Protein AF-0000000080766965 (afdb_homodimer)

Organism: Ralstonia nicotianae (strain ATCC BAA-1114 / GMI1000) (NCBI:txid267608)

Secondary structure (DSSP, 8-state):
-----SEEEEEE--BHHHHSTT-SSGGG-S-HHHHHHHHHHHHHHHHHHHHTT-EEEEE---B-TT-GGGTT--SHHHHHHHHTT-SBGGGGSBPTT-PPPTT-EEE---SS-S-SSTTSSHHHHHHHTT--EEEEEEB-IIIIIHHHHHHHHHHT-EEEEEGGGSB-SSHHHHHHIIIIIGGGT-EEE-HHHHH-/-----SEEEEEE--BHHHHSTT-SSGGG-S-HHHHHHHHHHHHHHHHHHHHHT-EEEEE---B-TT-GGGTT--SHHHHHHHHHT-SBGGGGSBPTT-PPPTT-EEE---SS-S-SSTTSSHHHHHHHTT--EEEEEEB-IIIIIHHHHHHHHHHT-EEEEEGGGSB-SSHHHHHHIIIIIGGGT-EEE-HHHHH-

Structure (mmCIF, N/CA/C/O backbone):
data_AF-0000000080766965-model_v1
#
loop_
_entity.id
_entity.type
_entity.pdbx_description
1 polymer 'Amidase related to nicotinamidase protein'
#
loop_
_atom_site.group_PDB
_atom_site.id
_atom_site.type_symbol
_atom_site.label_atom_id
_atom_site.label_alt_id
_atom_site.label_comp_id
_atom_site.label_asym_id
_atom_site.label_entity_id
_atom_site.label_seq_id
_atom_site.pdbx_PDB_ins_code
_atom_site.Cartn_x
_atom_site.Cartn_y
_atom_site.Cartn_z
_atom_site.occupancy
_atom_site.B_iso_or_equiv
_atom_site.auth_seq_id
_atom_site.auth_comp_id
_atom_site.auth_asym_id
_atom_site.auth_atom_id
_atom_site.pdbx_PDB_model_num
ATOM 1 N N . MET A 1 1 ? 21.469 -32.312 -1.878 1 33.5 1 MET A N 1
ATOM 2 C CA . MET A 1 1 ? 20.188 -31.656 -1.667 1 33.5 1 MET A CA 1
ATOM 3 C C . MET A 1 1 ? 20.266 -30.188 -2.037 1 33.5 1 MET A C 1
ATOM 5 O O . MET A 1 1 ? 21.062 -29.438 -1.468 1 33.5 1 MET A O 1
ATOM 9 N N . THR A 1 2 ? 20.016 -29.781 -3.254 1 41.31 2 THR A N 1
ATOM 10 C CA . THR A 1 2 ? 20.234 -28.438 -3.773 1 41.31 2 THR A CA 1
ATOM 11 C C . THR A 1 2 ? 19.609 -27.391 -2.848 1 41.31 2 THR A C 1
ATOM 13 O O . THR A 1 2 ? 18.531 -27.609 -2.299 1 41.31 2 THR A O 1
ATOM 16 N N . ASP A 1 3 ? 20.375 -26.672 -2.088 1 52.53 3 ASP A N 1
ATOM 17 C CA . ASP A 1 3 ? 19.938 -25.672 -1.119 1 52.53 3 ASP A CA 1
ATOM 18 C C . ASP A 1 3 ? 18.688 -24.938 -1.614 1 52.53 3 ASP A C 1
ATOM 20 O O . ASP A 1 3 ? 18.656 -24.453 -2.746 1 52.53 3 ASP A O 1
ATOM 24 N N . PRO A 1 4 ? 17.578 -25.297 -0.985 1 56.47 4 PRO A N 1
ATOM 25 C CA . PRO A 1 4 ? 16.359 -24.625 -1.445 1 56.47 4 PRO A CA 1
ATOM 26 C C . PRO A 1 4 ? 16.578 -23.141 -1.736 1 56.47 4 PRO A C 1
ATOM 28 O O . PRO A 1 4 ? 17.422 -22.516 -1.116 1 56.47 4 PRO A O 1
ATOM 31 N N . SER A 1 5 ? 16.125 -22.812 -2.932 1 73.81 5 SER A N 1
ATOM 32 C CA . SER A 1 5 ? 16.203 -21.406 -3.311 1 73.81 5 SER A CA 1
ATOM 33 C C . SER A 1 5 ? 15.773 -20.5 -2.162 1 73.81 5 SER A C 1
ATOM 35 O O . SER A 1 5 ? 14.898 -20.859 -1.368 1 73.81 5 SER A O 1
ATOM 37 N N . LYS A 1 6 ? 16.484 -19.625 -1.823 1 88.19 6 LYS A N 1
ATOM 38 C CA . LYS A 1 6 ? 16.156 -18.625 -0.814 1 88.19 6 LYS A CA 1
ATOM 39 C C . LYS A 1 6 ? 15.273 -17.516 -1.395 1 88.19 6 LYS A C 1
ATOM 41 O O . LYS A 1 6 ? 15.484 -16.328 -1.118 1 88.19 6 LYS A O 1
ATOM 46 N N . SER A 1 7 ? 14.383 -17.984 -2.355 1 95.88 7 SER A N 1
ATOM 47 C CA . SER A 1 7 ? 13.406 -17.078 -2.943 1 95.88 7 SER A CA 1
ATOM 48 C C . SER A 1 7 ? 12.008 -17.688 -2.934 1 95.88 7 SER A C 1
ATOM 50 O O . SER A 1 7 ? 11.852 -18.891 -2.719 1 95.88 7 SER A O 1
ATOM 52 N N . ALA A 1 8 ? 11.039 -16.859 -3.094 1 98.44 8 ALA A N 1
ATOM 53 C CA . ALA A 1 8 ? 9.656 -17.312 -3.059 1 98.44 8 ALA A CA 1
ATOM 54 C C . ALA A 1 8 ? 8.836 -16.672 -4.176 1 98.44 8 ALA A C 1
ATOM 56 O O . ALA A 1 8 ? 9.008 -15.492 -4.477 1 98.44 8 ALA A O 1
ATOM 57 N N . LEU A 1 9 ? 8.023 -17.484 -4.812 1 98.81 9 LEU A N 1
ATOM 58 C CA . LEU A 1 9 ? 6.938 -16.969 -5.641 1 98.81 9 LEU A CA 1
ATOM 59 C C . LEU A 1 9 ? 5.637 -16.891 -4.848 1 98.81 9 LEU A C 1
ATOM 61 O O . LEU A 1 9 ? 5.191 -17.891 -4.281 1 98.81 9 LEU A O 1
ATOM 65 N N . ILE A 1 10 ? 5.07 -15.75 -4.766 1 98.88 10 ILE A N 1
ATOM 66 C CA . ILE A 1 10 ? 3.805 -15.531 -4.078 1 98.88 10 ILE A CA 1
ATOM 67 C C . ILE A 1 10 ? 2.701 -15.266 -5.102 1 98.88 10 ILE A C 1
ATOM 69 O O . ILE A 1 10 ? 2.732 -14.258 -5.809 1 98.88 10 ILE A O 1
ATOM 73 N N . LEU A 1 11 ? 1.796 -16.188 -5.203 1 98.94 11 LEU A N 1
ATOM 74 C CA . LEU A 1 11 ? 0.619 -16.078 -6.059 1 98.94 11 LEU A CA 1
ATOM 75 C C . LEU A 1 11 ? -0.544 -15.438 -5.301 1 98.94 11 LEU A C 1
ATOM 77 O O . LEU A 1 11 ? -1.016 -16 -4.305 1 98.94 11 LEU A O 1
ATOM 81 N N . ILE A 1 12 ? -1.044 -14.352 -5.848 1 98.75 12 ILE A N 1
ATOM 82 C CA . ILE A 1 12 ? -2.02 -13.539 -5.129 1 98.75 12 ILE A CA 1
ATOM 83 C C . ILE A 1 12 ? -3.379 -13.625 -5.816 1 98.75 12 ILE A C 1
ATOM 85 O O . ILE A 1 12 ? -3.535 -13.18 -6.957 1 98.75 12 ILE A O 1
ATOM 89 N N . GLU A 1 13 ? -4.371 -14.242 -5.172 1 98.19 13 GLU A N 1
ATOM 90 C CA . GLU A 1 13 ? -5.785 -14.188 -5.52 1 98.19 13 GLU A CA 1
ATOM 91 C C . GLU A 1 13 ? -6.078 -15 -6.773 1 98.19 13 GLU A C 1
ATOM 93 O O . GLU A 1 13 ? -6.852 -14.578 -7.633 1 98.19 13 GLU A O 1
ATOM 98 N N . TYR A 1 14 ? -5.453 -16.125 -6.898 1 98.62 14 TYR A N 1
ATOM 99 C CA . TYR A 1 14 ? -5.812 -17.047 -7.969 1 98.62 14 TYR A CA 1
ATOM 100 C C . TYR A 1 14 ? -6.996 -17.922 -7.559 1 98.62 14 TYR A C 1
ATOM 102 O O . TYR A 1 14 ? -6.863 -19.141 -7.434 1 98.62 14 TYR A O 1
ATOM 110 N N . VAL A 1 15 ? -8.156 -17.266 -7.453 1 98.38 15 VAL A N 1
ATOM 111 C CA . VAL A 1 15 ? -9.383 -17.922 -7 1 98.38 15 VAL A CA 1
ATOM 112 C C . VAL A 1 15 ? -10.523 -17.609 -7.965 1 98.38 15 VAL A C 1
ATOM 114 O O . VAL A 1 15 ? -10.406 -16.719 -8.812 1 98.38 15 VAL A O 1
ATOM 117 N N . ASN A 1 16 ? -11.617 -18.25 -7.777 1 98.56 16 ASN A N 1
ATOM 118 C CA . ASN A 1 16 ? -12.742 -18.188 -8.703 1 98.56 16 ASN A CA 1
ATOM 119 C C . ASN A 1 16 ? -13.383 -16.812 -8.719 1 98.56 16 ASN A C 1
ATOM 121 O O . ASN A 1 16 ? -13.852 -16.344 -9.758 1 98.56 16 ASN A O 1
ATOM 125 N N . ASP A 1 17 ? -13.422 -16.109 -7.668 1 98 17 ASP A N 1
ATOM 126 C CA . ASP A 1 17 ? -14.07 -14.812 -7.602 1 98 17 ASP A CA 1
ATOM 127 C C . ASP A 1 17 ? -13.461 -13.844 -8.609 1 98 17 ASP A C 1
ATOM 129 O O . ASP A 1 17 ? -14.156 -12.992 -9.164 1 98 17 ASP A O 1
ATOM 133 N N . TRP A 1 18 ? -12.172 -14.078 -8.805 1 97.94 18 TRP A N 1
ATOM 134 C CA . TRP A 1 18 ? -11.438 -13.219 -9.727 1 97.94 18 TRP A CA 1
ATOM 135 C C . TRP A 1 18 ? -11.438 -13.797 -11.133 1 97.94 18 TRP A C 1
ATOM 137 O O . TRP A 1 18 ? -11.617 -13.062 -12.117 1 97.94 18 TRP A O 1
ATOM 147 N N . LEU A 1 19 ? -11.32 -15.141 -11.25 1 98.31 19 LEU A N 1
ATOM 148 C CA . LEU A 1 19 ? -10.797 -15.672 -12.508 1 98.31 19 LEU A CA 1
ATOM 149 C C . LEU A 1 19 ? -11.844 -16.531 -13.211 1 98.31 19 LEU A C 1
ATOM 151 O O . LEU A 1 19 ? -11.695 -16.844 -14.398 1 98.31 19 LEU A O 1
ATOM 155 N N . SER A 1 20 ? -12.867 -16.875 -12.5 1 97.69 20 SER A N 1
ATOM 156 C CA . SER A 1 20 ? -13.93 -17.656 -13.125 1 97.69 20 SER A CA 1
ATOM 157 C C . SER A 1 20 ? -15.008 -16.75 -13.703 1 97.69 20 SER A C 1
ATOM 159 O O . SER A 1 20 ? -15.359 -15.734 -13.109 1 97.69 20 SER A O 1
ATOM 161 N N . PRO A 1 21 ? -15.617 -17.141 -14.789 1 95.62 21 PRO A N 1
ATOM 162 C CA . PRO A 1 21 ? -16.719 -16.375 -15.344 1 95.62 21 PRO A CA 1
ATOM 163 C C . PRO A 1 21 ? -17.891 -16.234 -14.367 1 95.62 21 PRO A C 1
ATOM 165 O O . PRO A 1 21 ? -18.688 -15.289 -14.484 1 95.62 21 PRO A O 1
ATOM 168 N N . SER A 1 22 ? -18.031 -17.078 -13.484 1 94.69 22 SER A N 1
ATOM 169 C CA . SER A 1 22 ? -19.094 -17.016 -12.492 1 94.69 22 SER A CA 1
ATOM 170 C C . SER A 1 22 ? -18.688 -16.156 -11.297 1 94.69 22 SER A C 1
ATOM 172 O O . SER A 1 22 ? -19.5 -15.922 -10.398 1 94.69 22 SER A O 1
ATOM 174 N N . GLY A 1 23 ? -17.469 -15.719 -11.273 1 96.38 23 GLY A N 1
ATOM 175 C CA . GLY A 1 23 ? -16.969 -14.93 -10.156 1 96.38 23 GLY A CA 1
ATOM 176 C C . GLY A 1 23 ? -17.562 -13.531 -10.094 1 96.38 23 GLY A C 1
ATOM 177 O O . GLY A 1 23 ? -17.859 -12.938 -11.125 1 96.38 23 GLY A O 1
ATOM 178 N N . GLY A 1 24 ? -17.688 -13.008 -8.922 1 95.75 24 GLY A N 1
ATOM 179 C CA . GLY A 1 24 ? -18.281 -11.695 -8.727 1 95.75 24 GLY A CA 1
ATOM 180 C C . GLY A 1 24 ? -17.391 -10.555 -9.188 1 95.75 24 GLY A C 1
ATOM 181 O O . GLY A 1 24 ? -17.891 -9.484 -9.555 1 95.75 24 GLY A O 1
ATOM 182 N N . ILE A 1 25 ? -16.094 -10.766 -9.18 1 96.62 25 ILE A N 1
ATOM 183 C CA . ILE A 1 25 ? -15.156 -9.695 -9.508 1 96.62 25 ILE A CA 1
ATOM 184 C C . ILE A 1 25 ? -14.766 -9.781 -10.984 1 96.62 25 ILE A C 1
ATOM 186 O O . ILE A 1 25 ? -14.422 -8.773 -11.602 1 96.62 25 ILE A O 1
ATOM 190 N N . TYR A 1 26 ? -14.953 -10.945 -11.555 1 95.19 26 TYR A N 1
ATOM 191 C CA . TYR A 1 26 ? -14.531 -11.297 -12.906 1 95.19 26 TYR A CA 1
ATOM 192 C C . TYR A 1 26 ? -15.055 -10.289 -13.922 1 95.19 26 TYR A C 1
ATOM 194 O O . TYR A 1 26 ? -14.305 -9.82 -14.781 1 95.19 26 TYR A O 1
ATOM 202 N N . PRO A 1 27 ? -16.266 -9.766 -13.805 1 95.12 27 PRO A N 1
ATOM 203 C CA . PRO A 1 27 ? -16.797 -8.844 -14.812 1 95.12 27 PRO A CA 1
ATOM 204 C C . PRO A 1 27 ? -16.141 -7.465 -14.758 1 95.12 27 PRO A C 1
ATOM 206 O O . PRO A 1 27 ? -16.312 -6.656 -15.672 1 95.12 27 PRO A O 1
ATOM 209 N N . SER A 1 28 ? -15.414 -7.207 -13.719 1 94.69 28 SER A N 1
ATOM 210 C CA . SER A 1 28 ? -14.812 -5.887 -13.562 1 94.69 28 SER A CA 1
ATOM 211 C C . SER A 1 28 ? -13.625 -5.703 -14.5 1 94.69 28 SER A C 1
ATOM 213 O O . SER A 1 28 ? -13.18 -4.578 -14.727 1 94.69 28 SER A O 1
ATOM 215 N N . PHE A 1 29 ? -13.078 -6.82 -14.977 1 96.62 29 PHE A N 1
ATOM 216 C CA . PHE A 1 29 ? -11.953 -6.723 -15.898 1 96.62 29 PHE A CA 1
ATOM 217 C C . PHE A 1 29 ? -12.406 -6.215 -17.25 1 96.62 29 PHE A C 1
ATOM 219 O O . PHE A 1 29 ? -13.195 -6.875 -17.938 1 96.62 29 PHE A O 1
ATOM 226 N N . GLN A 1 30 ? -11.914 -5.113 -17.609 1 97 30 GLN A N 1
ATOM 227 C CA . GLN A 1 30 ? -12.273 -4.516 -18.891 1 97 30 GLN A CA 1
ATOM 228 C C . GLN A 1 30 ? -11.359 -5.012 -20 1 97 30 GLN A C 1
ATOM 230 O O . GLN A 1 30 ? -11.758 -5.074 -21.172 1 97 30 GLN A O 1
ATOM 235 N N . ASP A 1 31 ? -10.148 -5.375 -19.672 1 97.19 31 ASP A N 1
ATOM 236 C CA . ASP A 1 31 ? -9.18 -5.934 -20.609 1 97.19 31 ASP A CA 1
ATOM 237 C C . ASP A 1 31 ? -9.039 -7.441 -20.422 1 97.19 31 ASP A C 1
ATOM 239 O O . ASP A 1 31 ? -8.094 -7.914 -19.781 1 97.19 31 ASP A O 1
ATOM 243 N N . ARG A 1 32 ? -9.844 -8.211 -21.062 1 96.12 32 ARG A N 1
ATOM 244 C CA . ARG A 1 32 ? -9.906 -9.656 -20.891 1 96.12 32 ARG A CA 1
ATOM 245 C C . ARG A 1 32 ? -8.648 -10.32 -21.438 1 96.12 32 ARG A C 1
ATOM 247 O O . ARG A 1 32 ? -8.18 -11.328 -20.891 1 96.12 32 ARG A O 1
ATOM 254 N N . GLU A 1 33 ? -8.172 -9.797 -22.469 1 97.56 33 GLU A N 1
ATOM 255 C CA . GLU A 1 33 ? -6.938 -10.336 -23.031 1 97.56 33 GLU A CA 1
ATOM 256 C C . GLU A 1 33 ? -5.789 -10.25 -22.031 1 97.56 33 GLU A C 1
ATOM 258 O O . GLU A 1 33 ? -4.98 -11.172 -21.922 1 97.56 33 GLU A O 1
ATOM 263 N N . GLN A 1 34 ? -5.734 -9.117 -21.297 1 98.19 34 GLN A N 1
ATOM 264 C CA . GLN A 1 34 ? -4.711 -8.969 -20.281 1 98.19 34 GLN A CA 1
ATOM 265 C C . GLN A 1 34 ? -4.828 -10.07 -19.219 1 98.19 34 GLN A C 1
ATOM 267 O O . GLN A 1 34 ? -3.818 -10.633 -18.797 1 98.19 34 GLN A O 1
ATOM 272 N N . VAL A 1 35 ? -6.031 -10.383 -18.875 1 97.94 35 VAL A N 1
ATOM 273 C CA . VAL A 1 35 ? -6.281 -11.383 -17.844 1 97.94 35 VAL A CA 1
ATOM 274 C C . VAL A 1 35 ? -5.898 -12.766 -18.359 1 97.94 35 VAL A C 1
ATOM 276 O O . VAL A 1 35 ? -5.207 -13.523 -17.672 1 97.94 35 VAL A O 1
ATOM 279 N N . ASP A 1 36 ? -6.324 -13.078 -19.531 1 98.19 36 ASP A N 1
ATOM 280 C CA . ASP A 1 36 ? -6.008 -14.375 -20.125 1 98.19 36 ASP A CA 1
ATOM 281 C C . ASP A 1 36 ? -4.496 -14.562 -20.25 1 98.19 36 ASP A C 1
ATOM 283 O O . ASP A 1 36 ? -3.971 -15.633 -19.938 1 98.19 36 ASP A O 1
ATOM 287 N N . THR A 1 37 ? -3.842 -13.531 -20.688 1 98.62 37 THR A N 1
ATOM 288 C CA . THR A 1 37 ? -2.387 -13.562 -20.781 1 98.62 37 THR A CA 1
ATOM 289 C C . THR A 1 37 ? -1.751 -13.758 -19.422 1 98.62 37 THR A C 1
ATOM 291 O O . THR A 1 37 ? -0.827 -14.562 -19.266 1 98.62 37 THR A O 1
ATOM 294 N N . ALA A 1 38 ? -2.234 -13.031 -18.438 1 98.81 38 ALA A N 1
ATOM 295 C CA . ALA A 1 38 ? -1.712 -13.133 -17.078 1 98.81 38 ALA A CA 1
ATOM 296 C C . ALA A 1 38 ? -1.866 -14.555 -16.531 1 98.81 38 ALA A C 1
ATOM 298 O O . ALA A 1 38 ? -0.948 -15.086 -15.898 1 98.81 38 ALA A O 1
ATOM 299 N N . ILE A 1 39 ? -3.02 -15.164 -16.766 1 98.75 39 ILE A N 1
ATOM 300 C CA . ILE A 1 39 ? -3.279 -16.516 -16.297 1 98.75 39 ILE A CA 1
ATOM 301 C C . ILE A 1 39 ? -2.305 -17.484 -16.953 1 98.75 39 ILE A C 1
ATOM 303 O O . ILE A 1 39 ? -1.679 -18.312 -16.281 1 98.75 39 ILE A O 1
ATOM 307 N N . ALA A 1 40 ? -2.166 -17.359 -18.25 1 98.81 40 ALA A N 1
ATOM 308 C CA . ALA A 1 40 ? -1.255 -18.234 -18.984 1 98.81 40 ALA A CA 1
ATOM 309 C C . ALA A 1 40 ? 0.182 -18.062 -18.5 1 98.81 40 ALA A C 1
ATOM 311 O O . ALA A 1 40 ? 0.884 -19.047 -18.25 1 98.81 40 ALA A O 1
ATOM 312 N N . ASN A 1 41 ? 0.595 -16.859 -18.391 1 98.94 41 ASN A N 1
ATOM 313 C CA . ASN A 1 41 ? 1.944 -16.547 -17.922 1 98.94 41 ASN A CA 1
ATOM 314 C C . ASN A 1 41 ? 2.164 -17.031 -16.484 1 98.94 41 ASN A C 1
ATOM 316 O O . ASN A 1 41 ? 3.26 -17.469 -16.141 1 98.94 41 ASN A O 1
ATOM 320 N N . SER A 1 42 ? 1.144 -16.922 -15.68 1 98.94 42 SER A N 1
ATOM 321 C CA . SER A 1 42 ? 1.255 -17.391 -14.297 1 98.94 42 SER A CA 1
ATOM 322 C C . SER A 1 42 ? 1.472 -18.891 -14.227 1 98.94 42 SER A C 1
ATOM 324 O O . SER A 1 42 ? 2.182 -19.391 -13.352 1 98.94 42 SER A O 1
ATOM 326 N N . LYS A 1 43 ? 0.834 -19.609 -15.125 1 98.81 43 LYS A N 1
ATOM 327 C CA . LYS A 1 43 ? 1.066 -21.047 -15.18 1 98.81 43 LYS A CA 1
ATOM 328 C C . LYS A 1 43 ? 2.525 -21.359 -15.508 1 98.81 43 LYS A C 1
ATOM 330 O O . LYS A 1 43 ? 3.121 -22.266 -14.914 1 98.81 43 LYS A O 1
ATOM 335 N N . ILE A 1 44 ? 3.061 -20.594 -16.406 1 98.88 44 ILE A N 1
ATOM 336 C CA . ILE A 1 44 ? 4.461 -20.75 -16.781 1 98.88 44 ILE A CA 1
ATOM 337 C C . ILE A 1 44 ? 5.359 -20.438 -15.594 1 98.88 44 ILE A C 1
ATOM 339 O O . ILE A 1 44 ? 6.273 -21.188 -15.273 1 98.88 44 ILE A O 1
ATOM 343 N N . ALA A 1 45 ? 5.129 -19.344 -14.906 1 98.81 45 ALA A N 1
ATOM 344 C CA . ALA A 1 45 ? 5.926 -18.922 -13.758 1 98.81 45 ALA A CA 1
ATOM 345 C C . ALA A 1 45 ? 5.84 -19.953 -12.625 1 98.81 45 ALA A C 1
ATOM 347 O O . ALA A 1 45 ? 6.848 -20.25 -11.984 1 98.81 45 ALA A O 1
ATOM 348 N N . LEU A 1 46 ? 4.613 -20.406 -12.398 1 98.81 46 LEU A N 1
ATOM 349 C CA . LEU A 1 46 ? 4.398 -21.406 -11.344 1 98.81 46 LEU A CA 1
ATOM 350 C C . LEU A 1 46 ? 5.176 -22.672 -11.633 1 98.81 46 LEU A C 1
ATOM 352 O O . LEU A 1 46 ? 5.863 -23.203 -10.75 1 98.81 46 LEU A O 1
ATOM 356 N N . ALA A 1 47 ? 5.066 -23.141 -12.844 1 98.5 47 ALA A N 1
ATOM 357 C CA . ALA A 1 47 ? 5.805 -24.344 -13.234 1 98.5 47 ALA A CA 1
ATOM 358 C C . ALA A 1 47 ? 7.309 -24.141 -13.062 1 98.5 47 ALA A C 1
ATOM 360 O O . ALA A 1 47 ? 8.008 -25.031 -12.562 1 98.5 47 ALA A O 1
ATOM 361 N N . GLU A 1 48 ? 7.797 -23.016 -13.406 1 98 48 GLU A N 1
ATOM 362 C CA . GLU A 1 48 ? 9.219 -22.703 -13.289 1 98 48 GLU A CA 1
ATOM 363 C C . GLU A 1 48 ? 9.648 -22.641 -11.828 1 98 48 GLU A C 1
ATOM 365 O O . GLU A 1 48 ? 10.719 -23.141 -11.469 1 98 48 GLU A O 1
ATOM 370 N N . ALA A 1 49 ? 8.883 -21.984 -11 1 98 49 ALA A N 1
ATOM 371 C CA . ALA A 1 49 ? 9.195 -21.891 -9.57 1 98 49 ALA A CA 1
ATOM 372 C C . ALA A 1 49 ? 9.305 -23.281 -8.945 1 98 49 ALA A C 1
ATOM 374 O O . ALA A 1 49 ? 10.234 -23.547 -8.188 1 98 49 ALA A O 1
ATOM 375 N N . ARG A 1 50 ? 8.375 -24.125 -9.273 1 96.94 50 ARG A N 1
ATOM 376 C CA . ARG A 1 50 ? 8.398 -25.484 -8.766 1 96.94 50 ARG A CA 1
ATOM 377 C C . ARG A 1 50 ? 9.625 -26.234 -9.273 1 96.94 50 ARG A C 1
ATOM 379 O O . ARG A 1 50 ? 10.273 -26.953 -8.516 1 96.94 50 ARG A O 1
ATOM 386 N N . ARG A 1 51 ? 9.906 -26.031 -10.555 1 95.75 51 ARG A N 1
ATOM 387 C CA . ARG A 1 51 ? 11.078 -26.656 -11.148 1 95.75 51 ARG A CA 1
ATOM 388 C C . ARG A 1 51 ? 12.352 -26.25 -10.422 1 95.75 51 ARG A C 1
ATOM 390 O O . ARG A 1 51 ? 13.242 -27.078 -10.211 1 95.75 51 ARG A O 1
ATOM 397 N N . ARG A 1 52 ? 12.406 -25 -9.969 1 95.06 52 ARG A N 1
ATOM 398 C CA . ARG A 1 52 ? 13.594 -24.453 -9.328 1 95.06 52 ARG A CA 1
ATOM 399 C C . ARG A 1 52 ? 13.594 -24.75 -7.828 1 95.06 52 ARG A C 1
ATOM 401 O O . ARG A 1 52 ? 14.547 -24.406 -7.125 1 95.06 52 ARG A O 1
ATOM 408 N N . GLY A 1 53 ? 12.578 -25.297 -7.34 1 94.38 53 GLY A N 1
ATOM 409 C CA . GLY A 1 53 ? 12.477 -25.562 -5.914 1 94.38 53 GLY A CA 1
ATOM 410 C C . GLY A 1 53 ? 12.258 -24.328 -5.074 1 94.38 53 GLY A C 1
ATOM 411 O O . GLY A 1 53 ? 12.672 -24.266 -3.918 1 94.38 53 GLY A O 1
ATOM 412 N N . MET A 1 54 ? 11.734 -23.297 -5.684 1 96.88 54 MET A N 1
ATOM 413 C CA . MET A 1 54 ? 11.375 -22.094 -4.941 1 96.88 54 MET A CA 1
ATOM 414 C C . MET A 1 54 ? 10.258 -22.375 -3.947 1 96.88 54 MET A C 1
ATOM 416 O O . MET A 1 54 ? 9.484 -23.312 -4.129 1 96.88 54 MET A O 1
ATOM 420 N N . HIS A 1 55 ? 10.25 -21.609 -2.896 1 97.75 55 HIS A N 1
ATOM 421 C CA . HIS A 1 55 ? 9.023 -21.594 -2.107 1 97.75 55 HIS A CA 1
ATOM 422 C C . HIS A 1 55 ? 7.852 -21.031 -2.91 1 97.75 55 HIS A C 1
ATOM 424 O O . HIS A 1 55 ? 7.969 -19.969 -3.514 1 97.75 55 HIS A O 1
ATOM 430 N N . VAL A 1 56 ? 6.816 -21.812 -2.996 1 98.5 56 VAL A N 1
ATOM 431 C CA . VAL A 1 56 ? 5.586 -21.344 -3.629 1 98.5 56 VAL A CA 1
ATOM 432 C C . VAL A 1 56 ? 4.527 -21.078 -2.562 1 98.5 56 VAL A C 1
ATOM 434 O O . VAL A 1 56 ? 4.215 -21.938 -1.747 1 98.5 56 VAL A O 1
ATOM 437 N N . ILE A 1 57 ? 3.984 -19.906 -2.584 1 98.75 57 ILE A N 1
ATOM 438 C CA . ILE A 1 57 ? 3.008 -19.469 -1.595 1 98.75 57 ILE A CA 1
ATOM 439 C C . ILE A 1 57 ? 1.725 -19.031 -2.297 1 98.75 57 ILE A C 1
ATOM 441 O O . ILE A 1 57 ? 1.767 -18.234 -3.242 1 98.75 57 ILE A O 1
ATOM 445 N N . HIS A 1 58 ? 0.667 -19.578 -1.904 1 98.75 58 HIS A N 1
ATOM 446 C CA . HIS A 1 58 ? -0.651 -19.188 -2.385 1 98.75 58 HIS A CA 1
ATOM 447 C C . HIS A 1 58 ? -1.356 -18.281 -1.375 1 98.75 58 HIS A C 1
ATOM 449 O O . HIS A 1 58 ? -1.669 -18.719 -0.264 1 98.75 58 HIS A O 1
ATOM 455 N N . ALA A 1 59 ? -1.58 -17.031 -1.806 1 97.94 59 ALA A N 1
ATOM 456 C CA . ALA A 1 59 ? -2.213 -16.078 -0.907 1 97.94 59 ALA A CA 1
ATOM 457 C C . ALA A 1 59 ? -3.564 -15.625 -1.452 1 97.94 59 ALA A C 1
ATOM 459 O O . ALA A 1 59 ? -3.652 -15.125 -2.576 1 97.94 59 ALA A O 1
ATOM 460 N N . SER A 1 60 ? -4.594 -15.82 -0.711 1 95.88 60 SER A N 1
ATOM 461 C CA . SER A 1 60 ? -5.938 -15.422 -1.12 1 95.88 60 SER A CA 1
ATOM 462 C C . SER A 1 60 ? -6.832 -15.172 0.089 1 95.88 60 SER A C 1
ATOM 464 O O . SER A 1 60 ? -6.348 -15.078 1.218 1 95.88 60 SER A O 1
ATOM 466 N N . LEU A 1 61 ? -8.156 -14.883 -0.193 1 95.88 61 LEU A N 1
ATOM 467 C CA . LEU A 1 61 ? -9.148 -14.664 0.848 1 95.88 61 LEU A CA 1
ATOM 468 C C . LEU A 1 61 ? -10.211 -15.766 0.825 1 95.88 61 LEU A C 1
ATOM 470 O O . LEU A 1 61 ? -10.602 -16.234 -0.247 1 95.88 61 LEU A O 1
ATOM 474 N N . LYS A 1 62 ? -10.555 -16.141 1.994 1 95.25 62 LYS A N 1
ATOM 475 C CA . LYS A 1 62 ? -11.758 -16.953 2.176 1 95.25 62 LYS A CA 1
ATOM 476 C C . LYS A 1 62 ? -12.492 -16.562 3.461 1 95.25 62 LYS A C 1
ATOM 478 O O . LYS A 1 62 ? -11.961 -16.75 4.559 1 95.25 62 LYS A O 1
ATOM 483 N N . PHE A 1 63 ? -13.711 -16.094 3.248 1 95.5 63 PHE A N 1
ATOM 484 C CA . PHE A 1 63 ? -14.461 -15.594 4.398 1 95.5 63 PHE A CA 1
A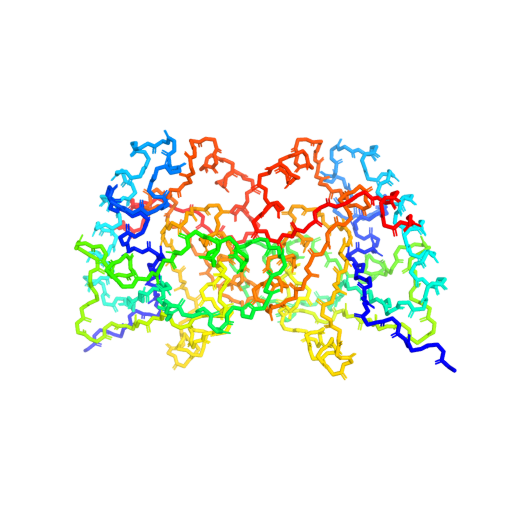TOM 485 C C . PHE A 1 63 ? -15.547 -16.578 4.801 1 95.5 63 PHE A C 1
ATOM 487 O O . PHE A 1 63 ? -15.93 -17.453 4.012 1 95.5 63 PHE A O 1
ATOM 494 N N . GLU A 1 64 ? -15.93 -16.469 6.066 1 94.12 64 GLU A N 1
ATOM 495 C CA . GLU A 1 64 ? -17.203 -17.031 6.496 1 94.12 64 GLU A CA 1
ATOM 496 C C . GLU A 1 64 ? -18.359 -16.094 6.145 1 94.12 64 GLU A C 1
ATOM 498 O O . GLU A 1 64 ? -18.172 -14.891 6.023 1 94.12 64 GLU A O 1
ATOM 503 N N . PRO A 1 65 ? -19.516 -16.656 5.926 1 94.19 65 PRO A N 1
ATOM 504 C CA . PRO A 1 65 ? -20.656 -15.891 5.395 1 94.19 65 PRO A CA 1
ATOM 505 C C . PRO A 1 65 ? -21 -14.672 6.246 1 94.19 65 PRO A C 1
ATOM 507 O O . PRO A 1 65 ? -21.5 -13.672 5.727 1 94.19 65 PRO A O 1
ATOM 510 N N . GLN A 1 66 ? -20.703 -14.664 7.48 1 94.19 66 GLN A N 1
ATOM 511 C CA . GLN A 1 66 ? -21.047 -13.555 8.352 1 94.19 66 GLN A CA 1
ATOM 512 C C . GLN A 1 66 ? -20.016 -12.445 8.289 1 94.19 66 GLN A C 1
ATOM 514 O O . GLN A 1 66 ? -20.219 -11.352 8.82 1 94.19 66 GLN A O 1
ATOM 519 N N . PHE A 1 67 ? -18.922 -12.594 7.672 1 94.56 67 PHE A N 1
ATOM 520 C CA . PHE A 1 67 ? -17.859 -11.617 7.477 1 94.56 67 PHE A CA 1
ATOM 521 C C . PHE A 1 67 ? -17.438 -11 8.805 1 94.56 67 PHE A C 1
ATOM 523 O O . PHE A 1 67 ? -17.156 -9.797 8.875 1 94.56 67 PHE A O 1
ATOM 530 N N . LYS A 1 68 ? -17.359 -11.773 9.891 1 93.31 68 LYS A N 1
ATOM 531 C CA . LYS A 1 68 ? -17.078 -11.25 11.227 1 93.31 68 LYS A CA 1
ATOM 532 C C . LYS A 1 68 ? -15.695 -10.625 11.297 1 93.31 68 LYS A C 1
ATOM 534 O O . LYS A 1 68 ? -15.484 -9.633 12 1 93.31 68 LYS A O 1
ATOM 539 N N . VAL A 1 69 ? -14.742 -11.125 10.516 1 93 69 VAL A N 1
ATOM 540 C CA . VAL A 1 69 ? -13.352 -10.68 10.586 1 93 69 VAL A CA 1
ATOM 541 C C . VAL A 1 69 ? -13.234 -9.266 10.023 1 93 69 VAL A C 1
ATOM 543 O O . VAL A 1 69 ? -12.305 -8.531 10.359 1 93 69 VAL A O 1
ATOM 546 N N . LEU A 1 70 ? -14.258 -8.844 9.188 1 92.94 70 LEU A N 1
ATOM 547 C CA . LEU A 1 70 ? -14.188 -7.527 8.562 1 92.94 70 LEU A CA 1
ATOM 548 C C . LEU A 1 70 ? -14.781 -6.453 9.469 1 92.94 70 LEU A C 1
ATOM 550 O O . LEU A 1 70 ? -14.664 -5.262 9.18 1 92.94 70 LEU A O 1
ATOM 554 N N . GLY A 1 71 ? -15.461 -6.84 10.547 1 91.12 71 GLY A N 1
ATOM 555 C CA . GLY A 1 71 ? -16.156 -5.887 11.391 1 91.12 71 GLY A CA 1
ATOM 556 C C . GLY A 1 71 ? -17.109 -4.992 10.617 1 91.12 71 GLY A C 1
ATOM 557 O O . GLY A 1 71 ? -17.75 -5.438 9.664 1 91.12 71 GLY A O 1
ATOM 558 N N . GLU A 1 72 ? -17.219 -3.705 11.133 1 91 72 GLU A N 1
ATOM 559 C CA . GLU A 1 72 ? -18.094 -2.729 10.492 1 91 72 GLU A CA 1
ATOM 560 C C . GLU A 1 72 ? -17.312 -1.746 9.641 1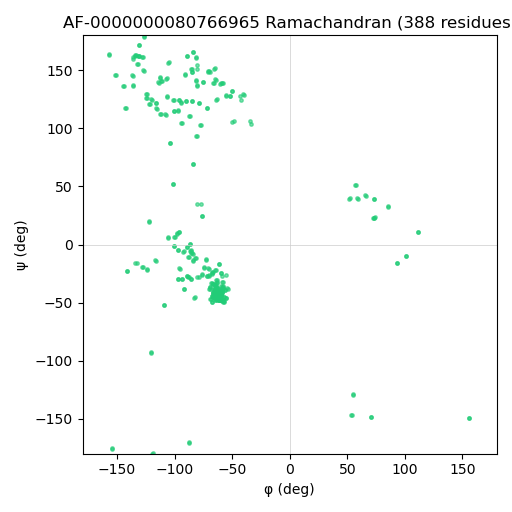 91 72 GLU A C 1
ATOM 562 O O . GLU A 1 72 ? -17.484 -0.532 9.758 1 91 72 GLU A O 1
ATOM 567 N N . GLY A 1 73 ? -16.531 -2.344 8.82 1 91.75 73 GLY A N 1
ATOM 568 C CA . GLY A 1 73 ? -15.766 -1.477 7.934 1 91.75 73 GLY A CA 1
ATOM 569 C C . GLY A 1 73 ? -16.625 -0.447 7.223 1 91.75 73 GLY A C 1
ATOM 570 O O . GLY A 1 73 ? -17.609 -0.797 6.562 1 91.75 73 GLY A O 1
ATOM 571 N N . LYS A 1 74 ? -16.188 0.788 7.234 1 94.62 74 LYS A N 1
ATOM 572 C CA . LYS A 1 74 ? -17.016 1.884 6.738 1 94.62 74 LYS A CA 1
ATOM 573 C C . LYS A 1 74 ? -16.719 2.176 5.27 1 94.62 74 LYS A C 1
ATOM 575 O O . LYS A 1 74 ? -17.609 2.615 4.527 1 94.62 74 LYS A O 1
ATOM 580 N N . TYR A 1 75 ? -15.484 1.907 4.895 1 96.19 75 TYR A N 1
ATOM 581 C CA . TYR A 1 75 ? -15.047 2.324 3.568 1 96.19 75 TYR A CA 1
ATOM 582 C C . TYR A 1 75 ? -14.258 1.215 2.881 1 96.19 75 TYR A C 1
ATOM 584 O O . TYR A 1 75 ? -13.82 0.26 3.529 1 96.19 75 TYR A O 1
ATOM 592 N N . GLY A 1 76 ? -14.164 1.337 1.591 1 96.69 76 GLY A N 1
ATOM 593 C CA . GLY A 1 76 ? -13.219 0.564 0.801 1 96.69 76 GLY A CA 1
ATOM 594 C C . GLY A 1 76 ? -13.578 -0.908 0.715 1 96.69 76 GLY A C 1
ATOM 595 O O . GLY A 1 76 ? -14.75 -1.272 0.783 1 96.69 76 GLY A O 1
ATOM 596 N N . LEU A 1 77 ? -12.57 -1.72 0.623 1 96.56 77 LEU A N 1
ATOM 597 C CA . LEU A 1 77 ? -12.711 -3.15 0.375 1 96.56 77 LEU A CA 1
ATOM 598 C C . LEU A 1 77 ? -13.383 -3.844 1.554 1 96.56 77 LEU A C 1
ATOM 600 O O . LEU A 1 77 ? -14.164 -4.781 1.367 1 96.56 77 LEU A O 1
ATOM 604 N N . ARG A 1 78 ? -13.133 -3.373 2.793 1 95.38 78 ARG A N 1
ATOM 605 C CA . ARG A 1 78 ? -13.727 -3.998 3.969 1 95.38 78 ARG A CA 1
ATOM 606 C C . ARG A 1 78 ? -15.25 -3.877 3.943 1 95.38 78 ARG A C 1
ATOM 608 O O . ARG A 1 78 ? -15.953 -4.758 4.445 1 95.38 78 ARG A O 1
ATOM 615 N N . LYS A 1 79 ? -15.727 -2.785 3.375 1 96.06 79 LYS A N 1
ATOM 616 C CA . LYS A 1 79 ? -17.156 -2.623 3.188 1 96.06 79 LYS A CA 1
ATOM 617 C C . LYS A 1 79 ? -17.641 -3.336 1.925 1 96.06 79 LYS A C 1
ATOM 619 O O . LYS A 1 79 ? -18.641 -4.059 1.951 1 96.06 79 LYS A O 1
ATOM 624 N N . MET A 1 80 ? -16.953 -3.184 0.839 1 95.81 80 MET A N 1
ATOM 625 C CA . MET A 1 80 ? -17.344 -3.674 -0.478 1 95.81 80 MET A CA 1
ATOM 626 C C . MET A 1 80 ? -17.469 -5.191 -0.479 1 95.81 80 MET A C 1
ATOM 628 O O . MET A 1 80 ? -18.422 -5.742 -1.054 1 95.81 80 MET A O 1
ATOM 632 N N . MET A 1 81 ? -16.531 -5.859 0.139 1 95.62 81 MET A N 1
ATOM 633 C CA . MET A 1 81 ? -16.531 -7.316 0.109 1 95.62 81 MET A CA 1
ATOM 634 C C . MET A 1 81 ? -17.75 -7.879 0.848 1 95.62 81 MET A C 1
ATOM 636 O O . MET A 1 81 ? -18.312 -8.891 0.438 1 95.62 81 MET A O 1
ATOM 640 N N . ARG A 1 82 ? -18.078 -7.203 1.953 1 94.5 82 ARG A N 1
ATOM 641 C CA . ARG A 1 82 ? -19.297 -7.586 2.648 1 94.5 82 ARG A CA 1
ATOM 642 C C . ARG A 1 82 ? -20.531 -7.312 1.787 1 94.5 82 ARG A C 1
ATOM 644 O O . ARG A 1 82 ? -21.391 -8.18 1.632 1 94.5 82 ARG A O 1
ATOM 651 N N . ASP A 1 83 ? -20.578 -6.164 1.188 1 95.62 83 ASP A N 1
ATOM 652 C CA . ASP A 1 83 ? -21.75 -5.738 0.406 1 95.62 83 ASP A CA 1
ATOM 653 C C . ASP A 1 83 ? -21.938 -6.641 -0.811 1 95.62 83 ASP A C 1
ATOM 655 O O . ASP A 1 83 ? -23.078 -6.965 -1.17 1 95.62 83 ASP A O 1
ATOM 659 N N . TYR A 1 84 ? -20.812 -7.121 -1.41 1 95.56 84 TYR A N 1
ATOM 660 C CA . TYR A 1 84 ? -20.906 -7.879 -2.652 1 95.56 84 TYR A CA 1
ATOM 661 C C . TYR A 1 84 ? -20.797 -9.375 -2.387 1 95.56 84 TYR A C 1
ATOM 663 O O . TYR A 1 84 ? -20.781 -10.18 -3.322 1 95.56 84 TYR A O 1
ATOM 671 N N . GLN A 1 85 ? -20.625 -9.742 -1.147 1 95.25 85 GLN A N 1
ATOM 672 C CA . GLN A 1 85 ? -20.547 -11.141 -0.738 1 95.25 85 GLN A CA 1
ATOM 673 C C . GLN A 1 85 ? -19.422 -11.859 -1.472 1 95.25 85 GLN A C 1
ATOM 675 O O . GLN A 1 85 ? -19.641 -12.914 -2.07 1 95.25 85 GLN A O 1
ATOM 680 N N . SER A 1 86 ? -18.297 -11.227 -1.39 1 95.69 86 SER A N 1
ATOM 681 C CA . SER A 1 86 ? -17.125 -11.742 -2.104 1 95.69 86 SER A CA 1
ATOM 682 C C . SER A 1 86 ? -16.391 -12.797 -1.278 1 95.69 86 SER A C 1
ATOM 684 O O . SER A 1 86 ? -16.438 -12.766 -0.047 1 95.69 86 SER A O 1
ATOM 686 N N . PHE A 1 87 ? -15.727 -13.742 -1.97 1 96.88 87 PHE A N 1
ATOM 687 C CA . PHE A 1 87 ? -14.781 -14.703 -1.417 1 96.88 87 PHE A CA 1
ATOM 688 C C . PHE A 1 87 ? -15.477 -15.656 -0.455 1 96.88 87 PHE A C 1
ATOM 690 O O . PHE A 1 87 ? -14.953 -15.953 0.622 1 96.88 87 PHE A O 1
ATOM 697 N N . LEU A 1 88 ? -16.656 -16.109 -0.846 1 96.56 88 LEU A N 1
ATOM 698 C CA . LEU A 1 88 ? -17.422 -17.094 -0.087 1 96.56 88 LEU A CA 1
ATOM 699 C C . LEU A 1 88 ? -17.484 -18.422 -0.834 1 96.56 88 LEU A C 1
ATOM 701 O O . LEU A 1 88 ? -17.609 -18.453 -2.061 1 96.56 88 LEU A O 1
ATOM 705 N N . GLY A 1 89 ? -17.375 -19.516 -0.1 1 95.94 89 GLY A N 1
ATOM 706 C CA . GLY A 1 89 ? -17.594 -20.828 -0.664 1 95.94 89 GLY A CA 1
ATOM 707 C C . GLY A 1 89 ? -16.734 -21.109 -1.882 1 95.94 89 GLY A C 1
ATOM 708 O O . GLY A 1 89 ? -15.523 -20.938 -1.846 1 95.94 89 GLY A O 1
ATOM 709 N N . GLU A 1 90 ? -17.359 -21.547 -2.908 1 97.12 90 GLU A N 1
ATOM 710 C CA . GLU A 1 90 ? -16.656 -21.969 -4.117 1 97.12 90 GLU A CA 1
ATOM 711 C C . GLU A 1 90 ? -15.984 -20.781 -4.801 1 97.12 90 GLU A C 1
ATOM 713 O O . GLU A 1 90 ? -15.008 -20.953 -5.531 1 97.12 90 GLU A O 1
ATOM 718 N N . GLN A 1 91 ? -16.484 -19.641 -4.555 1 97.19 91 GLN A N 1
ATOM 719 C CA . GLN A 1 91 ? -15.883 -18.453 -5.152 1 97.19 91 GLN A CA 1
ATOM 720 C C . GLN A 1 91 ? -14.492 -18.188 -4.582 1 97.19 91 GLN A C 1
ATOM 722 O O . GLN A 1 91 ? -13.648 -17.578 -5.242 1 97.19 91 GLN A O 1
ATOM 727 N N . ALA A 1 92 ? -14.32 -18.703 -3.379 1 97.06 92 ALA A N 1
ATOM 728 C CA . ALA A 1 92 ? -13.031 -18.516 -2.721 1 97.06 92 ALA A CA 1
ATOM 729 C C . ALA A 1 92 ? -12.094 -19.688 -3.014 1 97.06 92 ALA A C 1
ATOM 731 O O . ALA A 1 92 ? -10.922 -19.672 -2.631 1 97.06 92 ALA A O 1
ATOM 732 N N . ASP A 1 93 ? -12.547 -20.719 -3.666 1 98.06 93 ASP A N 1
ATOM 733 C CA . ASP A 1 93 ? -11.688 -21.844 -4.023 1 98.06 93 ASP A CA 1
ATOM 734 C C . ASP A 1 93 ? -10.672 -21.453 -5.09 1 98.06 93 ASP A C 1
ATOM 736 O O . ASP A 1 93 ? -10.93 -20.547 -5.891 1 98.06 93 ASP A O 1
ATOM 740 N N . PHE A 1 94 ? -9.516 -22.094 -5.02 1 98.56 94 PHE A N 1
ATOM 741 C CA . PHE A 1 94 ? -8.484 -21.812 -6.008 1 98.56 94 PHE A CA 1
ATOM 742 C C . PHE A 1 94 ? -8.992 -22.078 -7.418 1 98.56 94 PHE A C 1
ATOM 744 O O . PHE A 1 94 ? -9.711 -23.062 -7.648 1 98.56 94 PHE A O 1
ATOM 751 N N . PHE A 1 95 ? -8.648 -21.234 -8.297 1 98.69 95 PHE A N 1
ATOM 752 C CA . PHE A 1 95 ? -8.969 -21.391 -9.711 1 98.69 95 PHE A CA 1
ATOM 753 C C . PHE A 1 95 ? -8.266 -22.625 -10.289 1 98.69 95 PHE A C 1
ATOM 755 O O . PHE A 1 95 ? -7.109 -22.875 -9.969 1 98.69 95 PHE A O 1
ATOM 762 N N . PRO A 1 96 ? -8.938 -23.359 -11.172 1 98.19 96 PRO A N 1
ATOM 763 C CA . PRO A 1 96 ? -8.328 -24.562 -11.719 1 98.19 96 PRO A CA 1
ATOM 764 C C . PRO A 1 96 ? -6.934 -24.312 -12.289 1 98.19 96 PRO A C 1
ATOM 766 O O . PRO A 1 96 ? -6.742 -23.391 -13.086 1 98.19 96 PRO A O 1
ATOM 769 N N . GLY A 1 97 ? -5.969 -25.125 -11.844 1 98.06 97 GLY A N 1
ATOM 770 C CA . GLY A 1 97 ? -4.598 -25 -12.312 1 98.06 97 GLY A CA 1
ATOM 771 C C . GLY A 1 97 ? -3.691 -24.281 -11.336 1 98.06 97 GLY A C 1
ATOM 772 O O . GLY A 1 97 ? -2.469 -24.297 -11.477 1 98.06 97 GLY A O 1
ATOM 773 N N . PHE A 1 98 ? -4.328 -23.734 -10.352 1 98.75 98 PHE A N 1
ATOM 774 C CA . PHE A 1 98 ? -3.525 -22.969 -9.398 1 98.75 98 PHE A CA 1
ATOM 775 C C . PHE A 1 98 ? -3.688 -23.531 -7.992 1 98.75 98 PHE A C 1
ATOM 777 O O . PHE A 1 98 ? -3.4 -22.828 -7.008 1 98.75 98 PHE A O 1
ATOM 784 N N . GLU A 1 99 ? -4.129 -24.734 -7.879 1 98.5 99 GLU A N 1
ATOM 785 C CA . GLU A 1 99 ? -4.25 -25.391 -6.582 1 98.5 99 GLU A CA 1
ATOM 786 C C . GLU A 1 99 ? -2.883 -25.625 -5.949 1 98.5 99 GLU A C 1
ATOM 788 O O . GLU A 1 99 ? -1.927 -25.984 -6.641 1 98.5 99 GLU A O 1
ATOM 793 N N . PRO A 1 100 ? -2.859 -25.391 -4.684 1 98.56 100 PRO A N 1
ATOM 794 C CA . PRO A 1 100 ? -1.585 -25.672 -4.016 1 98.56 100 PRO A CA 1
ATOM 795 C C . PRO A 1 100 ? -1.168 -27.125 -4.133 1 98.56 100 PRO A C 1
ATOM 797 O O . PRO A 1 100 ? -2.006 -28.031 -4 1 98.56 100 PRO A O 1
ATOM 800 N N . ALA A 1 101 ? 0.132 -27.328 -4.379 1 98.25 101 ALA A N 1
ATOM 801 C CA . ALA A 1 101 ? 0.701 -28.672 -4.301 1 98.25 101 ALA A CA 1
ATOM 802 C C . ALA A 1 101 ? 1.069 -29.031 -2.861 1 98.25 101 ALA A C 1
ATOM 804 O O . ALA A 1 101 ? 1.11 -28.156 -1.99 1 98.25 101 ALA A O 1
ATOM 805 N N . ASP A 1 102 ? 1.31 -30.312 -2.602 1 96.75 102 ASP A N 1
ATOM 806 C CA . ASP A 1 102 ? 1.726 -30.766 -1.275 1 96.75 102 ASP A CA 1
ATOM 807 C C . ASP A 1 102 ? 2.969 -30.016 -0.807 1 96.75 102 ASP A C 1
ATOM 809 O O . ASP A 1 102 ? 3.939 -29.875 -1.556 1 96.75 102 ASP A O 1
ATOM 813 N N . GLY A 1 103 ? 2.838 -29.484 0.357 1 96.19 103 GLY A N 1
ATOM 814 C CA . GLY A 1 103 ? 3.992 -28.812 0.941 1 96.19 103 GLY A CA 1
ATOM 815 C C . GLY A 1 103 ? 4.031 -27.328 0.657 1 96.19 103 GLY A C 1
ATOM 816 O O . GLY A 1 103 ? 4.781 -26.594 1.298 1 96.19 103 GLY A O 1
ATOM 817 N N . GLU A 1 104 ? 3.283 -26.859 -0.29 1 97.94 104 GLU A N 1
ATOM 818 C CA . GLU A 1 104 ? 3.258 -25.422 -0.588 1 97.94 104 GLU A CA 1
ATOM 819 C C . GLU A 1 104 ? 2.453 -24.656 0.457 1 97.94 104 GLU A C 1
ATOM 821 O O . GLU A 1 104 ? 1.425 -25.141 0.933 1 97.94 104 GLU A O 1
ATOM 826 N N . PHE A 1 105 ? 2.934 -23.5 0.838 1 97.75 105 PHE A N 1
ATOM 827 C CA . PHE A 1 105 ? 2.355 -22.703 1.915 1 97.75 105 PHE A CA 1
ATOM 828 C C . PHE A 1 105 ? 1.138 -21.922 1.423 1 97.75 105 PHE A C 1
ATOM 830 O O . PHE A 1 105 ? 1.148 -21.375 0.319 1 97.75 105 PHE A O 1
ATOM 837 N N . VAL A 1 106 ? 0.075 -21.906 2.211 1 97.81 106 VAL A N 1
ATOM 838 C CA . VAL A 1 106 ? -1.176 -21.234 1.857 1 97.81 106 VAL A CA 1
ATOM 839 C C . VAL A 1 106 ? -1.544 -20.219 2.936 1 97.81 106 VAL A C 1
ATOM 841 O O . VAL A 1 106 ? -1.506 -20.531 4.129 1 97.81 106 VAL A O 1
ATOM 844 N N . VAL A 1 107 ? -1.835 -18.984 2.451 1 95.81 107 VAL A N 1
ATOM 845 C CA . VAL A 1 107 ? -2.336 -17.922 3.303 1 95.81 107 VAL A CA 1
ATOM 846 C C . VAL A 1 107 ? -3.75 -17.531 2.875 1 95.81 107 VAL A C 1
ATOM 848 O O . VAL A 1 107 ? -3.951 -17 1.781 1 95.81 107 VAL A O 1
ATOM 851 N N . ARG A 1 108 ? -4.766 -17.703 3.766 1 91.44 108 ARG A N 1
ATOM 852 C CA . ARG A 1 108 ? -6.133 -17.391 3.367 1 91.44 108 ARG A CA 1
ATOM 853 C C . ARG A 1 108 ? -6.84 -16.578 4.441 1 91.44 108 ARG A C 1
ATOM 855 O O . ARG A 1 108 ? -7.922 -16.031 4.203 1 91.44 108 ARG A O 1
ATOM 862 N N . GLU A 1 109 ? -6.227 -16.609 5.574 1 82.81 109 GLU A N 1
ATOM 863 C CA . GLU A 1 109 ? -6.828 -15.828 6.652 1 82.81 109 GLU A CA 1
ATOM 864 C C . GLU A 1 109 ? -6.219 -14.438 6.738 1 82.81 109 GLU A C 1
ATOM 866 O O . GLU A 1 109 ? -5.023 -14.289 7.012 1 82.81 109 GLU A O 1
ATOM 871 N N . ARG A 1 110 ? -7.035 -13.445 6.242 1 81.44 110 ARG A N 1
ATOM 872 C CA . ARG A 1 110 ? -6.594 -12.055 6.348 1 81.44 110 ARG A CA 1
ATOM 873 C C . ARG A 1 110 ? -7.707 -11.164 6.891 1 81.44 110 ARG A C 1
ATOM 875 O O . ARG A 1 110 ? -8.883 -11.516 6.805 1 81.44 110 ARG A O 1
ATOM 882 N N . GLY A 1 111 ? -7.383 -10.086 7.48 1 75.38 111 GLY A N 1
ATOM 883 C CA . GLY A 1 111 ? -8.305 -9.148 8.102 1 75.38 111 GLY A CA 1
ATOM 884 C C . GLY A 1 111 ? -9.047 -8.281 7.098 1 75.38 111 GLY A C 1
ATOM 885 O O . GLY A 1 111 ? -9.438 -7.16 7.41 1 75.38 111 GLY A O 1
ATOM 886 N N . GLY A 1 112 ? -9.18 -8.758 5.883 1 75.44 112 GLY A N 1
ATOM 887 C CA . GLY A 1 112 ? -10.023 -8.078 4.914 1 75.44 112 GLY A CA 1
ATOM 888 C C . GLY A 1 112 ? -9.305 -6.965 4.176 1 75.44 112 GLY A C 1
ATOM 889 O O . GLY A 1 112 ? -9.914 -5.953 3.82 1 75.44 112 GLY A O 1
ATOM 890 N N . GLY A 1 113 ? -8.117 -7.094 3.938 1 89.88 113 GLY A N 1
ATOM 891 C CA . GLY A 1 113 ? -7.395 -6.078 3.184 1 89.88 113 GLY A CA 1
ATOM 892 C C . GLY A 1 113 ? -6.781 -6.613 1.903 1 89.88 113 GLY A C 1
ATOM 893 O O . GLY A 1 113 ? -7.078 -7.734 1.484 1 89.88 113 GLY A O 1
ATOM 894 N N . SER A 1 114 ? -6.145 -5.746 1.228 1 96 114 SER A N 1
ATOM 895 C CA . SER A 1 114 ? -5.605 -6.051 -0.094 1 96 114 SER A CA 1
ATOM 896 C C . SER A 1 114 ? -4.191 -6.609 0.003 1 96 114 SER A C 1
ATOM 898 O O . SER A 1 114 ? -3.766 -7.391 -0.851 1 96 114 SER A O 1
ATOM 900 N N . SER A 1 115 ? -3.459 -6.254 1.048 1 97.75 115 SER A N 1
ATOM 901 C CA . SER A 1 115 ? -2.105 -6.781 1.191 1 97.75 115 SER A CA 1
ATOM 902 C C . SER A 1 115 ? -2.121 -8.188 1.789 1 97.75 115 SER A C 1
ATOM 904 O O . SER A 1 115 ? -2.82 -8.438 2.771 1 97.75 115 SER A O 1
ATOM 906 N N . VAL A 1 116 ? -1.261 -9.055 1.311 1 97.88 116 VAL A N 1
ATOM 907 C CA . VAL A 1 116 ? -1.214 -10.43 1.783 1 97.88 116 VAL A CA 1
ATOM 908 C C . VAL A 1 116 ? -0.31 -10.531 3.01 1 97.88 116 VAL A C 1
ATOM 910 O O . VAL A 1 116 ? -0.167 -11.602 3.602 1 97.88 116 VAL A O 1
ATOM 913 N N . PHE A 1 117 ? 0.248 -9.391 3.418 1 97 117 PHE A N 1
ATOM 914 C CA . PHE A 1 117 ? 1.16 -9.391 4.555 1 97 117 PHE A CA 1
ATOM 915 C C . PHE A 1 117 ? 0.433 -8.992 5.832 1 97 117 PHE A C 1
ATOM 917 O O . PHE A 1 117 ? 0.832 -9.391 6.93 1 97 117 PHE A O 1
ATOM 924 N N . VAL A 1 118 ? -0.634 -8.148 5.75 1 95.69 118 VAL A N 1
ATOM 925 C CA . VAL A 1 118 ? -1.239 -7.555 6.941 1 95.69 118 VAL A CA 1
ATOM 926 C C . VAL A 1 118 ? -2.152 -8.578 7.617 1 95.69 118 VAL A C 1
ATOM 928 O O . VAL A 1 118 ? -3.098 -9.078 7 1 95.69 118 VAL A O 1
ATOM 931 N N . GLY A 1 119 ? -1.856 -8.836 8.812 1 92.69 119 GLY A N 1
ATOM 932 C CA . GLY A 1 119 ? -2.697 -9.734 9.586 1 92.69 119 GLY A CA 1
ATOM 933 C C . GLY A 1 119 ? -2.551 -11.188 9.18 1 92.69 119 GLY A C 1
ATOM 934 O O . GLY A 1 119 ? -3.496 -11.969 9.305 1 92.69 119 GLY A O 1
ATOM 935 N N . THR A 1 120 ? -1.448 -11.562 8.578 1 95.62 120 THR A N 1
ATOM 936 C CA . THR A 1 120 ? -1.237 -12.938 8.133 1 95.62 120 THR A CA 1
ATOM 937 C C . THR A 1 120 ? 0.075 -13.484 8.688 1 95.62 120 THR A C 1
ATOM 939 O O . THR A 1 120 ? 0.807 -12.781 9.383 1 95.62 120 THR A O 1
ATOM 942 N N . THR A 1 121 ? 0.373 -14.703 8.375 1 95.69 121 THR A N 1
ATOM 943 C CA . THR A 1 121 ? 1.598 -15.352 8.828 1 95.69 121 THR A CA 1
ATOM 944 C C . THR A 1 121 ? 2.672 -15.297 7.746 1 95.69 121 THR A C 1
ATOM 946 O O . THR A 1 121 ? 3.732 -15.914 7.887 1 95.69 121 THR A O 1
ATOM 949 N N . LEU A 1 122 ? 2.42 -14.547 6.707 1 97.38 122 LEU A N 1
ATOM 950 C CA . LEU A 1 122 ? 3.326 -14.57 5.562 1 97.38 122 LEU A CA 1
ATOM 951 C C . LEU A 1 122 ? 4.695 -14.016 5.941 1 97.38 122 LEU A C 1
ATOM 953 O O . LEU A 1 122 ? 5.723 -14.617 5.621 1 97.38 122 LEU A O 1
ATOM 957 N N . ASP A 1 123 ? 4.727 -12.891 6.645 1 96.94 123 ASP A N 1
ATOM 958 C CA . ASP A 1 123 ? 6.004 -12.305 7.027 1 96.94 123 ASP A CA 1
ATOM 959 C C . ASP A 1 123 ? 6.812 -13.258 7.902 1 96.94 123 ASP A C 1
ATOM 961 O O . ASP A 1 123 ? 8.008 -13.445 7.68 1 96.94 123 ASP A O 1
ATOM 965 N N . SER A 1 124 ? 6.145 -13.844 8.867 1 97.06 124 SER A N 1
ATOM 966 C CA . SER A 1 124 ? 6.812 -14.797 9.75 1 97.06 124 SER A CA 1
ATOM 967 C C . SER A 1 124 ? 7.359 -15.984 8.961 1 97.06 124 SER A C 1
ATOM 969 O O . SER A 1 124 ? 8.477 -16.438 9.211 1 97.06 124 SER A O 1
ATOM 971 N N . TYR A 1 125 ? 6.551 -16.469 8.047 1 97.31 125 TYR A N 1
ATOM 972 C CA . TYR A 1 125 ? 6.988 -17.594 7.211 1 97.31 125 TYR A CA 1
ATOM 973 C C . TYR A 1 125 ? 8.266 -17.234 6.453 1 97.31 125 TYR A C 1
ATOM 975 O O . TYR A 1 125 ? 9.234 -18 6.469 1 97.31 125 TYR A O 1
ATOM 983 N N . LEU A 1 126 ? 8.297 -16.109 5.809 1 97.75 126 LEU A N 1
ATOM 984 C CA . LEU A 1 126 ? 9.43 -15.695 4.992 1 97.75 126 LEU A CA 1
ATOM 985 C C . LEU A 1 126 ? 10.672 -15.492 5.859 1 97.75 126 LEU A C 1
ATOM 987 O O . LEU A 1 126 ? 11.758 -15.969 5.52 1 97.75 126 LEU A O 1
ATOM 991 N N . ARG A 1 127 ? 10.516 -14.898 7.008 1 96.12 127 ARG A N 1
ATOM 992 C CA . ARG A 1 127 ? 11.633 -14.641 7.91 1 96.12 127 ARG A CA 1
ATOM 993 C C . ARG A 1 127 ? 12.188 -15.945 8.477 1 96.12 127 ARG A C 1
ATOM 995 O O . ARG A 1 127 ? 13.406 -16.141 8.523 1 96.12 127 ARG A O 1
ATOM 1002 N N . ASN A 1 128 ? 11.297 -16.766 8.859 1 96.31 128 ASN A N 1
ATOM 1003 C CA . ASN A 1 128 ? 11.719 -18.031 9.438 1 96.31 128 ASN A CA 1
ATOM 1004 C C . ASN A 1 128 ? 12.445 -18.906 8.422 1 96.31 128 ASN A C 1
ATOM 1006 O O . ASN A 1 128 ? 13.25 -19.766 8.797 1 96.31 128 ASN A O 1
ATOM 1010 N N . ASN A 1 129 ? 12.234 -18.688 7.188 1 95.88 129 ASN A N 1
ATOM 1011 C CA . ASN A 1 129 ? 12.875 -19.469 6.133 1 95.88 129 ASN A CA 1
ATOM 1012 C C . ASN A 1 129 ? 13.984 -18.672 5.449 1 95.88 129 ASN A C 1
ATOM 1014 O O . ASN A 1 129 ? 14.508 -19.078 4.414 1 95.88 129 ASN A O 1
ATOM 1018 N N . ARG A 1 130 ? 14.266 -17.484 5.992 1 95.5 130 ARG A N 1
ATOM 1019 C CA . ARG A 1 130 ? 15.367 -16.625 5.555 1 95.5 130 ARG A CA 1
ATOM 1020 C C . ARG A 1 130 ? 15.219 -16.266 4.082 1 95.5 130 ARG A C 1
ATOM 1022 O O . ARG A 1 130 ? 16.188 -16.297 3.328 1 95.5 130 ARG A O 1
ATOM 1029 N N . ILE A 1 131 ? 14.008 -16.016 3.727 1 96.62 131 ILE A N 1
ATOM 1030 C CA . ILE A 1 131 ? 13.695 -15.602 2.361 1 96.62 131 ILE A CA 1
ATOM 1031 C C . ILE A 1 131 ? 13.609 -14.086 2.293 1 96.62 131 ILE A C 1
ATOM 1033 O O . ILE A 1 131 ? 12.797 -13.469 2.994 1 96.62 131 ILE A O 1
ATOM 1037 N N . PHE A 1 132 ? 14.453 -13.5 1.334 1 94.94 132 PHE A N 1
ATOM 1038 C CA . PHE A 1 132 ? 14.461 -12.047 1.224 1 94.94 132 PHE A CA 1
ATOM 1039 C C . PHE A 1 132 ? 14.141 -11.609 -0.201 1 94.94 132 PHE A C 1
ATOM 1041 O O . PHE A 1 132 ? 13.797 -10.453 -0.438 1 94.94 132 PHE A O 1
ATOM 1048 N N . ASP A 1 133 ? 14.336 -12.484 -1.186 1 96.62 133 ASP A N 1
ATOM 1049 C CA . ASP A 1 133 ? 13.969 -12.25 -2.578 1 96.62 133 ASP A CA 1
ATOM 1050 C C . ASP A 1 133 ? 12.617 -12.875 -2.906 1 96.62 133 ASP A C 1
ATOM 1052 O O . ASP A 1 133 ? 12.477 -14.094 -2.898 1 96.62 133 ASP A O 1
ATOM 1056 N N . ILE A 1 134 ? 11.672 -11.984 -3.213 1 98.5 134 ILE A N 1
ATOM 1057 C CA . ILE A 1 134 ? 10.336 -12.516 -3.453 1 98.5 134 ILE A CA 1
ATOM 1058 C C . ILE A 1 134 ? 9.82 -12.023 -4.805 1 98.5 134 ILE A C 1
ATOM 1060 O O . ILE A 1 134 ? 10.219 -10.953 -5.273 1 98.5 134 ILE A O 1
ATOM 1064 N N . TYR A 1 135 ? 9.008 -12.828 -5.414 1 98.88 135 TYR A N 1
ATOM 1065 C CA . TYR A 1 135 ? 8.32 -12.555 -6.672 1 98.88 135 TYR A CA 1
ATOM 1066 C C . TYR A 1 135 ? 6.809 -12.602 -6.492 1 98.88 135 TYR A C 1
ATOM 1068 O O . TYR A 1 135 ? 6.266 -13.594 -6.012 1 98.88 135 TYR A O 1
ATOM 1076 N N . LEU A 1 136 ? 6.148 -11.539 -6.859 1 98.94 136 LEU A N 1
ATOM 1077 C CA . LEU A 1 136 ? 4.699 -11.438 -6.746 1 98.94 136 LEU A CA 1
ATOM 1078 C C . LEU A 1 136 ? 4.039 -11.531 -8.117 1 98.94 136 LEU A C 1
ATOM 1080 O O . LEU A 1 136 ? 4.539 -10.969 -9.094 1 98.94 136 LEU A O 1
ATOM 1084 N N . ALA A 1 137 ? 2.939 -12.148 -8.18 1 98.94 137 ALA A N 1
ATOM 1085 C CA . ALA A 1 137 ? 2.047 -12.156 -9.336 1 98.94 137 ALA A CA 1
ATOM 1086 C C . ALA A 1 137 ? 0.596 -12.352 -8.906 1 98.94 137 ALA A C 1
ATOM 1088 O O . ALA A 1 137 ? 0.316 -13.094 -7.961 1 98.94 137 ALA A O 1
ATOM 1089 N N . GLY A 1 138 ? -0.278 -11.711 -9.656 1 98.75 138 GLY A N 1
ATOM 1090 C CA . GLY A 1 138 ? -1.662 -12.023 -9.336 1 98.75 138 GLY A CA 1
ATOM 1091 C C . GLY A 1 138 ? -2.629 -10.922 -9.734 1 98.75 138 GLY A C 1
ATOM 1092 O O . GLY A 1 138 ? -2.439 -10.266 -10.758 1 98.75 138 GLY A O 1
ATOM 1093 N N . PHE A 1 139 ? -3.756 -10.844 -8.898 1 98.12 139 PHE A N 1
ATOM 1094 C CA . PHE A 1 139 ? -4.895 -10.008 -9.266 1 98.12 139 PHE A CA 1
ATOM 1095 C C . PHE A 1 139 ? -5.398 -9.227 -8.055 1 98.12 139 PHE A C 1
ATOM 1097 O O . PHE A 1 139 ? -5.457 -9.758 -6.945 1 98.12 139 PHE A O 1
ATOM 1104 N N . SER A 1 140 ? -5.867 -7.992 -8.344 1 96.69 140 SER A N 1
ATOM 1105 C CA . SER A 1 140 ? -5.477 -7.27 -9.547 1 96.69 140 SER A CA 1
ATOM 1106 C C . SER A 1 140 ? -4.125 -6.586 -9.375 1 96.69 140 SER A C 1
ATOM 1108 O O . SER A 1 140 ? -3.662 -6.395 -8.242 1 96.69 140 SER A O 1
ATOM 1110 N N . LEU A 1 141 ? -3.527 -6.262 -10.352 1 98.31 141 LEU A N 1
ATOM 1111 C CA . LEU A 1 141 ? -2.209 -5.641 -10.367 1 98.31 141 LEU A CA 1
ATOM 1112 C C . LEU A 1 141 ? -2.213 -4.344 -9.562 1 98.31 141 LEU A C 1
ATOM 1114 O O . LEU A 1 141 ? -1.296 -4.09 -8.781 1 98.31 141 LEU A O 1
ATOM 1118 N N . ARG A 1 142 ? -3.285 -3.553 -9.625 1 96.62 142 ARG A N 1
ATOM 1119 C CA . ARG A 1 142 ? -3.311 -2.227 -9.016 1 96.62 142 ARG A CA 1
ATOM 1120 C C . ARG A 1 142 ? -4.035 -2.254 -7.672 1 96.62 142 ARG A C 1
ATOM 1122 O O . ARG A 1 142 ? -4.305 -1.205 -7.082 1 96.62 142 ARG A O 1
ATOM 1129 N N . GLN A 1 143 ? -4.43 -3.457 -7.156 1 97.06 143 GLN A N 1
ATOM 1130 C CA . GLN A 1 143 ? -5.051 -3.605 -5.844 1 97.06 143 GLN A CA 1
ATOM 1131 C C . GLN A 1 143 ? -4.227 -4.527 -4.945 1 97.06 143 GLN A C 1
ATOM 1133 O O . GLN A 1 143 ? -3.271 -4.086 -4.305 1 97.06 143 GLN A O 1
ATOM 1138 N N . CYS A 1 144 ? -4.531 -5.777 -4.938 1 97.94 144 CYS A N 1
ATOM 1139 C CA . CYS A 1 144 ? -3.896 -6.707 -4.008 1 97.94 144 CYS A CA 1
ATOM 1140 C C . CYS A 1 144 ? -2.406 -6.84 -4.301 1 97.94 144 CYS A C 1
ATOM 1142 O O . CYS A 1 144 ? -1.593 -6.902 -3.377 1 97.94 144 CYS A O 1
ATOM 1144 N N . VAL A 1 145 ? -2.021 -6.867 -5.57 1 98.81 145 VAL A N 1
ATOM 1145 C CA . VAL A 1 145 ? -0.61 -7.004 -5.91 1 98.81 145 VAL A CA 1
ATOM 1146 C C . VAL A 1 145 ? 0.149 -5.75 -5.488 1 98.81 145 VAL A C 1
ATOM 1148 O O . VAL A 1 145 ? 1.186 -5.836 -4.824 1 98.81 145 VAL A O 1
ATOM 1151 N N . GLU A 1 146 ? -0.374 -4.605 -5.855 1 98.69 146 GLU A N 1
ATOM 1152 C CA . GLU A 1 146 ? 0.298 -3.357 -5.504 1 98.69 146 GLU A CA 1
ATOM 1153 C C . GLU A 1 146 ? 0.381 -3.184 -3.99 1 98.69 146 GLU A C 1
ATOM 1155 O O . GLU A 1 146 ? 1.424 -2.793 -3.463 1 98.69 146 GLU A O 1
ATOM 1160 N N . SER A 1 147 ? -0.724 -3.438 -3.273 1 98.44 147 SER A N 1
ATOM 1161 C CA . SER A 1 147 ? -0.702 -3.312 -1.82 1 98.44 147 SER A CA 1
ATOM 1162 C C . SER A 1 147 ? 0.337 -4.242 -1.202 1 98.44 147 SER A C 1
ATOM 1164 O O . SER A 1 147 ? 1.075 -3.844 -0.298 1 98.44 147 SER A O 1
ATOM 1166 N N . SER A 1 148 ? 0.396 -5.434 -1.686 1 98.62 148 SER A N 1
ATOM 1167 C CA . SER A 1 148 ? 1.358 -6.406 -1.179 1 98.62 148 SER A CA 1
ATOM 1168 C C . SER A 1 148 ? 2.789 -5.996 -1.512 1 98.62 148 SER A C 1
ATOM 1170 O O . SER A 1 148 ? 3.691 -6.148 -0.686 1 98.62 148 SER A O 1
ATOM 1172 N N . MET A 1 149 ? 2.957 -5.496 -2.727 1 98.69 149 MET A N 1
ATOM 1173 C CA . MET A 1 149 ? 4.262 -5.012 -3.168 1 98.69 149 MET A CA 1
ATOM 1174 C C . MET A 1 149 ? 4.766 -3.9 -2.254 1 98.69 149 MET A C 1
ATOM 1176 O O . MET A 1 149 ? 5.906 -3.945 -1.783 1 98.69 149 MET A O 1
ATOM 1180 N N . ARG A 1 150 ? 3.938 -2.98 -1.979 1 98.38 150 ARG A N 1
ATOM 1181 C CA . ARG A 1 150 ? 4.316 -1.856 -1.127 1 98.38 150 ARG A CA 1
ATOM 1182 C C . ARG A 1 150 ? 4.648 -2.326 0.285 1 98.38 150 ARG A C 1
ATOM 1184 O O . ARG A 1 150 ? 5.652 -1.906 0.864 1 98.38 150 ARG A O 1
ATOM 1191 N N . ASN A 1 151 ? 3.857 -3.18 0.824 1 97.75 151 ASN A N 1
ATOM 1192 C CA . ASN A 1 151 ? 4.113 -3.707 2.16 1 97.75 151 ASN A CA 1
ATOM 1193 C C . ASN A 1 151 ? 5.406 -4.516 2.205 1 97.75 151 ASN A C 1
ATOM 1195 O O . ASN A 1 151 ? 6.195 -4.383 3.141 1 97.75 151 ASN A O 1
ATOM 1199 N N . ALA A 1 152 ? 5.555 -5.332 1.208 1 98 152 ALA A N 1
ATOM 1200 C CA . ALA A 1 152 ? 6.766 -6.145 1.146 1 98 152 ALA A CA 1
ATOM 1201 C C . ALA A 1 152 ? 8.016 -5.266 1.122 1 98 152 ALA A C 1
ATOM 1203 O O . ALA A 1 152 ? 8.977 -5.52 1.851 1 98 152 ALA A O 1
ATOM 1204 N N . HIS A 1 153 ? 7.953 -4.266 0.273 1 97.62 153 HIS A N 1
ATOM 1205 C CA . HIS A 1 153 ? 9.062 -3.32 0.199 1 97.62 153 HIS A CA 1
ATOM 1206 C C . HIS A 1 153 ? 9.352 -2.707 1.563 1 97.62 153 HIS A C 1
ATOM 1208 O O . HIS A 1 153 ? 10.508 -2.674 2.002 1 97.62 153 HIS A O 1
ATOM 1214 N N . ASP A 1 154 ? 8.352 -2.293 2.242 1 96.62 154 ASP A N 1
ATOM 1215 C CA . ASP A 1 154 ? 8.492 -1.598 3.516 1 96.62 154 ASP A CA 1
ATOM 1216 C C . ASP A 1 154 ? 8.977 -2.549 4.609 1 96.62 154 ASP A C 1
ATOM 1218 O O . ASP A 1 154 ? 9.625 -2.123 5.566 1 96.62 154 ASP A O 1
ATOM 1222 N N . LEU A 1 155 ? 8.68 -3.805 4.434 1 96.56 155 LEU A N 1
ATOM 1223 C CA . LEU A 1 155 ? 9.094 -4.82 5.398 1 96.56 155 LEU A CA 1
ATOM 1224 C C . LEU A 1 155 ? 10.539 -5.242 5.152 1 96.56 155 LEU A C 1
ATOM 1226 O O . LEU A 1 155 ? 11.117 -5.992 5.945 1 96.56 155 LEU A O 1
ATOM 1230 N N . GLY A 1 156 ? 11.148 -4.855 4.012 1 95.81 156 GLY A N 1
ATOM 1231 C CA . GLY A 1 156 ? 12.578 -5.047 3.83 1 95.81 156 GLY A CA 1
ATOM 1232 C C . GLY A 1 156 ? 12.906 -6.094 2.783 1 95.81 156 GLY A C 1
ATOM 1233 O O . GLY A 1 156 ? 14.078 -6.457 2.609 1 95.81 156 GLY A O 1
ATOM 1234 N N . TYR A 1 157 ? 11.961 -6.551 2.018 1 96.81 157 TYR A N 1
ATOM 1235 C CA . TYR A 1 157 ? 12.203 -7.586 1.021 1 96.81 157 TYR A CA 1
ATOM 1236 C C . TYR A 1 157 ? 12.703 -6.977 -0.285 1 96.81 157 TYR A C 1
ATOM 1238 O O . TYR A 1 157 ? 12.438 -5.809 -0.576 1 96.81 157 TYR A O 1
ATOM 1246 N N . ASN A 1 158 ? 13.523 -7.762 -0.951 1 97 158 ASN A N 1
ATOM 1247 C CA . ASN A 1 158 ? 13.766 -7.484 -2.363 1 97 158 ASN A CA 1
ATOM 1248 C C . ASN A 1 158 ? 12.609 -7.957 -3.234 1 97 158 ASN A C 1
ATOM 1250 O O . ASN A 1 158 ? 12.516 -9.141 -3.561 1 97 158 ASN A O 1
ATOM 1254 N N . THR A 1 159 ? 11.789 -7.016 -3.664 1 98.25 159 THR A N 1
ATOM 1255 C CA . THR A 1 159 ? 10.492 -7.336 -4.238 1 98.25 159 THR A CA 1
ATOM 1256 C C . THR A 1 159 ? 10.539 -7.266 -5.762 1 98.25 159 THR A C 1
ATOM 1258 O O . THR A 1 159 ? 10.977 -6.266 -6.328 1 98.25 159 THR A O 1
ATOM 1261 N N . ASN A 1 160 ? 10.172 -8.328 -6.355 1 98.81 160 ASN A N 1
ATOM 1262 C CA . ASN A 1 160 ? 9.922 -8.375 -7.793 1 98.81 160 ASN A CA 1
ATOM 1263 C C . ASN A 1 160 ? 8.445 -8.602 -8.102 1 98.81 160 ASN A C 1
ATOM 1265 O O . ASN A 1 160 ? 7.758 -9.312 -7.363 1 98.81 160 ASN A O 1
ATOM 1269 N N . VAL A 1 161 ? 8.031 -7.957 -9.164 1 98.94 161 VAL A N 1
ATOM 1270 C CA . VAL A 1 161 ? 6.676 -8.203 -9.633 1 98.94 161 VAL A CA 1
ATOM 1271 C C . VAL A 1 161 ? 6.715 -8.703 -11.078 1 98.94 161 VAL A C 1
ATOM 1273 O O . VAL A 1 161 ? 7.285 -8.047 -11.953 1 98.94 161 VAL A O 1
ATOM 1276 N N . ILE A 1 162 ? 6.172 -9.891 -11.242 1 98.94 162 ILE A N 1
ATOM 1277 C CA . ILE A 1 162 ? 5.98 -10.359 -12.609 1 98.94 162 ILE A CA 1
ATOM 1278 C C . ILE A 1 162 ? 4.707 -9.742 -13.188 1 98.94 162 ILE A C 1
ATOM 1280 O O . ILE A 1 162 ? 3.625 -10.32 -13.086 1 98.94 162 ILE A O 1
ATOM 1284 N N . TYR A 1 163 ? 4.879 -8.617 -13.867 1 98.88 163 TYR A N 1
ATOM 1285 C CA . TYR A 1 163 ? 3.73 -7.762 -14.125 1 98.88 163 TYR A CA 1
ATOM 1286 C C . TYR A 1 163 ? 2.857 -8.328 -15.234 1 98.88 163 TYR A C 1
ATOM 1288 O O . TYR A 1 163 ? 1.655 -8.062 -15.289 1 98.88 163 TYR A O 1
ATOM 1296 N N . ASP A 1 164 ? 3.463 -9.172 -16.188 1 98.81 164 ASP A N 1
ATOM 1297 C CA . ASP A 1 164 ? 2.65 -9.727 -17.266 1 98.81 164 ASP A CA 1
ATOM 1298 C C . ASP A 1 164 ? 2.037 -11.062 -16.859 1 98.81 164 ASP A C 1
ATOM 1300 O O . ASP A 1 164 ? 1.337 -11.695 -17.656 1 98.81 164 ASP A O 1
ATOM 1304 N N . ALA A 1 165 ? 2.352 -11.539 -15.641 1 98.88 165 ALA A N 1
ATOM 1305 C CA . ALA A 1 165 ? 1.619 -12.617 -14.984 1 98.88 165 ALA A CA 1
ATOM 1306 C C . ALA A 1 165 ? 0.58 -12.07 -14.016 1 98.88 165 ALA A C 1
ATOM 1308 O O . ALA A 1 165 ? 0.047 -12.812 -13.18 1 98.88 165 ALA A O 1
ATOM 1309 N N . SER A 1 166 ? 0.335 -10.789 -14.062 1 98.81 166 SER A N 1
ATOM 1310 C CA . SER A 1 166 ? -0.654 -10.031 -13.305 1 98.81 166 SER A CA 1
ATOM 1311 C C . SER A 1 166 ? -1.535 -9.195 -14.227 1 98.81 166 SER A C 1
ATOM 1313 O O . SER A 1 166 ? -1.18 -8.953 -15.383 1 98.81 166 SER A O 1
ATOM 1315 N N . ALA A 1 167 ? -2.654 -8.781 -13.727 1 98.31 167 ALA A N 1
ATOM 1316 C CA . ALA A 1 167 ? -3.502 -7.938 -14.562 1 98.31 167 ALA A CA 1
ATOM 1317 C C . ALA A 1 167 ? -4.219 -6.883 -13.727 1 98.31 167 ALA A C 1
ATOM 1319 O O . ALA A 1 167 ? -4.648 -7.16 -12.602 1 98.31 167 ALA A O 1
ATOM 1320 N N . GLY A 1 168 ? -4.234 -5.641 -14.281 1 97.25 168 GLY A N 1
ATOM 1321 C CA . GLY A 1 168 ? -5.203 -4.652 -13.836 1 97.25 168 GLY A CA 1
ATOM 1322 C C . GLY A 1 168 ? -6.523 -4.73 -14.578 1 97.25 168 GLY A C 1
ATOM 1323 O O . GLY A 1 168 ? -6.758 -5.672 -15.344 1 97.25 168 GLY A O 1
ATOM 1324 N N . TYR A 1 169 ? -7.367 -3.752 -14.375 1 96.81 169 TYR A N 1
ATOM 1325 C CA . TYR A 1 169 ? -8.664 -3.752 -15.031 1 96.81 169 TYR A CA 1
ATOM 1326 C C . TYR A 1 169 ? -8.547 -3.264 -16.469 1 96.81 169 TYR A C 1
ATOM 1328 O O . TYR A 1 169 ? -9.344 -3.646 -17.328 1 96.81 169 TYR A O 1
ATOM 1336 N N . THR A 1 170 ? -7.574 -2.439 -16.688 1 96.94 170 THR A N 1
ATOM 1337 C CA . THR A 1 170 ? -7.367 -1.867 -18 1 96.94 170 THR A CA 1
ATOM 1338 C C . THR A 1 170 ? -5.898 -1.949 -18.406 1 96.94 170 THR A C 1
ATOM 1340 O O . THR A 1 170 ? -5.023 -2.121 -17.562 1 96.94 170 THR A O 1
ATOM 1343 N N . ARG A 1 171 ? -5.645 -1.782 -19.719 1 96.44 171 ARG A N 1
ATOM 1344 C CA . ARG A 1 171 ? -4.273 -1.718 -20.203 1 96.44 171 ARG A CA 1
ATOM 1345 C C . ARG A 1 171 ? -3.533 -0.528 -19.609 1 96.44 171 ARG A C 1
ATOM 1347 O O . ARG A 1 171 ? -2.361 -0.64 -19.234 1 96.44 171 ARG A O 1
ATOM 1354 N N . LYS A 1 172 ? -4.242 0.528 -19.484 1 94.75 172 LYS A N 1
ATOM 1355 C CA . LYS A 1 172 ? -3.666 1.737 -18.906 1 94.75 172 LYS A CA 1
ATOM 1356 C C . LYS A 1 172 ? -3.162 1.48 -17.484 1 94.75 172 LYS A C 1
ATOM 1358 O O . LYS A 1 172 ? -2.092 1.962 -17.109 1 94.75 172 LYS A O 1
ATOM 1363 N N . GLN A 1 173 ? -3.863 0.723 -16.734 1 95.19 173 GLN A N 1
ATOM 1364 C CA . GLN A 1 173 ? -3.479 0.431 -15.359 1 95.19 173 GLN A CA 1
ATOM 1365 C C . GLN A 1 173 ? -2.168 -0.347 -15.305 1 95.19 173 GLN A C 1
ATOM 1367 O O . GLN A 1 173 ? -1.316 -0.083 -14.453 1 95.19 173 GLN A O 1
ATOM 1372 N N . GLN A 1 174 ? -2.031 -1.299 -16.188 1 97.31 174 GLN A N 1
ATOM 1373 C CA . GLN A 1 174 ? -0.783 -2.053 -16.219 1 97.31 174 GLN A CA 1
ATOM 1374 C C . GLN A 1 174 ? 0.385 -1.164 -16.641 1 97.31 174 GLN A C 1
ATOM 1376 O O . GLN A 1 174 ? 1.451 -1.201 -16.016 1 97.31 174 GLN A O 1
ATOM 1381 N N . ASP A 1 175 ? 0.163 -0.333 -17.688 1 96.5 175 ASP A N 1
ATOM 1382 C CA . ASP A 1 175 ? 1.203 0.574 -18.156 1 96.5 175 ASP A CA 1
ATOM 1383 C C . ASP A 1 175 ? 1.627 1.548 -17.062 1 96.5 175 ASP A C 1
ATOM 1385 O O . ASP A 1 175 ? 2.82 1.758 -16.828 1 96.5 175 ASP A O 1
ATOM 1389 N N . ASP A 1 176 ? 0.685 2.119 -16.391 1 94.38 176 ASP A N 1
ATOM 1390 C CA . ASP A 1 176 ? 0.959 3.07 -15.32 1 94.38 176 ASP A CA 1
ATOM 1391 C C . ASP A 1 176 ? 1.698 2.398 -14.164 1 94.38 176 ASP A C 1
ATOM 1393 O O . ASP A 1 176 ? 2.602 2.99 -13.57 1 94.38 176 ASP A O 1
ATOM 1397 N N . PHE A 1 177 ? 1.291 1.172 -13.867 1 97.31 177 PHE A N 1
ATOM 1398 C CA . PHE A 1 177 ? 1.96 0.426 -12.812 1 97.31 177 PHE A CA 1
ATOM 1399 C C . PHE A 1 177 ? 3.451 0.296 -13.102 1 97.31 177 PHE A C 1
ATOM 1401 O O . PHE A 1 177 ? 4.281 0.625 -12.25 1 97.31 177 PHE A O 1
ATOM 1408 N N . VAL A 1 178 ? 3.758 -0.113 -14.281 1 98.25 178 VAL A N 1
ATOM 1409 C CA . VAL A 1 178 ? 5.145 -0.395 -14.641 1 98.25 178 VAL A CA 1
ATOM 1410 C C . VAL A 1 178 ? 5.938 0.908 -14.703 1 98.25 178 VAL A C 1
ATOM 1412 O O . VAL A 1 178 ? 7.066 0.978 -14.211 1 98.25 178 VAL A O 1
ATOM 1415 N N . ALA A 1 179 ? 5.34 1.929 -15.188 1 96.31 179 ALA A N 1
ATOM 1416 C CA . ALA A 1 179 ? 6.07 3.16 -15.477 1 96.31 179 ALA A CA 1
ATOM 1417 C C . ALA A 1 179 ? 6.164 4.043 -14.234 1 96.31 179 ALA A C 1
ATOM 1419 O O . ALA A 1 179 ? 7.152 4.758 -14.047 1 96.31 179 ALA A O 1
ATOM 1420 N N . GLU A 1 180 ? 5.141 3.953 -13.336 1 94.81 180 GLU A N 1
ATOM 1421 C CA . GLU A 1 180 ? 5.02 5.047 -12.375 1 94.81 180 GLU A CA 1
ATOM 1422 C C . GLU A 1 180 ? 4.957 4.523 -10.945 1 94.81 180 GLU A C 1
ATOM 1424 O O . GLU A 1 180 ? 5.168 5.277 -9.992 1 94.81 180 GLU A O 1
ATOM 1429 N N . ILE A 1 181 ? 4.637 3.273 -10.781 1 97.25 181 ILE A N 1
ATOM 1430 C CA . ILE A 1 181 ? 4.414 2.775 -9.43 1 97.25 181 ILE A CA 1
ATOM 1431 C C . ILE A 1 181 ? 5.551 1.838 -9.031 1 97.25 181 ILE A C 1
ATOM 1433 O O . ILE A 1 181 ? 6.27 2.098 -8.062 1 97.25 181 ILE A O 1
ATOM 1437 N N . ALA A 1 182 ? 5.82 0.866 -9.867 1 98.44 182 ALA A N 1
ATOM 1438 C CA . ALA A 1 182 ? 6.758 -0.206 -9.555 1 98.44 182 ALA A CA 1
ATOM 1439 C C . ALA A 1 182 ? 8.148 0.353 -9.242 1 98.44 182 ALA A C 1
ATOM 1441 O O . ALA A 1 182 ? 8.82 -0.119 -8.328 1 98.44 182 ALA A O 1
ATOM 1442 N N . PRO A 1 183 ? 8.633 1.425 -9.906 1 97.62 183 PRO A N 1
ATOM 1443 C CA . PRO A 1 183 ? 10 1.896 -9.695 1 97.62 183 PRO A CA 1
ATOM 1444 C C . PRO A 1 183 ? 10.258 2.326 -8.25 1 97.62 183 PRO A C 1
ATOM 1446 O O . PRO A 1 183 ? 11.406 2.33 -7.801 1 97.62 183 PRO A O 1
ATOM 1449 N N . PHE A 1 184 ? 9.258 2.553 -7.504 1 97.38 184 PHE A N 1
ATOM 1450 C CA . PHE A 1 184 ? 9.445 3.057 -6.152 1 97.38 184 PHE A CA 1
ATOM 1451 C C . PHE A 1 184 ? 9.406 1.919 -5.137 1 97.38 184 PHE A C 1
ATOM 1453 O O . PHE A 1 184 ? 9.695 2.121 -3.957 1 97.38 184 PHE A O 1
ATOM 1460 N N . TYR A 1 185 ? 9.102 0.693 -5.66 1 98.19 185 TYR A N 1
ATOM 1461 C CA . TYR A 1 185 ? 8.852 -0.322 -4.645 1 98.19 185 TYR A CA 1
ATOM 1462 C C . TYR A 1 185 ? 9.438 -1.667 -5.062 1 98.19 185 TYR A C 1
ATOM 1464 O O . TYR A 1 185 ? 9.648 -2.549 -4.227 1 98.19 185 TYR A O 1
ATOM 1472 N N . ALA A 1 186 ? 9.617 -1.827 -6.379 1 98.5 186 ALA A N 1
ATOM 1473 C CA . ALA A 1 186 ? 9.93 -3.18 -6.836 1 98.5 186 ALA A CA 1
ATOM 1474 C C . ALA A 1 186 ? 10.656 -3.154 -8.18 1 98.5 186 ALA A C 1
ATOM 1476 O O . ALA A 1 186 ? 10.734 -2.109 -8.828 1 98.5 186 ALA A O 1
ATOM 1477 N N . ASN A 1 187 ? 11.258 -4.277 -8.469 1 98.56 187 ASN A N 1
ATOM 1478 C CA . ASN A 1 187 ? 11.695 -4.602 -9.828 1 98.56 187 ASN A CA 1
ATOM 1479 C C . ASN A 1 187 ? 10.578 -5.266 -10.625 1 98.56 187 ASN A C 1
ATOM 1481 O O . ASN A 1 187 ? 10.172 -6.387 -10.32 1 98.56 187 ASN A O 1
ATOM 1485 N N . ALA A 1 188 ? 10.055 -4.555 -11.617 1 98.81 188 ALA A N 1
ATOM 1486 C CA . ALA A 1 188 ? 9.039 -5.129 -12.484 1 98.81 188 ALA A CA 1
ATOM 1487 C C . ALA A 1 188 ? 9.672 -5.926 -13.617 1 98.81 188 ALA A C 1
ATOM 1489 O O . ALA A 1 188 ? 10.469 -5.391 -14.391 1 98.81 188 ALA A O 1
ATOM 1490 N N . ILE A 1 189 ? 9.289 -7.207 -13.719 1 98.81 189 ILE A N 1
ATOM 1491 C CA . ILE A 1 189 ? 9.891 -8.07 -14.727 1 98.81 189 ILE A CA 1
ATOM 1492 C C . ILE A 1 189 ? 8.797 -8.805 -15.5 1 98.81 189 ILE A C 1
ATOM 1494 O O . ILE A 1 189 ? 7.652 -8.875 -15.047 1 98.81 189 ILE A O 1
ATOM 1498 N N . THR A 1 190 ? 9.172 -9.328 -16.672 1 98.88 190 THR A N 1
ATOM 1499 C CA . THR A 1 190 ? 8.281 -10.164 -17.453 1 98.88 190 THR A CA 1
ATOM 1500 C C . THR A 1 190 ? 8.43 -11.633 -17.062 1 98.88 190 THR A C 1
ATOM 1502 O O . THR A 1 190 ? 9.406 -12.008 -16.406 1 98.88 190 THR A O 1
ATOM 1505 N N . THR A 1 191 ? 7.402 -12.422 -17.453 1 98.88 191 THR A N 1
ATOM 1506 C CA . THR A 1 191 ? 7.484 -13.867 -17.266 1 98.88 191 THR A CA 1
ATOM 1507 C C . THR A 1 191 ? 8.727 -14.43 -17.938 1 98.88 191 THR A C 1
ATOM 1509 O O . THR A 1 191 ? 9.414 -15.289 -17.375 1 98.88 191 THR A O 1
ATOM 1512 N N . GLN A 1 192 ? 9.055 -13.922 -19.078 1 98.69 192 GLN A N 1
ATOM 1513 C CA . GLN A 1 192 ? 10.234 -14.375 -19.797 1 98.69 192 GLN A CA 1
ATOM 1514 C C . GLN A 1 192 ? 11.508 -14.094 -19.016 1 98.69 192 GLN A C 1
ATOM 1516 O O . GLN A 1 192 ? 12.398 -14.938 -18.938 1 98.69 192 GLN A O 1
ATOM 1521 N N . GLU A 1 193 ? 11.641 -12.914 -18.406 1 98.62 193 GLU A N 1
ATOM 1522 C CA . GLU A 1 193 ? 12.797 -12.578 -17.578 1 98.62 193 GLU A CA 1
ATOM 1523 C C . GLU A 1 193 ? 12.867 -13.469 -16.344 1 98.62 193 GLU A C 1
ATOM 1525 O O . GLU A 1 193 ? 13.961 -13.805 -15.883 1 98.62 193 GLU A O 1
ATOM 1530 N N . PHE A 1 194 ? 11.75 -13.805 -15.82 1 98.5 194 PHE A N 1
ATOM 1531 C CA . PHE A 1 194 ? 11.695 -14.664 -14.641 1 98.5 194 PHE A CA 1
ATOM 1532 C C . PHE A 1 194 ? 12.203 -16.062 -14.969 1 98.5 194 PHE A C 1
ATOM 1534 O O . PHE A 1 194 ? 12.914 -16.672 -14.164 1 98.5 194 PHE A O 1
ATOM 1541 N N . VAL A 1 195 ? 11.805 -16.609 -16.156 1 97.69 195 VAL A N 1
ATOM 1542 C CA . VAL A 1 195 ? 12.125 -18 -16.484 1 97.69 195 VAL A CA 1
ATOM 1543 C C . VAL A 1 195 ? 13.531 -18.078 -17.078 1 97.69 195 VAL A C 1
ATOM 1545 O O . VAL A 1 195 ? 14.094 -19.172 -17.219 1 97.69 195 VAL A O 1
ATOM 1548 N N . ALA A 1 196 ? 14.133 -16.969 -17.484 1 91.12 196 ALA A N 1
ATOM 1549 C CA . ALA A 1 196 ? 15.461 -16.969 -18.094 1 91.12 196 ALA A CA 1
ATOM 1550 C C . ALA A 1 196 ? 16.547 -17.266 -17.062 1 91.12 196 ALA A C 1
ATOM 1552 O O . ALA A 1 196 ? 16.375 -17 -15.875 1 91.12 196 ALA A O 1
ATOM 1553 N N . MET B 1 1 ? -14.344 17.438 31.016 1 32.28 1 MET B N 1
ATOM 1554 C CA . MET B 1 1 ? -13.219 17.141 30.141 1 32.28 1 MET B CA 1
ATOM 1555 C C . MET B 1 1 ? -13.703 16.547 28.828 1 32.28 1 MET B C 1
ATOM 1557 O O . MET B 1 1 ? -14.391 15.516 28.812 1 32.28 1 MET B O 1
ATOM 1561 N N . THR B 1 2 ? -13.984 17.328 27.828 1 39.81 2 THR B N 1
ATOM 1562 C CA . THR B 1 2 ? -14.617 16.891 26.578 1 39.81 2 THR B CA 1
ATOM 1563 C C . THR B 1 2 ? -13.922 15.656 26.016 1 39.81 2 THR B C 1
ATOM 1565 O O . THR B 1 2 ? -12.703 15.531 26.094 1 39.81 2 THR B O 1
ATOM 1568 N N . ASP B 1 3 ? -14.508 14.508 26.109 1 51.09 3 ASP B N 1
ATOM 1569 C CA . ASP B 1 3 ? -13.969 13.227 25.672 1 51.09 3 ASP B CA 1
ATOM 1570 C C . ASP B 1 3 ? -13.109 13.398 24.422 1 51.09 3 ASP B C 1
ATOM 1572 O O . ASP B 1 3 ? -13.555 14 23.438 1 51.09 3 ASP B O 1
ATOM 1576 N N . PRO B 1 4 ? -11.797 13.344 24.672 1 55.41 4 PRO B N 1
ATOM 1577 C CA . PRO B 1 4 ? -10.945 13.523 23.484 1 55.41 4 PRO B CA 1
ATOM 1578 C C . PRO B 1 4 ? -11.492 12.828 22.25 1 55.41 4 PRO B C 1
ATOM 1580 O O . PRO B 1 4 ? -12.188 11.812 22.359 1 55.41 4 PRO B O 1
ATOM 1583 N N . SER B 1 5 ? -11.555 13.641 21.219 1 72.75 5 SER B N 1
ATOM 1584 C CA . SER B 1 5 ? -12.008 13.078 19.953 1 72.75 5 SER B CA 1
ATOM 1585 C C . SER B 1 5 ? -11.375 11.711 19.703 1 72.75 5 SER B C 1
ATOM 1587 O O . SER B 1 5 ? -10.227 11.469 20.094 1 72.75 5 SER B O 1
ATOM 1589 N N . LYS B 1 6 ? -12.07 10.766 19.5 1 87.62 6 LYS B N 1
ATOM 1590 C CA . LYS B 1 6 ? -11.617 9.422 19.156 1 87.62 6 LYS B CA 1
ATOM 1591 C C . LYS B 1 6 ? -11.203 9.344 17.688 1 87.62 6 LYS B C 1
ATOM 1593 O O . LYS B 1 6 ? -11.539 8.375 17 1 87.62 6 LYS B O 1
ATOM 1598 N N . SER B 1 7 ? -10.602 10.531 17.234 1 95.81 7 SER B N 1
ATOM 1599 C CA . SER B 1 7 ? -10.07 10.578 15.875 1 95.81 7 SER B CA 1
ATOM 1600 C C . SER B 1 7 ? -8.68 11.203 15.844 1 95.81 7 SER B C 1
ATOM 1602 O O . SER B 1 7 ? -8.25 11.828 16.828 1 95.81 7 SER B O 1
ATOM 1604 N N . ALA B 1 8 ? -7.977 10.977 14.797 1 98.38 8 ALA B N 1
ATOM 1605 C CA . ALA B 1 8 ? -6.613 11.484 14.664 1 98.38 8 ALA B CA 1
ATOM 1606 C C . ALA B 1 8 ? -6.371 12.062 13.273 1 98.38 8 ALA B C 1
ATOM 1608 O O . ALA B 1 8 ? -6.848 11.516 12.273 1 98.38 8 ALA B O 1
ATOM 1609 N N . LEU B 1 9 ? -5.707 13.188 13.242 1 98.75 9 LEU B N 1
ATOM 1610 C CA . LEU B 1 9 ? -5.094 13.68 12.016 1 98.75 9 LEU B CA 1
ATOM 1611 C C . LEU B 1 9 ? -3.631 13.266 11.922 1 98.75 9 LEU B C 1
ATOM 1613 O O . LEU B 1 9 ? -2.844 13.547 12.836 1 98.75 9 LEU B O 1
ATOM 1617 N N . ILE B 1 10 ? -3.281 12.57 10.906 1 98.88 10 ILE B N 1
ATOM 1618 C CA . ILE B 1 10 ? -1.909 12.133 10.664 1 98.88 10 ILE B CA 1
ATOM 1619 C C . ILE B 1 10 ? -1.31 12.93 9.508 1 98.88 10 ILE B C 1
ATOM 1621 O O . ILE B 1 10 ? -1.767 12.82 8.367 1 98.88 10 ILE B O 1
ATOM 1625 N N . LEU B 1 11 ? -0.355 13.75 9.82 1 98.94 11 LEU B N 1
ATOM 1626 C CA . LEU B 1 11 ? 0.401 14.523 8.844 1 98.94 11 LEU B CA 1
ATOM 1627 C C . LEU B 1 11 ? 1.629 13.75 8.375 1 98.94 11 LEU B C 1
ATOM 1629 O O . LEU B 1 11 ? 2.512 13.438 9.172 1 98.94 11 LEU B O 1
ATOM 1633 N N . ILE B 1 12 ? 1.708 13.57 7.062 1 98.75 12 ILE B N 1
ATOM 1634 C CA . ILE B 1 12 ? 2.719 12.68 6.5 1 98.75 12 ILE B CA 1
ATOM 1635 C C . ILE B 1 12 ? 3.738 13.492 5.703 1 98.75 12 ILE B C 1
ATOM 1637 O O . ILE B 1 12 ? 3.4 14.094 4.684 1 98.75 12 ILE B O 1
ATOM 1641 N N . GLU B 1 13 ? 4.98 13.57 6.18 1 98.19 13 GLU B N 1
ATOM 1642 C CA . GLU B 1 13 ? 6.148 14.039 5.441 1 98.19 13 GLU B CA 1
ATOM 1643 C C . GLU B 1 13 ? 6.113 15.555 5.262 1 98.19 13 GLU B C 1
ATOM 1645 O O . GLU B 1 13 ? 6.445 16.062 4.188 1 98.19 13 GLU B O 1
ATOM 1650 N N . TYR B 1 14 ? 5.688 16.25 6.262 1 98.62 14 TYR B N 1
ATOM 1651 C CA . TYR B 1 14 ? 5.797 17.703 6.242 1 98.62 14 TYR B CA 1
ATOM 1652 C C . TYR B 1 14 ? 7.18 18.156 6.707 1 98.62 14 TYR B C 1
ATOM 1654 O O . TYR B 1 14 ? 7.312 18.812 7.742 1 98.62 14 TYR B O 1
ATOM 1662 N N . VAL B 1 15 ? 8.172 17.859 5.844 1 98.38 15 VAL B N 1
ATOM 1663 C CA . VAL B 1 15 ? 9.57 18.141 6.156 1 98.38 15 VAL B CA 1
ATOM 1664 C C . VAL B 1 15 ? 10.227 18.875 4.984 1 98.38 15 VAL B C 1
ATOM 1666 O O . VAL B 1 15 ? 9.656 18.922 3.889 1 98.38 15 VAL B O 1
ATOM 1669 N N . ASN B 1 16 ? 11.414 19.328 5.184 1 98.56 16 ASN B N 1
ATOM 1670 C CA . ASN B 1 16 ? 12.102 20.188 4.223 1 98.56 16 ASN B CA 1
ATOM 1671 C C . ASN B 1 16 ? 12.445 19.422 2.943 1 98.56 16 ASN B C 1
ATOM 1673 O O . ASN B 1 16 ? 12.422 20 1.853 1 98.56 16 ASN B O 1
ATOM 1677 N N . ASP B 1 17 ? 12.734 18.188 2.986 1 98 17 ASP B N 1
ATOM 1678 C CA . ASP B 1 17 ? 13.125 17.422 1.808 1 98 17 ASP B CA 1
ATOM 1679 C C . ASP B 1 17 ? 12.031 17.469 0.739 1 98 17 ASP B C 1
ATOM 1681 O O . ASP B 1 17 ? 12.328 17.469 -0.458 1 98 17 ASP B O 1
ATOM 1685 N N . TRP B 1 18 ? 10.82 17.547 1.268 1 97.94 18 TRP B N 1
ATOM 1686 C CA . TRP B 1 18 ? 9.664 17.578 0.374 1 97.94 18 TRP B CA 1
ATOM 1687 C C . TRP B 1 18 ? 9.266 19 0.033 1 97.94 18 TRP B C 1
ATOM 1689 O O . TRP B 1 18 ? 8.953 19.312 -1.119 1 97.94 18 TRP B O 1
ATOM 1699 N N . LEU B 1 19 ? 9.352 19.922 1.034 1 98.31 19 LEU B N 1
ATOM 1700 C CA . LEU B 1 19 ? 8.516 21.109 0.934 1 98.31 19 LEU B CA 1
ATOM 1701 C C . LEU B 1 19 ? 9.375 22.359 0.812 1 98.31 19 LEU B C 1
ATOM 1703 O O . LEU B 1 19 ? 8.867 23.438 0.453 1 98.31 19 LEU B O 1
ATOM 1707 N N . SER B 1 20 ? 10.625 22.219 1.096 1 97.62 20 SER B N 1
ATOM 1708 C CA . SER B 1 20 ? 11.516 23.375 0.964 1 97.62 20 SER B CA 1
ATOM 1709 C C . SER B 1 20 ? 12.141 23.438 -0.427 1 97.62 20 SER B C 1
ATOM 1711 O O . SER B 1 20 ? 12.492 22.391 -0.997 1 97.62 20 SER B O 1
ATOM 1713 N N . PRO B 1 21 ? 12.367 24.609 -0.928 1 95.56 21 PRO B N 1
ATOM 1714 C CA . PRO B 1 21 ? 13.047 24.719 -2.219 1 95.56 21 PRO B CA 1
ATOM 1715 C C . PRO B 1 21 ? 14.438 24.094 -2.215 1 95.56 21 PRO B C 1
ATOM 1717 O O . PRO B 1 21 ? 14.961 23.734 -3.271 1 95.56 21 PRO B O 1
ATOM 1720 N N . SER B 1 22 ? 15.039 24 -1.139 1 94.56 22 SER B N 1
ATOM 1721 C CA . SER B 1 22 ? 16.359 23.391 -1.033 1 94.56 22 SER B CA 1
ATOM 1722 C C . SER B 1 22 ? 16.266 21.875 -0.864 1 94.56 22 SER B C 1
ATOM 1724 O O . SER B 1 22 ? 17.281 21.188 -0.841 1 94.56 22 SER B O 1
ATOM 1726 N N . GLY B 1 23 ? 15.086 21.359 -0.746 1 96.38 23 GLY B N 1
ATOM 1727 C CA . GLY B 1 23 ? 14.891 19.938 -0.537 1 96.38 23 GLY B CA 1
ATOM 1728 C C . GLY B 1 23 ? 15.203 19.094 -1.766 1 96.38 23 GLY B C 1
ATOM 1729 O O . GLY B 1 23 ? 15.016 19.547 -2.895 1 96.38 23 GLY B O 1
ATOM 1730 N N . GLY B 1 24 ? 15.656 17.906 -1.559 1 95.81 24 GLY B N 1
ATOM 1731 C CA . GLY B 1 24 ? 16.047 17.031 -2.648 1 95.81 24 GLY B CA 1
ATOM 1732 C C . GLY B 1 24 ? 14.875 16.5 -3.447 1 95.81 24 GLY B C 1
ATOM 1733 O O . GLY B 1 24 ? 15.016 16.188 -4.633 1 95.81 24 GLY B O 1
ATOM 1734 N N . ILE B 1 25 ? 13.711 16.406 -2.812 1 96.69 25 ILE B N 1
ATOM 1735 C CA . ILE B 1 25 ? 12.547 15.805 -3.471 1 96.69 25 ILE B CA 1
ATOM 1736 C C . ILE B 1 25 ? 11.68 16.906 -4.078 1 96.69 25 ILE B C 1
ATOM 1738 O O . ILE B 1 25 ? 10.969 16.672 -5.059 1 96.69 25 ILE B O 1
ATOM 1742 N N . TYR B 1 26 ? 11.852 18.109 -3.596 1 95.25 26 TYR B N 1
ATOM 1743 C CA . TYR B 1 26 ? 11.039 19.281 -3.924 1 95.25 26 TYR B CA 1
ATOM 1744 C C . TYR B 1 26 ? 10.984 19.5 -5.43 1 95.25 26 TYR B C 1
ATOM 1746 O O . TYR B 1 26 ? 9.906 19.719 -5.992 1 95.25 26 TYR B O 1
ATOM 1754 N N . PRO B 1 27 ? 12.047 19.281 -6.188 1 95.19 27 PRO B N 1
ATOM 1755 C CA . PRO B 1 27 ? 12.023 19.547 -7.629 1 95.19 27 PRO B CA 1
ATOM 1756 C C . PRO B 1 27 ? 11.195 18.516 -8.398 1 95.19 27 PRO B C 1
ATOM 1758 O O . PRO B 1 27 ? 10.891 18.719 -9.578 1 95.19 27 PRO B O 1
ATOM 1761 N N . SER B 1 28 ? 10.859 17.438 -7.754 1 94.69 28 SER B N 1
ATOM 1762 C CA . SER B 1 28 ? 10.133 16.375 -8.445 1 94.69 28 SER B CA 1
ATOM 1763 C C . SER B 1 28 ? 8.68 16.766 -8.68 1 94.69 28 SER B C 1
ATOM 1765 O O . SER B 1 28 ? 7.992 16.156 -9.5 1 94.69 28 SER B O 1
ATOM 1767 N N . PHE B 1 29 ? 8.203 17.734 -7.914 1 96.62 29 PHE B N 1
ATOM 1768 C CA . PHE B 1 29 ? 6.82 18.172 -8.094 1 96.62 29 PHE B CA 1
ATOM 1769 C C . PHE B 1 29 ? 6.668 18.953 -9.391 1 96.62 29 PHE B C 1
ATOM 1771 O O . PHE B 1 29 ? 7.254 20.031 -9.547 1 96.62 29 PHE B O 1
ATOM 1778 N N . GLN B 1 30 ? 5.906 18.438 -10.242 1 96.88 30 GLN B N 1
ATOM 1779 C CA . GLN B 1 30 ? 5.676 19.094 -11.523 1 96.88 30 GLN B CA 1
ATOM 1780 C C . GLN B 1 30 ? 4.523 20.094 -11.438 1 96.88 30 GLN B C 1
ATOM 1782 O O . GLN B 1 30 ? 4.492 21.078 -12.18 1 96.88 30 GLN B O 1
ATOM 1787 N N . ASP B 1 31 ? 3.598 19.859 -10.555 1 97.12 31 ASP B N 1
ATOM 1788 C CA . ASP B 1 31 ? 2.471 20.75 -10.305 1 97.12 31 ASP B CA 1
ATOM 1789 C C . ASP B 1 31 ? 2.674 21.547 -9.016 1 97.12 31 ASP B C 1
ATOM 1791 O O . ASP B 1 31 ? 2.115 21.203 -7.973 1 97.12 31 ASP B O 1
ATOM 1795 N N . ARG B 1 32 ? 3.314 22.641 -9.086 1 96.06 32 ARG B N 1
ATOM 1796 C CA . ARG B 1 32 ? 3.682 23.438 -7.926 1 96.06 32 ARG B CA 1
ATOM 1797 C C . ARG B 1 32 ? 2.447 24.062 -7.277 1 96.06 32 ARG B C 1
ATOM 1799 O O . ARG B 1 32 ? 2.391 24.203 -6.055 1 96.06 32 ARG B O 1
ATOM 1806 N N . GLU B 1 33 ? 1.559 24.422 -8.062 1 97.56 33 GLU B N 1
ATOM 1807 C CA . GLU B 1 33 ? 0.319 24.984 -7.531 1 97.56 33 GLU B CA 1
ATOM 1808 C C . GLU B 1 33 ? -0.399 23.984 -6.633 1 97.56 33 GLU B C 1
ATOM 1810 O O . GLU B 1 33 ? -0.948 24.344 -5.594 1 97.56 33 GLU B O 1
ATOM 1815 N N . GLN B 1 34 ? -0.393 22.719 -7.074 1 98.19 34 GLN B N 1
ATOM 1816 C CA . GLN B 1 34 ? -0.996 21.672 -6.25 1 98.19 34 GLN B CA 1
ATOM 1817 C C . GLN B 1 34 ? -0.324 21.594 -4.883 1 98.19 34 GLN B C 1
ATOM 1819 O O . GLN B 1 34 ? -1 21.453 -3.861 1 98.19 34 GLN B O 1
ATOM 1824 N N . VAL B 1 35 ? 0.969 21.719 -4.883 1 97.94 35 VAL B N 1
ATOM 1825 C CA . VAL B 1 35 ? 1.739 21.625 -3.648 1 97.94 35 VAL B CA 1
ATOM 1826 C C . VAL B 1 35 ? 1.44 22.828 -2.752 1 97.94 35 VAL B C 1
ATOM 1828 O O . VAL B 1 35 ? 1.181 22.656 -1.558 1 97.94 35 VAL B O 1
ATOM 1831 N N . ASP B 1 36 ? 1.459 23.984 -3.326 1 98.12 36 ASP B N 1
ATOM 1832 C CA . ASP B 1 36 ? 1.182 25.188 -2.557 1 98.12 36 ASP B CA 1
ATOM 1833 C C . ASP B 1 36 ? -0.218 25.141 -1.948 1 98.12 36 ASP B C 1
ATOM 1835 O O . ASP B 1 36 ? -0.405 25.5 -0.784 1 98.12 36 ASP B O 1
ATOM 1839 N N . THR B 1 37 ? -1.148 24.703 -2.725 1 98.62 37 THR B N 1
ATOM 1840 C CA . THR B 1 37 ? -2.516 24.562 -2.24 1 98.62 37 THR B CA 1
ATOM 1841 C C . THR B 1 37 ? -2.576 23.531 -1.108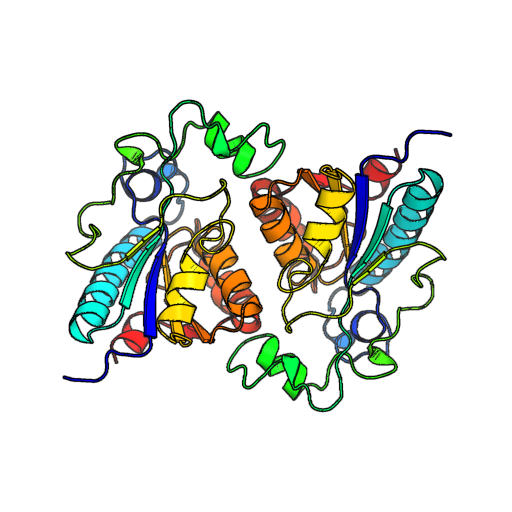 1 98.62 37 THR B C 1
ATOM 1843 O O . THR B 1 37 ? -3.232 23.766 -0.09 1 98.62 37 THR B O 1
ATOM 1846 N N . ALA B 1 38 ? -1.909 22.422 -1.282 1 98.81 38 ALA B N 1
ATOM 1847 C CA . ALA B 1 38 ? -1.887 21.375 -0.268 1 98.81 38 ALA B CA 1
ATOM 1848 C C . ALA B 1 38 ? -1.306 21.891 1.045 1 98.81 38 ALA B C 1
ATOM 1850 O O . ALA B 1 38 ? -1.833 21.594 2.121 1 98.81 38 ALA B O 1
ATOM 1851 N N . ILE B 1 39 ? -0.215 22.641 0.961 1 98.75 39 ILE B N 1
ATOM 1852 C CA . ILE B 1 39 ? 0.424 23.203 2.148 1 98.75 39 ILE B CA 1
ATOM 1853 C C . ILE B 1 39 ? -0.542 24.141 2.859 1 98.75 39 ILE B C 1
ATOM 1855 O O . ILE B 1 39 ? -0.734 24.047 4.074 1 98.75 39 ILE B O 1
ATOM 1859 N N . ALA B 1 40 ? -1.158 25.016 2.1 1 98.81 40 ALA B N 1
ATOM 1860 C CA . ALA B 1 40 ? -2.107 25.969 2.672 1 98.81 40 ALA B CA 1
ATOM 1861 C C . ALA B 1 40 ? -3.287 25.234 3.316 1 98.81 40 ALA B C 1
ATOM 1863 O O . ALA B 1 40 ? -3.672 25.547 4.445 1 98.81 40 ALA B O 1
ATOM 1864 N N . ASN B 1 41 ? -3.83 24.312 2.621 1 98.94 41 ASN B N 1
ATOM 1865 C CA . ASN B 1 41 ? -4.957 23.547 3.131 1 98.94 41 ASN B CA 1
ATOM 1866 C C . ASN B 1 41 ? -4.566 22.734 4.359 1 98.94 41 ASN B C 1
ATOM 1868 O O . ASN B 1 41 ? -5.371 22.547 5.273 1 98.94 41 ASN B O 1
ATOM 1872 N N . SER B 1 42 ? -3.357 22.219 4.371 1 98.94 42 SER B N 1
ATOM 1873 C CA . SER B 1 42 ? -2.889 21.453 5.52 1 98.94 42 SER B CA 1
ATOM 1874 C C . SER B 1 42 ? -2.805 22.328 6.77 1 98.94 42 SER B C 1
ATOM 1876 O O . SER B 1 42 ? -3.057 21.844 7.879 1 98.94 42 SER B O 1
ATOM 1878 N N . LYS B 1 43 ? -2.418 23.578 6.59 1 98.81 43 LYS B N 1
ATOM 1879 C CA . LYS B 1 43 ? -2.4 24.484 7.73 1 98.81 43 LYS B CA 1
ATOM 1880 C C . LYS B 1 43 ? -3.801 24.672 8.305 1 98.81 43 LYS B C 1
ATOM 1882 O O . LYS B 1 43 ? -3.98 24.688 9.523 1 98.81 43 LYS B O 1
ATOM 1887 N N . ILE B 1 44 ? -4.746 24.766 7.434 1 98.88 44 ILE B N 1
ATOM 1888 C CA . ILE B 1 44 ? -6.141 24.906 7.84 1 98.88 44 ILE B CA 1
ATOM 1889 C C . ILE B 1 44 ? -6.594 23.656 8.57 1 98.88 44 ILE B C 1
ATOM 1891 O O . ILE B 1 44 ? -7.191 23.734 9.648 1 98.88 44 ILE B O 1
ATOM 1895 N N . ALA B 1 45 ? -6.324 22.484 8.047 1 98.81 45 ALA B N 1
ATOM 1896 C CA . ALA B 1 45 ? -6.723 21.219 8.641 1 98.81 45 ALA B CA 1
ATOM 1897 C C . ALA B 1 45 ? -6.062 21.031 10.008 1 98.81 45 ALA B C 1
ATOM 1899 O O . ALA B 1 45 ? -6.703 20.562 10.953 1 98.81 45 ALA B O 1
ATOM 1900 N N . LEU B 1 46 ? -4.777 21.359 10.047 1 98.81 46 LEU B N 1
ATOM 1901 C CA . LEU B 1 46 ? -4.031 21.234 11.297 1 98.81 46 LEU B CA 1
ATOM 1902 C C . LEU B 1 46 ? -4.629 22.125 12.375 1 98.81 46 LEU B C 1
ATOM 1904 O O . LEU B 1 46 ? -4.852 21.672 13.5 1 98.81 46 LEU B O 1
ATOM 1908 N N . ALA B 1 47 ? -4.883 23.359 12.023 1 98.5 47 ALA B N 1
ATOM 1909 C CA . ALA B 1 47 ? -5.492 24.281 12.977 1 98.5 47 ALA B CA 1
ATOM 1910 C C . ALA B 1 47 ? -6.844 23.75 13.453 1 98.5 47 ALA B C 1
ATOM 1912 O O . ALA B 1 47 ? -7.152 23.828 14.648 1 98.5 47 ALA B O 1
ATOM 1913 N N . GLU B 1 48 ? -7.609 23.219 12.586 1 97.94 48 GLU B N 1
ATOM 1914 C CA . GLU B 1 48 ? -8.93 22.688 12.93 1 97.94 48 GLU B CA 1
ATOM 1915 C C . GLU B 1 48 ? -8.812 21.469 13.836 1 97.94 48 GLU B C 1
ATOM 1917 O O . GLU B 1 48 ? -9.578 21.328 14.789 1 97.94 48 GLU B O 1
ATOM 1922 N N . ALA B 1 49 ? -7.926 20.562 13.523 1 97.94 49 ALA B N 1
ATOM 1923 C CA . ALA B 1 49 ? -7.719 19.375 14.352 1 97.94 49 ALA B CA 1
ATOM 1924 C C . ALA B 1 49 ? -7.363 19.766 15.781 1 97.94 49 ALA B C 1
ATOM 1926 O O . ALA B 1 49 ? -7.898 19.203 16.734 1 97.94 49 ALA B O 1
ATOM 1927 N N . ARG B 1 50 ? -6.48 20.703 15.906 1 96.94 50 ARG B N 1
ATOM 1928 C CA . ARG B 1 50 ? -6.082 21.188 17.219 1 96.94 50 ARG B CA 1
ATOM 1929 C C . ARG B 1 50 ? -7.258 21.828 17.953 1 96.94 50 ARG B C 1
ATOM 1931 O O . ARG B 1 50 ? -7.465 21.594 19.141 1 96.94 50 ARG B O 1
ATOM 1938 N N . ARG B 1 51 ? -8.016 22.609 17.172 1 95.69 51 ARG B N 1
ATOM 1939 C CA . ARG B 1 51 ? -9.188 23.25 17.75 1 95.69 51 ARG B CA 1
ATOM 1940 C C . ARG B 1 51 ? -10.172 22.219 18.297 1 95.69 51 ARG B C 1
ATOM 1942 O O . ARG B 1 51 ? -10.773 22.422 19.344 1 95.69 51 ARG B O 1
ATOM 1949 N N . ARG B 1 52 ? -10.281 21.094 17.625 1 95 52 ARG B N 1
ATOM 1950 C CA . ARG B 1 52 ? -11.234 20.047 17.984 1 95 52 ARG B CA 1
ATOM 1951 C C . ARG B 1 52 ? -10.648 19.109 19.047 1 95 52 ARG B C 1
ATOM 1953 O O . ARG B 1 52 ? -11.336 18.203 19.516 1 95 52 ARG B O 1
ATOM 1960 N N . GLY B 1 53 ? -9.453 19.266 19.344 1 94.25 53 GLY B N 1
ATOM 1961 C CA . GLY B 1 53 ? -8.812 18.391 20.312 1 94.25 53 GLY B CA 1
ATOM 1962 C C . GLY B 1 53 ? -8.523 17 19.75 1 94.25 53 GLY B C 1
ATOM 1963 O O . GLY B 1 53 ? -8.492 16.016 20.5 1 94.25 53 GLY B O 1
ATOM 1964 N N . MET B 1 54 ? -8.422 16.891 18.453 1 96.75 54 MET B N 1
ATOM 1965 C CA . MET B 1 54 ? -8.039 15.633 17.828 1 96.75 54 MET B CA 1
ATOM 1966 C C . MET B 1 54 ? -6.605 15.258 18.188 1 96.75 54 MET B C 1
ATOM 1968 O O . MET B 1 54 ? -5.801 16.125 18.531 1 96.75 54 MET B O 1
ATOM 1972 N N . HIS B 1 55 ? -6.352 13.984 18.203 1 97.69 55 HIS B N 1
ATOM 1973 C CA . HIS B 1 55 ? -4.945 13.602 18.188 1 97.69 55 HIS B CA 1
ATOM 1974 C C . H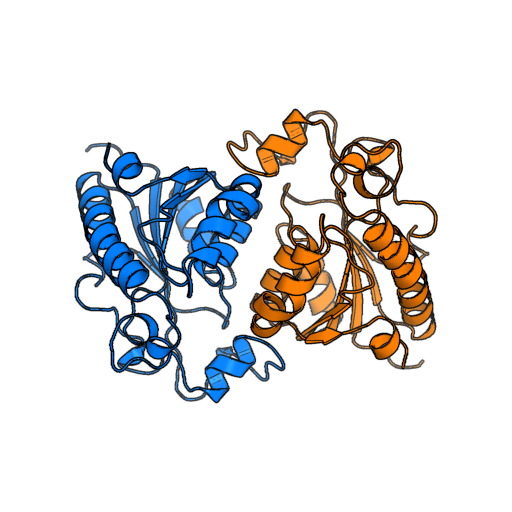IS B 1 55 ? -4.258 14.047 16.906 1 97.69 55 HIS B C 1
ATOM 1976 O O . HIS B 1 55 ? -4.766 13.805 15.805 1 97.69 55 HIS B O 1
ATOM 1982 N N . VAL B 1 56 ? -3.199 14.781 17.078 1 98.5 56 VAL B N 1
ATOM 1983 C CA . VAL B 1 56 ? -2.377 15.172 15.938 1 98.5 56 VAL B CA 1
ATOM 1984 C C . VAL B 1 56 ? -1.073 14.375 15.945 1 98.5 56 VAL B C 1
ATOM 1986 O O . VAL B 1 56 ? -0.348 14.367 16.938 1 98.5 56 VAL B O 1
ATOM 1989 N N . ILE B 1 57 ? -0.788 13.766 14.852 1 98.75 57 ILE B N 1
ATOM 1990 C CA . ILE B 1 57 ? 0.387 12.906 14.719 1 98.75 57 ILE B CA 1
ATOM 1991 C C . ILE B 1 57 ? 1.238 13.383 13.547 1 98.75 57 ILE B C 1
ATOM 1993 O O . ILE B 1 57 ? 0.727 13.594 12.438 1 98.75 57 ILE B O 1
ATOM 1997 N N . HIS B 1 58 ? 2.449 13.617 13.797 1 98.75 58 HIS B N 1
ATOM 1998 C CA . HIS B 1 58 ? 3.422 13.961 12.766 1 98.75 58 HIS B CA 1
ATOM 1999 C C . HIS B 1 58 ? 4.273 12.75 12.391 1 98.75 58 HIS B C 1
ATOM 2001 O O . HIS B 1 58 ? 5.043 12.25 13.211 1 98.75 58 HIS B O 1
ATOM 2007 N N . ALA B 1 59 ? 4.105 12.328 11.133 1 97.94 59 ALA B N 1
ATOM 2008 C CA . ALA B 1 59 ? 4.84 11.148 10.68 1 97.94 59 ALA B CA 1
ATOM 2009 C C . ALA B 1 59 ? 5.809 11.508 9.555 1 97.94 59 ALA B C 1
ATOM 2011 O O . ALA B 1 59 ? 5.398 12.039 8.523 1 97.94 59 ALA B O 1
ATOM 2012 N N . SER B 1 60 ? 7.051 11.258 9.742 1 95.88 60 SER B N 1
ATOM 2013 C CA . SER B 1 60 ? 8.07 11.547 8.742 1 95.88 60 SER B CA 1
ATOM 2014 C C . SER B 1 60 ? 9.281 10.633 8.906 1 95.88 60 SER B C 1
ATOM 2016 O O . SER B 1 60 ? 9.227 9.648 9.656 1 95.88 60 SER B O 1
ATOM 2018 N N . LEU B 1 61 ? 10.344 10.875 8.055 1 95.88 61 LEU B N 1
ATOM 2019 C CA . LEU B 1 61 ? 11.586 10.117 8.109 1 95.88 61 LEU B CA 1
ATOM 2020 C C . LEU B 1 61 ? 12.742 11.016 8.547 1 95.88 61 LEU B C 1
ATOM 2022 O O . LEU B 1 61 ? 12.805 12.188 8.164 1 95.88 61 LEU B O 1
ATOM 2026 N N . LYS B 1 62 ? 13.547 10.438 9.367 1 95.25 62 LYS B N 1
ATOM 2027 C CA . LYS B 1 62 ? 14.852 11.016 9.648 1 95.25 62 LYS B CA 1
ATOM 2028 C C . LYS B 1 62 ? 15.914 9.93 9.805 1 95.25 62 LYS B C 1
ATOM 2030 O O . LYS B 1 62 ? 15.844 9.125 10.734 1 95.25 62 LYS B O 1
ATOM 2035 N N . PHE B 1 63 ? 16.875 10 8.891 1 95.5 63 PHE B N 1
ATOM 2036 C CA . PHE B 1 63 ? 17.891 8.953 8.891 1 95.5 63 PHE B CA 1
ATOM 2037 C C . PHE B 1 63 ? 19.203 9.453 9.477 1 95.5 63 PHE B C 1
ATOM 2039 O O . PHE B 1 63 ? 19.422 10.664 9.562 1 95.5 63 PHE B O 1
ATOM 2046 N N . GLU B 1 64 ? 19.984 8.484 9.953 1 94.06 64 GLU B N 1
ATOM 2047 C CA . GLU B 1 64 ? 21.406 8.734 10.164 1 94.06 64 GLU B CA 1
ATOM 2048 C C . GLU B 1 64 ? 22.188 8.617 8.859 1 94.06 64 GLU B C 1
ATOM 2050 O O . GLU B 1 64 ? 21.766 7.941 7.93 1 94.06 64 GLU B O 1
ATOM 2055 N N . PRO B 1 65 ? 23.297 9.289 8.781 1 94.25 65 PRO B N 1
ATOM 2056 C CA . PRO B 1 65 ? 24.016 9.438 7.512 1 94.25 65 PRO B CA 1
ATOM 2057 C C . PRO B 1 65 ? 24.406 8.094 6.906 1 94.25 65 PRO B C 1
ATOM 2059 O O . PRO B 1 65 ? 24.516 7.973 5.684 1 94.25 65 PRO B O 1
ATOM 2062 N N . GLN B 1 66 ? 24.594 7.086 7.656 1 94.31 66 GLN B N 1
ATOM 2063 C CA . GLN B 1 66 ? 25.031 5.801 7.133 1 94.31 66 GLN B CA 1
ATOM 2064 C C . GLN B 1 66 ? 23.859 4.965 6.641 1 94.31 66 GLN B C 1
ATOM 2066 O O . GLN B 1 66 ? 24.047 3.924 6.008 1 94.31 66 GLN B O 1
ATOM 2071 N N . PHE B 1 67 ? 22.656 5.332 6.832 1 94.62 67 PHE B N 1
ATOM 2072 C CA . PHE B 1 67 ? 21.438 4.68 6.379 1 94.62 67 PHE B CA 1
ATOM 2073 C C . PHE B 1 67 ? 21.422 3.213 6.785 1 94.62 67 PHE B C 1
ATOM 2075 O O . PHE B 1 67 ? 20.984 2.355 6.023 1 94.62 67 PHE B O 1
ATOM 2082 N N . LYS B 1 68 ? 21.875 2.865 8 1 93.44 68 LYS B N 1
ATOM 2083 C CA . LYS B 1 68 ? 22 1.474 8.43 1 93.44 68 LYS B CA 1
ATOM 2084 C C . LYS B 1 68 ? 20.641 0.794 8.5 1 93.44 68 LYS B C 1
ATOM 2086 O O . LYS B 1 68 ? 20.516 -0.398 8.219 1 93.44 68 LYS B O 1
ATOM 2091 N N . VAL B 1 69 ? 19.578 1.542 8.805 1 93.12 69 VAL B N 1
ATOM 2092 C CA . VAL B 1 69 ? 18.25 0.978 9.008 1 93.12 69 VAL B CA 1
ATOM 2093 C C . VAL B 1 69 ? 17.688 0.485 7.672 1 93.12 69 VAL B C 1
ATOM 2095 O O . VAL B 1 69 ? 16.828 -0.395 7.641 1 93.12 69 VAL B O 1
ATOM 2098 N N . LEU B 1 70 ? 18.25 1.02 6.52 1 93.06 70 LEU B N 1
ATOM 2099 C CA . LEU B 1 70 ? 17.719 0.651 5.211 1 93.06 70 LEU B CA 1
ATOM 2100 C C . LEU B 1 70 ? 18.406 -0.605 4.684 1 93.06 70 LEU B C 1
ATOM 2102 O O . LEU B 1 70 ? 18 -1.16 3.66 1 93.06 70 LEU B O 1
ATOM 2106 N N . GLY B 1 71 ? 19.484 -1.051 5.32 1 91.31 71 GLY B N 1
ATOM 2107 C CA . GLY B 1 71 ? 20.266 -2.17 4.812 1 91.31 71 GLY B CA 1
ATOM 2108 C C . GLY B 1 71 ? 20.719 -1.982 3.373 1 91.31 71 GLY B C 1
ATOM 2109 O O . GLY B 1 71 ? 21.031 -0.866 2.955 1 91.31 71 GLY B O 1
ATOM 2110 N N . GLU B 1 72 ? 20.781 -3.17 2.65 1 91 72 GLU B N 1
ATOM 2111 C CA . GLU B 1 72 ? 21.188 -3.148 1.249 1 91 72 GLU B CA 1
ATOM 2112 C C . GLU B 1 72 ? 19.969 -3.26 0.322 1 91 72 GLU B C 1
ATOM 2114 O O . GLU B 1 72 ? 19.969 -4.082 -0.596 1 91 72 GLU B O 1
ATOM 2119 N N . GLY B 1 73 ? 19.078 -2.4 0.601 1 92 73 GLY B N 1
ATOM 2120 C CA . GLY B 1 73 ? 17.906 -2.414 -0.266 1 92 73 GLY B CA 1
ATOM 2121 C C . GLY B 1 73 ? 18.266 -2.389 -1.741 1 92 73 GLY B C 1
ATOM 2122 O O . GLY B 1 73 ? 18.984 -1.504 -2.197 1 92 73 GLY B O 1
ATOM 2123 N N . LYS B 1 74 ? 17.656 -3.256 -2.512 1 94.75 74 LYS B N 1
ATOM 2124 C CA . LYS B 1 74 ? 18.047 -3.441 -3.908 1 94.75 74 LYS B CA 1
ATOM 2125 C C . LYS B 1 74 ? 17.188 -2.572 -4.832 1 94.75 74 LYS B C 1
ATOM 2127 O O . LYS B 1 74 ? 17.656 -2.145 -5.891 1 94.75 74 LYS B O 1
ATOM 2132 N N . TYR B 1 75 ? 15.977 -2.33 -4.391 1 96.19 75 TYR B N 1
ATOM 2133 C CA . TYR B 1 75 ? 15.023 -1.673 -5.277 1 96.19 75 TYR B CA 1
ATOM 2134 C C . TYR B 1 75 ? 14.25 -0.585 -4.543 1 96.19 75 TYR B C 1
ATOM 2136 O O . TYR B 1 75 ? 14.25 -0.543 -3.309 1 96.19 75 TYR B O 1
ATOM 2144 N N . GLY B 1 76 ? 13.695 0.302 -5.32 1 96.69 76 GLY B N 1
ATOM 2145 C CA . GLY B 1 76 ? 12.68 1.223 -4.84 1 96.69 76 GLY B CA 1
ATOM 2146 C C . GLY B 1 76 ? 13.227 2.283 -3.902 1 96.69 76 GLY B C 1
ATOM 2147 O O . GLY B 1 76 ? 14.391 2.67 -4.008 1 96.69 76 GLY B O 1
ATOM 2148 N N . LEU B 1 77 ? 12.398 2.688 -2.975 1 96.62 77 LEU B N 1
ATOM 2149 C CA . LEU B 1 77 ? 12.688 3.805 -2.082 1 96.62 77 LEU B CA 1
ATOM 2150 C C . LEU B 1 77 ? 13.844 3.475 -1.149 1 96.62 77 LEU B C 1
ATOM 2152 O O . LEU B 1 77 ? 14.656 4.344 -0.827 1 96.62 77 LEU B O 1
ATOM 2156 N N . ARG B 1 78 ? 13.977 2.197 -0.731 1 95.44 78 ARG B N 1
ATOM 2157 C CA . ARG B 1 78 ? 15.055 1.814 0.177 1 95.44 78 ARG B CA 1
ATOM 2158 C C . ARG B 1 78 ? 16.422 2.021 -0.47 1 95.44 78 ARG B C 1
ATOM 2160 O O . ARG B 1 78 ? 17.391 2.332 0.214 1 95.44 78 ARG B O 1
ATOM 2167 N N . LYS B 1 79 ? 16.469 1.823 -1.776 1 96.12 79 LYS B N 1
ATOM 2168 C CA . LYS B 1 79 ? 17.703 2.111 -2.516 1 96.12 79 LYS B CA 1
ATOM 2169 C C . LYS B 1 79 ? 17.812 3.598 -2.844 1 96.12 79 LYS B C 1
ATOM 2171 O O . LY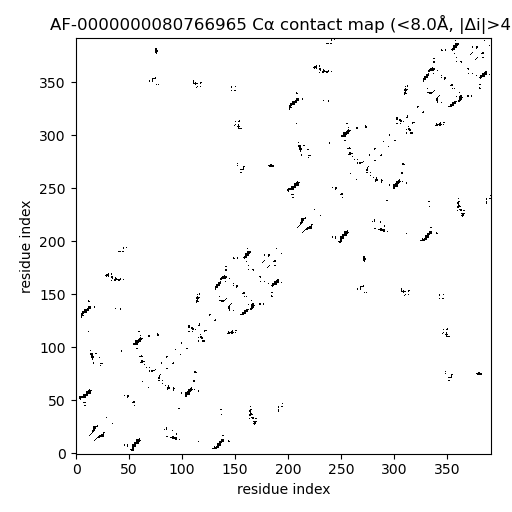S B 1 79 ? 18.859 4.211 -2.641 1 96.12 79 LYS B O 1
ATOM 2176 N N . MET B 1 80 ? 16.75 4.203 -3.311 1 95.94 80 MET B N 1
ATOM 2177 C CA . MET B 1 80 ? 16.734 5.574 -3.811 1 95.94 80 MET B CA 1
ATOM 2178 C C . MET B 1 80 ? 17.125 6.559 -2.709 1 95.94 80 MET B C 1
ATOM 2180 O O . MET B 1 80 ? 17.875 7.5 -2.947 1 95.94 80 MET B O 1
ATOM 2184 N N . MET B 1 81 ? 16.594 6.352 -1.534 1 95.69 81 MET B N 1
ATOM 2185 C CA . MET B 1 81 ? 16.844 7.297 -0.447 1 95.69 81 MET B CA 1
ATOM 2186 C C . MET B 1 81 ? 18.312 7.301 -0.048 1 95.69 81 MET B C 1
ATOM 2188 O O . MET B 1 81 ? 18.859 8.344 0.292 1 95.69 81 MET B O 1
ATOM 2192 N N . ARG B 1 82 ? 18.891 6.102 -0.068 1 94.56 82 ARG B N 1
ATOM 2193 C CA . ARG B 1 82 ? 20.328 6.027 0.17 1 94.56 82 ARG B CA 1
ATOM 2194 C C . ARG B 1 82 ? 21.094 6.715 -0.948 1 94.56 82 ARG B C 1
ATOM 2196 O O . ARG B 1 82 ? 21.984 7.527 -0.685 1 94.56 82 ARG B O 1
ATOM 2203 N N . ASP B 1 83 ? 20.734 6.449 -2.17 1 95.75 83 ASP B N 1
ATOM 2204 C CA . ASP B 1 83 ? 21.453 6.965 -3.332 1 95.75 83 ASP B CA 1
ATOM 2205 C C . ASP B 1 83 ? 21.359 8.492 -3.396 1 95.75 83 ASP B C 1
ATOM 2207 O O . ASP B 1 83 ? 22.344 9.156 -3.748 1 95.75 83 ASP B O 1
ATOM 2211 N N . TYR B 1 84 ? 20.203 9.055 -2.961 1 95.69 84 TYR B N 1
ATOM 2212 C CA . TYR B 1 84 ? 19.969 10.484 -3.102 1 95.69 84 TYR B CA 1
ATOM 2213 C C . TYR B 1 84 ? 20.234 11.211 -1.787 1 95.69 84 TYR B C 1
ATOM 2215 O O . TYR B 1 84 ? 20.047 12.43 -1.694 1 95.69 84 TYR B O 1
ATOM 2223 N N . GLN B 1 85 ? 20.578 10.477 -0.778 1 95.38 85 GLN B N 1
ATOM 2224 C CA . GLN B 1 85 ? 20.891 11.039 0.532 1 95.38 85 GLN B CA 1
ATOM 2225 C C . GLN B 1 85 ? 19.734 11.859 1.074 1 95.38 85 GLN B C 1
ATOM 2227 O O . GLN B 1 85 ? 19.906 13.016 1.465 1 95.38 85 GLN B O 1
ATOM 2232 N N . SER B 1 86 ? 18.609 11.211 1.034 1 95.75 86 SER B N 1
ATOM 2233 C CA . SER B 1 86 ? 17.375 11.875 1.445 1 95.75 86 SER B CA 1
ATOM 2234 C C . SER B 1 86 ? 17.172 11.789 2.955 1 95.75 86 SER B C 1
ATOM 2236 O O . SER B 1 86 ? 17.656 10.859 3.598 1 95.75 86 SER B O 1
ATOM 2238 N N . PHE B 1 87 ? 16.484 12.805 3.535 1 96.94 87 PHE B N 1
ATOM 2239 C CA . PHE B 1 87 ? 15.977 12.828 4.902 1 96.94 87 PHE B CA 1
ATOM 2240 C C . PHE B 1 87 ? 17.125 12.828 5.906 1 96.94 87 PHE B C 1
ATOM 2242 O O . PHE B 1 87 ? 17.078 12.117 6.91 1 96.94 87 PHE B O 1
ATOM 2249 N N . LEU B 1 88 ? 18.156 13.609 5.605 1 96.56 88 LEU B N 1
ATOM 2250 C CA . LEU B 1 88 ? 19.281 13.789 6.5 1 96.56 88 LEU B CA 1
ATOM 2251 C C . LEU B 1 88 ? 19.312 15.203 7.066 1 96.56 88 LEU B C 1
ATOM 2253 O O . LEU B 1 88 ? 19 16.172 6.359 1 96.56 88 LEU B O 1
ATOM 2257 N N . GLY B 1 89 ? 19.656 15.312 8.32 1 95.94 89 GLY B N 1
ATOM 2258 C CA . GLY B 1 89 ? 19.891 16.609 8.922 1 95.94 89 GLY B CA 1
ATOM 2259 C C . GLY B 1 89 ? 18.719 17.562 8.766 1 95.94 89 GLY B C 1
ATOM 2260 O O . GLY B 1 89 ? 17.578 17.219 9.078 1 95.94 89 GLY B O 1
ATOM 2261 N N . GLU B 1 90 ? 19 18.719 8.289 1 97.12 90 GLU B N 1
ATOM 2262 C CA . GLU B 1 90 ? 18 19.781 8.188 1 97.12 90 GLU B CA 1
ATOM 2263 C C . GLU B 1 90 ? 16.938 19.422 7.156 1 97.12 90 GLU B C 1
ATOM 2265 O O . GLU B 1 90 ? 15.805 19.922 7.23 1 97.12 90 GLU B O 1
ATOM 2270 N N . GLN B 1 91 ? 17.266 18.609 6.273 1 97.19 91 GLN B N 1
ATOM 2271 C CA . GLN B 1 91 ? 16.297 18.203 5.258 1 97.19 91 GLN B CA 1
ATOM 2272 C C . GLN B 1 91 ? 15.18 17.375 5.875 1 97.19 91 GLN B C 1
ATOM 2274 O O . GLN B 1 91 ? 14.07 17.344 5.348 1 97.19 91 GLN B O 1
ATOM 2279 N N . ALA B 1 92 ? 15.539 16.75 6.988 1 97 92 ALA B N 1
ATOM 2280 C CA . ALA B 1 92 ? 14.562 15.922 7.676 1 97 92 ALA B CA 1
ATOM 2281 C C . ALA B 1 92 ? 13.805 16.734 8.734 1 97 92 ALA B C 1
ATOM 2283 O O . ALA B 1 92 ? 12.867 16.219 9.352 1 97 92 ALA B O 1
ATOM 2284 N N . ASP B 1 93 ? 14.164 17.953 8.977 1 98.06 93 ASP B N 1
ATOM 2285 C CA . ASP B 1 93 ? 13.445 18.781 9.938 1 98.06 93 ASP B CA 1
ATOM 2286 C C . ASP B 1 93 ? 12.062 19.172 9.406 1 98.06 93 ASP B C 1
ATOM 2288 O O . ASP B 1 93 ? 11.859 19.234 8.195 1 98.06 93 ASP B O 1
ATOM 2292 N N . PHE B 1 94 ? 11.141 19.328 10.344 1 98.56 94 PHE B N 1
ATOM 2293 C CA . PHE B 1 94 ? 9.789 19.703 9.953 1 98.56 94 PHE B CA 1
ATOM 2294 C C . PHE B 1 94 ? 9.797 21.031 9.195 1 98.56 94 PHE B C 1
ATOM 2296 O O . PHE B 1 94 ? 10.547 21.953 9.547 1 98.56 94 PHE B O 1
ATOM 2303 N N . PHE B 1 95 ? 9.023 21.078 8.203 1 98.69 95 PHE B N 1
ATOM 2304 C CA . PHE B 1 95 ? 8.844 22.312 7.43 1 98.69 95 PHE B CA 1
ATOM 2305 C C . PHE B 1 95 ? 8.203 23.391 8.289 1 98.69 95 PHE B C 1
ATOM 2307 O O . PHE B 1 95 ? 7.297 23.125 9.07 1 98.69 95 PHE B O 1
ATOM 2314 N N . PRO B 1 96 ? 8.625 24.641 8.117 1 98.19 96 PRO B N 1
ATOM 2315 C CA . PRO B 1 96 ? 8.078 25.719 8.945 1 98.19 96 PRO B CA 1
ATOM 2316 C C . PRO B 1 96 ? 6.551 25.75 8.938 1 98.19 96 PRO B C 1
ATOM 2318 O O . PRO B 1 96 ? 5.938 25.734 7.871 1 98.19 96 PRO B O 1
ATOM 2321 N N . GLY B 1 97 ? 5.969 25.766 10.133 1 98.06 97 GLY B N 1
ATOM 2322 C CA . GLY B 1 97 ? 4.52 25.812 10.266 1 98.06 97 GLY B CA 1
ATOM 2323 C C . GLY B 1 97 ? 3.908 24.453 10.586 1 98.06 97 GLY B C 1
ATOM 2324 O O . GLY B 1 97 ? 2.736 24.375 10.953 1 98.06 97 GLY B O 1
ATOM 2325 N N . PHE B 1 98 ? 4.742 23.484 10.492 1 98.75 98 PHE B N 1
ATOM 2326 C CA . PHE B 1 98 ? 4.207 22.141 10.727 1 98.75 98 PHE B CA 1
ATOM 2327 C C . PHE B 1 98 ? 4.957 21.453 11.867 1 98.75 98 PHE B C 1
ATOM 2329 O O . PHE B 1 98 ? 4.926 20.234 11.984 1 98.75 98 PHE B O 1
ATOM 2336 N N . GLU B 1 99 ? 5.609 22.219 12.688 1 98.5 99 GLU B N 1
ATOM 2337 C CA . GLU B 1 99 ? 6.297 21.672 13.859 1 98.5 99 GLU B CA 1
ATOM 2338 C C . GLU B 1 99 ? 5.309 21.109 14.867 1 98.5 99 GLU B C 1
ATOM 2340 O O . GLU B 1 99 ? 4.246 21.688 15.102 1 98.5 99 GLU B O 1
ATOM 2345 N N . PRO B 1 100 ? 5.695 20 15.398 1 98.56 100 PRO B N 1
ATOM 2346 C CA . PRO B 1 100 ? 4.816 19.453 16.438 1 98.56 100 PRO B CA 1
ATOM 2347 C C . PRO B 1 100 ? 4.645 20.391 17.609 1 98.56 100 PRO B C 1
ATOM 2349 O O . PRO B 1 100 ? 5.613 21.016 18.062 1 98.56 100 PRO B O 1
ATOM 2352 N N . ALA B 1 101 ? 3.395 20.469 18.094 1 98.25 101 ALA B N 1
ATOM 2353 C CA . ALA B 1 101 ? 3.133 21.172 19.359 1 98.25 101 ALA B CA 1
ATOM 2354 C C . ALA B 1 101 ? 3.373 20.25 20.547 1 98.25 101 ALA B C 1
ATOM 2356 O O . ALA B 1 101 ? 3.502 19.031 20.391 1 98.25 101 ALA B O 1
ATOM 2357 N N . ASP B 1 102 ? 3.459 20.828 21.75 1 96.81 102 ASP B N 1
ATOM 2358 C CA . ASP B 1 102 ? 3.631 20.031 22.969 1 96.81 102 ASP B CA 1
ATOM 2359 C C . ASP B 1 102 ? 2.527 18.984 23.094 1 96.81 102 ASP B C 1
ATOM 2361 O O . ASP B 1 102 ? 1.347 19.297 22.922 1 96.81 102 ASP B O 1
ATOM 2365 N N . GLY B 1 103 ? 2.975 17.797 23.297 1 96.25 103 GLY B N 1
ATOM 2366 C CA . GLY B 1 103 ? 2.01 16.734 23.531 1 96.25 103 GLY B CA 1
ATOM 2367 C C . GLY B 1 103 ? 1.613 16 22.266 1 96.25 103 GLY B C 1
ATOM 2368 O O . GLY B 1 103 ? 1.027 14.922 22.328 1 96.25 103 GLY B O 1
ATOM 2369 N N . GLU B 1 104 ? 1.884 16.547 21.125 1 98 104 GLU B N 1
ATOM 2370 C CA . GLU B 1 104 ? 1.552 15.883 19.875 1 98 104 GLU B CA 1
ATOM 2371 C C . GLU B 1 104 ? 2.527 14.742 19.578 1 98 104 GLU B C 1
ATOM 2373 O O . GLU B 1 104 ? 3.727 14.867 19.844 1 98 104 GLU B O 1
ATOM 2378 N N . PHE B 1 105 ? 2.023 13.633 19.078 1 97.75 105 PHE B N 1
ATOM 2379 C CA . PHE B 1 105 ? 2.799 12.414 18.875 1 97.75 105 PHE B CA 1
ATOM 2380 C C . PHE B 1 105 ? 3.607 12.508 17.578 1 97.75 105 PHE B C 1
ATOM 2382 O O . PHE B 1 105 ? 3.111 13 16.562 1 97.75 105 PHE B O 1
ATOM 2389 N N . VAL B 1 106 ? 4.863 12.078 17.609 1 97.81 106 VAL B N 1
ATOM 2390 C CA . VAL B 1 106 ? 5.77 12.141 16.469 1 97.81 106 VAL B CA 1
ATOM 2391 C C . VAL B 1 106 ? 6.316 10.75 16.172 1 97.81 106 VAL B C 1
ATOM 2393 O O . VAL B 1 106 ? 6.762 10.039 17.078 1 97.81 106 VAL B O 1
ATOM 2396 N N . VAL B 1 107 ? 6.191 10.391 14.867 1 95.81 107 VAL B N 1
ATOM 2397 C CA . VAL B 1 107 ? 6.766 9.156 14.352 1 95.81 107 VAL B CA 1
ATOM 2398 C C . VAL B 1 107 ? 7.852 9.477 13.328 1 95.81 107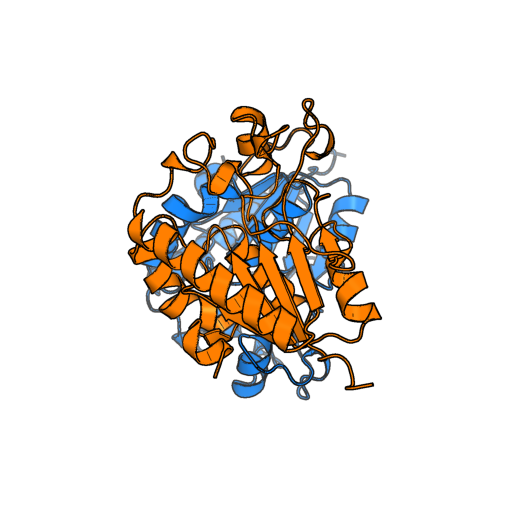 VAL B C 1
ATOM 2400 O O . VAL B 1 107 ? 7.559 10 12.242 1 95.81 107 VAL B O 1
ATOM 2403 N N . ARG B 1 108 ? 9.125 9.094 13.609 1 91.19 108 ARG B N 1
ATOM 2404 C CA . ARG B 1 108 ? 10.195 9.43 12.664 1 91.19 108 ARG B CA 1
ATOM 2405 C C . ARG B 1 108 ? 11.07 8.219 12.383 1 91.19 108 ARG B C 1
ATOM 2407 O O . ARG B 1 108 ? 11.891 8.242 11.461 1 91.19 108 ARG B O 1
ATOM 2414 N N . GLU B 1 109 ? 10.914 7.27 13.242 1 83.06 109 GLU B N 1
ATOM 2415 C CA . GLU B 1 109 ? 11.711 6.066 13.031 1 83.06 109 GLU B CA 1
ATOM 2416 C C . GLU B 1 109 ? 10.93 5.02 12.242 1 83.06 109 GLU B C 1
ATOM 2418 O O . GLU B 1 109 ? 9.891 4.535 12.688 1 83.06 109 GLU B O 1
ATOM 2423 N N . ARG B 1 110 ? 11.328 4.914 10.922 1 81.69 110 ARG B N 1
ATOM 2424 C CA . ARG B 1 110 ? 10.727 3.881 10.086 1 81.69 110 ARG B CA 1
ATOM 2425 C C . ARG B 1 110 ? 11.789 3.104 9.32 1 81.69 110 ARG B C 1
ATOM 2427 O O . ARG B 1 110 ? 12.898 3.596 9.125 1 81.69 110 ARG B O 1
ATOM 2434 N N . GLY B 1 111 ? 11.523 1.918 8.945 1 75.56 111 GLY B N 1
ATOM 2435 C CA . GLY B 1 111 ? 12.438 1.016 8.258 1 75.56 111 GLY B CA 1
ATOM 2436 C C . GLY B 1 111 ? 12.617 1.35 6.793 1 75.56 111 GLY B C 1
ATOM 2437 O O . GLY B 1 111 ? 12.914 0.469 5.98 1 75.56 111 GLY B O 1
ATOM 2438 N N . GLY B 1 112 ? 12.383 2.6 6.434 1 75.75 112 GLY B N 1
ATOM 2439 C CA . GLY B 1 112 ? 12.695 3.037 5.086 1 75.75 112 GLY B CA 1
ATOM 2440 C C . GLY B 1 112 ? 11.586 2.764 4.094 1 75.75 112 GLY B C 1
ATOM 2441 O O . GLY B 1 112 ? 11.844 2.498 2.916 1 75.75 112 GLY B O 1
ATOM 2442 N N . GLY B 1 113 ? 10.422 2.801 4.473 1 89.94 113 GLY B N 1
ATOM 2443 C CA . GLY B 1 113 ? 9.312 2.605 3.551 1 89.94 113 GLY B CA 1
ATOM 2444 C C . GLY B 1 113 ? 8.391 3.805 3.467 1 89.94 113 GLY B C 1
ATOM 2445 O O . GLY B 1 113 ? 8.711 4.879 3.973 1 89.94 113 GLY B O 1
ATOM 2446 N N . SER B 1 114 ? 7.41 3.656 2.67 1 95.94 114 SER B N 1
ATOM 2447 C CA . SER B 1 114 ? 6.5 4.75 2.363 1 95.94 114 SER B CA 1
ATOM 2448 C C . SER B 1 114 ? 5.332 4.793 3.346 1 95.94 114 SER B C 1
ATOM 2450 O O . SER B 1 114 ? 4.781 5.859 3.619 1 95.94 114 SER B O 1
ATOM 2452 N N . SER B 1 115 ? 4.973 3.646 3.922 1 97.75 115 SER B N 1
ATOM 2453 C CA . SER B 1 115 ? 3.875 3.639 4.879 1 97.75 115 SER B CA 1
ATOM 2454 C C . SER B 1 115 ? 4.344 4.078 6.262 1 97.75 115 SER B C 1
ATOM 2456 O O . SER B 1 115 ? 5.379 3.617 6.75 1 97.75 115 SER B O 1
ATOM 2458 N N . VAL B 1 116 ? 3.541 4.852 6.961 1 97.88 116 VAL B N 1
ATOM 2459 C CA . VAL B 1 116 ? 3.904 5.363 8.281 1 97.88 116 VAL B CA 1
ATOM 2460 C C . VAL B 1 116 ? 3.523 4.344 9.352 1 97.88 116 VAL B C 1
ATOM 2462 O O . VAL B 1 116 ? 3.783 4.555 10.539 1 97.88 116 VAL B O 1
ATOM 2465 N N . PHE B 1 117 ? 2.957 3.215 8.922 1 97 117 PHE B N 1
ATOM 2466 C CA . PHE B 1 117 ? 2.521 2.201 9.875 1 97 117 PHE B CA 1
ATOM 2467 C C . PHE B 1 117 ? 3.574 1.109 10.023 1 97 117 PHE B C 1
ATOM 2469 O O . PHE B 1 117 ? 3.666 0.465 11.07 1 97 117 PHE B O 1
ATOM 2476 N N . VAL B 1 118 ? 4.379 0.821 8.953 1 95.62 118 VAL B N 1
ATOM 2477 C CA . VAL B 1 118 ? 5.254 -0.346 8.953 1 95.62 118 VAL B CA 1
ATOM 2478 C C . VAL B 1 118 ? 6.512 -0.05 9.773 1 95.62 118 VAL B C 1
ATOM 2480 O O . VAL B 1 118 ? 7.25 0.889 9.469 1 95.62 118 VAL B O 1
ATOM 2483 N N . GLY B 1 119 ? 6.711 -0.841 10.734 1 92.75 119 GLY B N 1
ATOM 2484 C CA . GLY B 1 119 ? 7.914 -0.713 11.539 1 92.75 119 GLY B CA 1
ATOM 2485 C C . GLY B 1 119 ? 7.887 0.489 12.461 1 92.75 119 GLY B C 1
ATOM 2486 O O . GLY B 1 119 ? 8.938 1.054 12.789 1 92.75 119 GLY B O 1
ATOM 2487 N N . THR B 1 120 ? 6.727 0.996 12.805 1 95.62 120 THR B N 1
ATOM 2488 C CA . THR B 1 120 ? 6.613 2.166 13.664 1 95.62 120 THR B CA 1
ATOM 2489 C C . THR B 1 120 ? 5.703 1.872 14.852 1 95.62 120 THR B C 1
ATOM 2491 O O . THR B 1 120 ? 5.152 0.774 14.969 1 95.62 120 THR B O 1
ATOM 2494 N N . THR B 1 121 ? 5.535 2.828 15.711 1 95.69 121 THR B N 1
ATOM 2495 C CA . THR B 1 121 ? 4.684 2.688 16.891 1 95.69 121 THR B CA 1
ATOM 2496 C C . THR B 1 121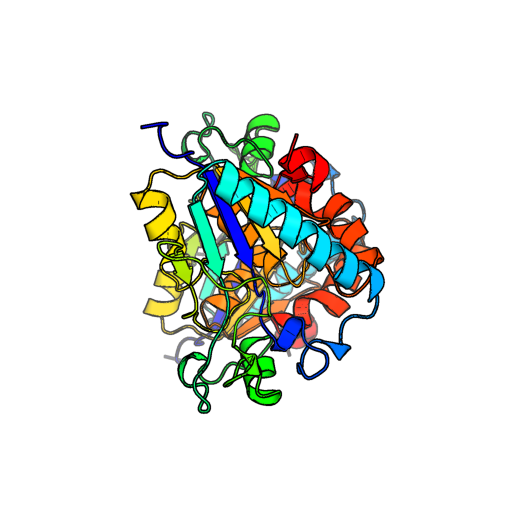 ? 3.303 3.283 16.641 1 95.69 121 THR B C 1
ATOM 2498 O O . THR B 1 121 ? 2.486 3.389 17.547 1 95.69 121 THR B O 1
ATOM 2501 N N . LEU B 1 122 ? 3.023 3.635 15.398 1 97.38 122 LEU B N 1
ATOM 2502 C CA . LEU B 1 122 ? 1.79 4.355 15.109 1 97.38 122 LEU B CA 1
ATOM 2503 C C . LEU B 1 122 ? 0.57 3.484 15.391 1 97.38 122 LEU B C 1
ATOM 2505 O O . LEU B 1 122 ? -0.383 3.932 16.031 1 97.38 122 LEU B O 1
ATOM 2509 N N . ASP B 1 123 ? 0.601 2.234 14.945 1 96.88 123 ASP B N 1
ATOM 2510 C CA . ASP B 1 123 ? -0.54 1.351 15.164 1 96.88 123 ASP B CA 1
ATOM 2511 C C . ASP B 1 123 ? -0.806 1.157 16.656 1 96.88 123 ASP B C 1
ATOM 2513 O O . ASP B 1 123 ? -1.952 1.234 17.109 1 96.88 123 ASP B O 1
ATOM 2517 N N . SER B 1 124 ? 0.249 0.908 17.391 1 97.06 124 SER B N 1
ATOM 2518 C CA . SER B 1 124 ? 0.111 0.731 18.844 1 97.06 124 SER B CA 1
ATOM 2519 C C . SER B 1 124 ? -0.462 1.981 19.5 1 97.06 124 SER B C 1
ATOM 2521 O O . SER B 1 124 ? -1.321 1.888 20.375 1 97.06 124 SER B O 1
ATOM 2523 N N . TYR B 1 125 ? 0.036 3.117 19.062 1 97.25 125 TYR B N 1
ATOM 2524 C CA . TYR B 1 125 ? -0.469 4.375 19.609 1 97.25 125 TYR B CA 1
ATOM 2525 C C . TYR B 1 125 ? -1.969 4.508 19.375 1 97.25 125 TYR B C 1
ATOM 2527 O O . TYR B 1 125 ? -2.725 4.809 20.297 1 97.25 125 TYR B O 1
ATOM 2535 N N . LEU B 1 126 ? -2.422 4.273 18.172 1 97.69 126 LEU B N 1
ATOM 2536 C CA . LEU B 1 126 ? -3.828 4.434 17.828 1 97.69 126 LEU B CA 1
ATOM 2537 C C . LEU B 1 126 ? -4.695 3.434 18.578 1 97.69 126 LEU B C 1
ATOM 2539 O O . LEU B 1 126 ? -5.727 3.805 19.141 1 97.69 126 LEU B O 1
ATOM 2543 N N . ARG B 1 127 ? -4.242 2.223 18.703 1 96 127 ARG B N 1
ATOM 2544 C CA . ARG B 1 127 ? -4.992 1.186 19.406 1 96 127 ARG B CA 1
ATOM 2545 C C . ARG B 1 127 ? -5.074 1.487 20.906 1 96 127 ARG B C 1
ATOM 2547 O O . ARG B 1 127 ? -6.145 1.37 21.516 1 96 127 ARG B O 1
ATOM 2554 N N . ASN B 1 128 ? -3.975 1.866 21.422 1 96.25 128 ASN B N 1
ATOM 2555 C CA . ASN B 1 128 ? -3.93 2.158 22.844 1 96.25 128 ASN B CA 1
ATOM 2556 C C . ASN B 1 128 ? -4.812 3.35 23.203 1 96.25 128 ASN B C 1
ATOM 2558 O O . ASN B 1 128 ? -5.277 3.465 24.344 1 96.25 128 ASN B O 1
ATOM 2562 N N . ASN B 1 129 ? -5.102 4.176 22.281 1 95.81 129 ASN B N 1
ATOM 2563 C CA . ASN B 1 129 ? -5.938 5.348 22.516 1 95.81 129 ASN B CA 1
ATOM 2564 C C . ASN B 1 129 ? -7.336 5.164 21.938 1 95.81 129 ASN B C 1
ATOM 2566 O O . ASN B 1 129 ? -8.117 6.117 21.859 1 95.81 129 ASN B O 1
ATOM 2570 N N . ARG B 1 130 ? -7.602 3.965 21.438 1 95.31 130 ARG B N 1
ATOM 2571 C CA . ARG B 1 130 ? -8.914 3.561 20.938 1 95.31 130 ARG B CA 1
ATOM 2572 C C . ARG B 1 130 ? -9.367 4.465 19.797 1 95.31 130 ARG B C 1
ATOM 2574 O O . ARG B 1 130 ? -10.523 4.891 19.766 1 95.31 130 ARG B O 1
ATOM 2581 N N . ILE B 1 131 ? -8.422 4.793 18.984 1 96.5 131 ILE B N 1
ATOM 2582 C CA . ILE B 1 131 ? -8.695 5.613 17.812 1 96.5 131 ILE B CA 1
ATOM 2583 C C . ILE B 1 131 ? -8.898 4.719 16.594 1 96.5 131 ILE B C 1
ATOM 2585 O O . ILE B 1 131 ? -8.016 3.947 16.234 1 96.5 131 ILE B O 1
ATOM 2589 N N . PHE B 1 132 ? -10.117 4.926 15.93 1 94.69 132 PHE B N 1
ATOM 2590 C CA . PHE B 1 132 ? -10.414 4.086 14.781 1 94.69 132 PHE B CA 1
ATOM 2591 C C . PHE B 1 132 ? -10.703 4.941 13.547 1 94.69 132 PHE B C 1
ATOM 2593 O O . PHE B 1 132 ? -10.68 4.441 12.422 1 94.69 132 PHE B O 1
ATOM 2600 N N . ASP B 1 133 ? -11.078 6.207 13.734 1 96.5 133 ASP B N 1
ATOM 2601 C CA . ASP B 1 133 ? -11.273 7.164 12.656 1 96.5 133 ASP B CA 1
ATOM 2602 C C . ASP B 1 133 ? -10.039 8.039 12.461 1 96.5 133 ASP B C 1
ATOM 2604 O O . ASP B 1 133 ? -9.695 8.836 13.344 1 96.5 133 ASP B O 1
ATOM 2608 N N . ILE B 1 134 ? -9.445 7.871 11.281 1 98.5 134 ILE B N 1
ATOM 2609 C CA . ILE B 1 134 ? -8.211 8.625 11.078 1 98.5 134 ILE B CA 1
ATOM 2610 C C . ILE B 1 134 ? -8.305 9.422 9.773 1 98.5 134 ILE B C 1
ATOM 2612 O O . ILE B 1 134 ? -9.023 9.031 8.852 1 98.5 134 ILE B O 1
ATOM 2616 N N . TYR B 1 135 ? -7.625 10.531 9.75 1 98.81 135 TYR B N 1
ATOM 2617 C CA . TYR B 1 135 ? -7.492 11.422 8.609 1 98.81 135 TYR B CA 1
ATOM 2618 C C . TYR B 1 135 ? -6.035 11.578 8.203 1 98.81 135 TYR B C 1
ATOM 2620 O O . TYR B 1 135 ? -5.188 11.938 9.023 1 98.81 135 TYR B O 1
ATOM 2628 N N . LEU B 1 136 ? -5.75 11.305 6.957 1 98.94 136 LEU B N 1
ATOM 2629 C CA . LEU B 1 136 ? -4.398 11.406 6.426 1 98.94 136 LEU B CA 1
ATOM 2630 C C . LEU B 1 136 ? -4.262 12.609 5.504 1 98.94 136 LEU B C 1
ATOM 2632 O O . LEU B 1 136 ? -5.168 12.906 4.719 1 98.94 136 LEU B O 1
ATOM 2636 N N . ALA B 1 137 ? -3.162 13.242 5.551 1 98.94 137 ALA B N 1
ATOM 2637 C CA . ALA B 1 137 ? -2.756 14.273 4.598 1 98.94 137 ALA B CA 1
ATOM 2638 C C . ALA B 1 137 ? -1.236 14.328 4.465 1 98.94 137 ALA B C 1
ATOM 2640 O O . ALA B 1 137 ? -0.513 14.125 5.441 1 98.94 137 ALA B O 1
ATOM 2641 N N . GLY B 1 138 ? -0.818 14.633 3.26 1 98.75 138 GLY B N 1
ATOM 2642 C CA . GLY B 1 138 ? 0.62 14.836 3.176 1 98.75 138 GLY B CA 1
ATOM 2643 C C . GLY B 1 138 ? 1.175 14.602 1.783 1 98.75 138 GLY B C 1
ATOM 2644 O O . GLY B 1 138 ? 0.521 14.922 0.788 1 98.75 138 GLY B O 1
ATOM 2645 N N . PHE B 1 139 ? 2.5 14.117 1.782 1 98.12 139 PHE B N 1
ATOM 2646 C CA . PHE B 1 139 ? 3.275 14.062 0.548 1 98.12 139 PHE B CA 1
ATOM 2647 C C . PHE B 1 139 ? 4.027 12.742 0.441 1 98.12 139 PHE B C 1
ATOM 2649 O O . PHE B 1 139 ? 4.562 12.242 1.434 1 98.12 139 PHE B O 1
ATOM 2656 N N . SER B 1 140 ? 4.145 12.258 -0.815 1 96.62 140 SER B N 1
ATOM 2657 C CA . SER B 1 140 ? 3.229 12.648 -1.883 1 96.62 140 SER B CA 1
ATOM 2658 C C . SER B 1 140 ? 1.936 11.844 -1.818 1 96.62 140 SER B C 1
ATOM 2660 O O . SER B 1 140 ? 1.883 10.789 -1.176 1 96.62 140 SER B O 1
ATOM 2662 N N . LEU B 1 141 ? 0.983 12.273 -2.389 1 98.25 141 LEU B N 1
ATOM 2663 C CA . LEU B 1 141 ? -0.338 11.656 -2.395 1 98.25 141 LEU B CA 1
ATOM 2664 C C . LEU B 1 141 ? -0.269 10.234 -2.93 1 98.25 141 LEU B C 1
ATOM 2666 O O . LEU B 1 141 ? -0.861 9.32 -2.35 1 98.25 141 LEU B O 1
ATOM 2670 N N . ARG B 1 142 ? 0.559 9.953 -3.936 1 96.56 142 ARG B N 1
ATOM 2671 C CA . ARG B 1 142 ? 0.573 8.656 -4.605 1 96.56 142 ARG B CA 1
ATOM 2672 C C . ARG B 1 142 ? 1.723 7.793 -4.102 1 96.56 142 ARG B C 1
ATOM 2674 O O . ARG B 1 142 ? 2.004 6.734 -4.664 1 96.56 142 ARG B O 1
ATOM 2681 N N . GLN B 1 143 ? 2.465 8.242 -3.051 1 97 143 GLN B N 1
ATOM 2682 C CA . GLN B 1 143 ? 3.527 7.453 -2.434 1 97 143 GLN B CA 1
ATOM 2683 C C . GLN B 1 143 ? 3.244 7.215 -0.953 1 97 143 GLN B C 1
ATOM 2685 O O . GLN B 1 143 ? 2.525 6.277 -0.596 1 97 143 GLN B O 1
ATOM 2690 N N . CYS B 1 144 ? 3.75 8.055 -0.119 1 97.94 144 CYS B N 1
ATOM 2691 C CA . CYS B 1 144 ? 3.66 7.832 1.319 1 97.94 144 CYS B CA 1
ATOM 2692 C C . CYS B 1 144 ? 2.209 7.875 1.788 1 97.94 144 CYS B C 1
ATOM 2694 O O . CYS B 1 144 ? 1.803 7.078 2.635 1 97.94 144 CYS B O 1
ATOM 2696 N N . VAL B 1 145 ? 1.408 8.781 1.247 1 98.81 145 VAL B N 1
ATOM 2697 C CA . VAL B 1 145 ? 0.014 8.883 1.667 1 98.81 145 VAL B CA 1
ATOM 2698 C C . VAL B 1 145 ? -0.75 7.637 1.223 1 98.81 145 VAL B C 1
ATOM 2700 O O . VAL B 1 145 ? -1.452 7.016 2.021 1 98.81 145 VAL B O 1
ATOM 2703 N N . GLU B 1 146 ? -0.6 7.285 -0.031 1 98.69 146 GLU B N 1
ATOM 2704 C CA . GLU B 1 146 ? -1.308 6.113 -0.537 1 98.69 146 GLU B CA 1
ATOM 2705 C C . GLU B 1 146 ? -0.876 4.844 0.197 1 98.69 146 GLU B C 1
ATOM 2707 O O . GLU B 1 146 ? -1.714 4.02 0.567 1 98.69 146 GLU B O 1
ATOM 2712 N N . SER B 1 147 ? 0.437 4.656 0.39 1 98.44 147 SER B N 1
ATOM 2713 C CA . SER B 1 147 ? 0.911 3.477 1.107 1 98.44 147 SER B CA 1
ATOM 2714 C C . SER B 1 147 ? 0.339 3.42 2.52 1 98.44 147 SER B C 1
ATOM 2716 O O . SER B 1 147 ? -0.087 2.359 2.98 1 98.44 147 SER B O 1
ATOM 2718 N N . SER B 1 148 ? 0.319 4.527 3.174 1 98.62 148 SER B N 1
ATOM 2719 C CA . SER B 1 148 ? -0.215 4.594 4.531 1 98.62 148 SER B CA 1
ATOM 2720 C C . SER B 1 148 ? -1.718 4.336 4.547 1 98.62 148 SER B C 1
ATOM 2722 O O . SER B 1 148 ? -2.227 3.654 5.438 1 98.62 148 SER B O 1
ATOM 2724 N N . MET B 1 149 ? -2.393 4.91 3.559 1 98.69 149 MET B N 1
ATOM 2725 C CA . MET B 1 149 ? -3.832 4.711 3.414 1 98.69 149 MET B CA 1
ATOM 2726 C C . MET B 1 149 ? -4.16 3.23 3.26 1 98.69 149 MET B C 1
ATOM 2728 O O . MET B 1 149 ? -5.031 2.709 3.959 1 98.69 149 MET B O 1
ATOM 2732 N N . ARG B 1 150 ? -3.467 2.586 2.424 1 98.38 150 ARG B N 1
ATOM 2733 C CA . ARG B 1 150 ? -3.709 1.169 2.18 1 98.38 150 ARG B CA 1
ATOM 2734 C C . ARG B 1 150 ? -3.43 0.342 3.43 1 98.38 150 ARG B C 1
ATOM 2736 O O . ARG B 1 150 ? -4.219 -0.535 3.789 1 98.38 150 ARG B O 1
ATOM 2743 N N . ASN B 1 151 ? -2.354 0.612 4.09 1 97.75 151 ASN B N 1
ATOM 2744 C CA . ASN B 1 151 ? -2.023 -0.109 5.316 1 97.75 151 ASN B CA 1
ATOM 2745 C C . ASN B 1 151 ? -3.053 0.146 6.41 1 97.75 151 ASN B C 1
ATOM 2747 O O . ASN B 1 151 ? -3.471 -0.784 7.105 1 97.75 151 ASN B O 1
ATOM 2751 N N . ALA B 1 152 ? -3.406 1.393 6.531 1 98 152 ALA B N 1
ATOM 2752 C CA . ALA B 1 152 ? -4.402 1.743 7.539 1 98 152 ALA B CA 1
ATOM 2753 C C . ALA B 1 152 ? -5.707 0.986 7.309 1 98 152 ALA B C 1
ATOM 2755 O O . ALA B 1 152 ? -6.285 0.433 8.242 1 98 152 ALA B O 1
ATOM 2756 N N . HIS B 1 153 ? -6.133 1.008 6.066 1 97.62 153 HIS B N 1
ATOM 2757 C CA . HIS B 1 153 ? -7.34 0.273 5.707 1 97.62 153 HIS B CA 1
ATOM 2758 C C . HIS B 1 153 ? -7.23 -1.196 6.102 1 97.62 153 HIS B C 1
ATOM 2760 O O . HIS B 1 153 ? -8.141 -1.746 6.727 1 97.62 153 HIS B O 1
ATOM 2766 N N . ASP B 1 154 ? -6.141 -1.796 5.801 1 96.62 154 ASP B N 1
ATOM 2767 C CA . ASP B 1 154 ? -5.941 -3.223 6.031 1 96.62 154 ASP B CA 1
ATOM 2768 C C . ASP B 1 154 ? -5.832 -3.529 7.523 1 96.62 154 ASP B C 1
ATOM 2770 O O . ASP B 1 154 ? -6.164 -4.633 7.961 1 96.62 154 ASP B O 1
ATOM 2774 N N . LEU B 1 155 ? -5.391 -2.553 8.273 1 96.5 155 LEU B N 1
ATOM 2775 C CA . LEU B 1 155 ? -5.258 -2.711 9.719 1 96.5 155 LEU B CA 1
ATOM 2776 C C . LEU B 1 155 ? -6.598 -2.51 10.414 1 96.5 155 LEU B C 1
ATOM 2778 O O . LEU B 1 155 ? -6.715 -2.74 11.617 1 96.5 155 LEU B O 1
ATOM 2782 N N . GLY B 1 156 ? -7.625 -1.994 9.711 1 95.75 156 GLY B N 1
ATOM 2783 C CA . GLY B 1 156 ? -8.969 -1.981 10.258 1 95.75 156 GLY B CA 1
ATOM 2784 C C . GLY B 1 156 ? -9.469 -0.585 10.586 1 95.75 156 GLY B C 1
ATOM 2785 O O . GLY B 1 156 ? -10.539 -0.424 11.172 1 95.75 156 GLY B O 1
ATOM 2786 N N . TYR B 1 157 ? -8.789 0.44 10.18 1 96.75 157 TYR B N 1
ATOM 2787 C CA . TYR B 1 157 ? -9.195 1.806 10.492 1 96.75 157 TYR B CA 1
ATOM 2788 C C . TYR B 1 157 ? -10.219 2.318 9.492 1 96.75 157 TYR B C 1
ATOM 2790 O O . TYR B 1 157 ? -10.273 1.846 8.352 1 96.75 157 TYR B O 1
ATOM 2798 N N . ASN B 1 158 ? -11.07 3.166 10.008 1 96.94 158 ASN B N 1
ATOM 2799 C CA . ASN B 1 158 ? -11.844 4.012 9.109 1 96.94 158 ASN B CA 1
ATOM 2800 C C . ASN B 1 158 ? -11.016 5.172 8.57 1 96.94 158 ASN B C 1
ATOM 2802 O O . ASN B 1 158 ? -10.836 6.184 9.25 1 96.94 158 ASN B O 1
ATOM 2806 N N . THR B 1 159 ? -10.586 5.047 7.332 1 98.19 159 THR B N 1
ATOM 2807 C CA . THR B 1 159 ? -9.531 5.906 6.797 1 98.19 159 THR B CA 1
ATOM 2808 C C . THR B 1 159 ? -10.133 7.004 5.918 1 98.19 159 THR B C 1
ATOM 2810 O O . THR B 1 159 ? -10.914 6.719 5.008 1 98.19 159 THR B O 1
ATOM 2813 N N . ASN B 1 160 ? -9.82 8.188 6.254 1 98.75 160 ASN B N 1
ATOM 2814 C CA . ASN B 1 160 ? -10.094 9.352 5.414 1 98.75 160 ASN B CA 1
ATOM 2815 C C . ASN B 1 160 ? -8.805 9.977 4.887 1 98.75 160 ASN B C 1
ATOM 2817 O O . ASN B 1 160 ? -7.785 9.992 5.582 1 98.75 160 ASN B O 1
ATOM 2821 N N . VAL B 1 161 ? -8.914 10.438 3.664 1 98.94 161 VAL B N 1
ATOM 2822 C CA . VAL B 1 161 ? -7.797 11.188 3.107 1 98.94 161 VAL B CA 1
ATOM 2823 C C . VAL B 1 161 ? -8.258 12.578 2.703 1 98.94 161 VAL B C 1
ATOM 2825 O O . VAL B 1 161 ? -9.211 12.727 1.928 1 98.94 161 VAL B O 1
ATOM 2828 N N . ILE B 1 162 ? -7.617 13.555 3.312 1 98.94 162 ILE B N 1
ATOM 2829 C CA . ILE B 1 162 ? -7.844 14.914 2.844 1 98.94 162 ILE B CA 1
ATOM 2830 C C . ILE B 1 162 ? -6.992 15.18 1.604 1 98.94 162 ILE B C 1
ATOM 2832 O O . ILE B 1 162 ? -5.859 15.656 1.711 1 98.94 162 ILE B O 1
ATOM 2836 N N . TYR B 1 163 ? -7.594 14.953 0.443 1 98.88 163 TYR B N 1
ATOM 2837 C CA . TYR B 1 163 ? -6.781 14.797 -0.758 1 98.88 163 TYR B CA 1
ATOM 2838 C C . TYR B 1 163 ? -6.273 16.156 -1.251 1 98.88 163 TYR B C 1
ATOM 2840 O O . TYR B 1 163 ? -5.234 16.219 -1.911 1 98.88 163 TYR B O 1
ATOM 2848 N N . ASP B 1 164 ? -7.02 17.297 -0.928 1 98.81 164 ASP B N 1
ATOM 2849 C CA . ASP B 1 164 ? -6.559 18.609 -1.396 1 98.81 164 ASP B CA 1
ATOM 2850 C C . ASP B 1 164 ? -5.617 19.25 -0.384 1 98.81 164 ASP B C 1
ATOM 2852 O O . ASP B 1 164 ? -5.141 20.359 -0.598 1 98.81 164 ASP B O 1
ATOM 2856 N N . ALA B 1 165 ? -5.395 18.578 0.759 1 98.88 165 ALA B N 1
ATOM 2857 C CA . ALA B 1 165 ? -4.301 18.891 1.673 1 98.88 165 ALA B CA 1
ATOM 2858 C C . ALA B 1 165 ? -3.098 18 1.425 1 98.88 165 ALA B C 1
ATOM 2860 O O . ALA B 1 165 ? -2.184 17.922 2.25 1 98.88 165 ALA B O 1
ATOM 2861 N N . SER B 1 166 ? -3.104 17.266 0.341 1 98.81 166 SER B N 1
ATOM 2862 C CA . SER B 1 166 ? -2.059 16.375 -0.164 1 98.81 166 SER B CA 1
ATOM 2863 C C . SER B 1 166 ? -1.725 16.688 -1.618 1 98.81 166 SER B C 1
ATOM 2865 O O . SER B 1 166 ? -2.508 17.344 -2.314 1 98.81 166 SER B O 1
ATOM 2867 N N . ALA B 1 167 ? -0.592 16.25 -2.049 1 98.31 167 ALA B N 1
ATOM 2868 C CA . ALA B 1 167 ? -0.255 16.5 -3.449 1 98.31 167 ALA B CA 1
ATOM 2869 C C . ALA B 1 167 ? 0.517 15.312 -4.035 1 98.31 167 ALA B C 1
ATOM 2871 O O . ALA B 1 167 ? 1.357 14.719 -3.361 1 98.31 167 ALA B O 1
ATOM 2872 N N . GLY B 1 168 ? 0.114 14.953 -5.285 1 97.19 168 GLY B N 1
ATOM 2873 C CA . GLY B 1 168 ? 0.99 14.156 -6.129 1 97.19 168 GLY B CA 1
ATOM 2874 C C . GLY B 1 168 ? 1.952 15 -6.949 1 97.19 168 GLY B C 1
ATOM 2875 O O . GLY B 1 168 ? 2.055 16.203 -6.75 1 97.19 168 GLY B O 1
ATOM 2876 N N . TYR B 1 169 ? 2.641 14.367 -7.863 1 96.75 169 TYR B N 1
ATOM 2877 C CA . TYR B 1 169 ? 3.6 15.086 -8.688 1 96.75 169 TYR B CA 1
ATOM 2878 C C . TYR B 1 169 ? 2.895 15.844 -9.805 1 96.75 169 TYR B C 1
ATOM 2880 O O . TYR B 1 169 ? 3.389 16.875 -10.281 1 96.75 169 TYR B O 1
ATOM 2888 N N . THR B 1 170 ? 1.775 15.328 -10.188 1 96.88 170 THR B N 1
ATOM 2889 C CA . THR B 1 170 ? 1.012 15.93 -11.273 1 96.88 170 THR B CA 1
ATOM 2890 C C . THR B 1 170 ? -0.466 16.031 -10.906 1 96.88 170 THR B C 1
ATOM 2892 O O . THR B 1 170 ? -0.932 15.344 -9.992 1 96.88 170 THR B O 1
ATOM 2895 N N . ARG B 1 171 ? -1.186 16.859 -11.656 1 96.31 171 ARG B N 1
ATOM 2896 C CA . ARG B 1 171 ? -2.631 16.953 -11.477 1 96.31 171 ARG B CA 1
ATOM 2897 C C . ARG B 1 171 ? -3.305 15.625 -11.781 1 96.31 171 ARG B C 1
ATOM 2899 O O . ARG B 1 171 ? -4.227 15.211 -11.078 1 96.31 171 ARG B O 1
ATOM 2906 N N . LYS B 1 172 ? -2.809 14.984 -12.773 1 94.62 172 LYS B N 1
ATOM 2907 C CA . LYS B 1 172 ? -3.342 13.688 -13.164 1 94.62 172 LYS B CA 1
ATOM 2908 C C . LYS B 1 172 ? -3.254 12.688 -12.016 1 94.62 172 LYS B C 1
ATOM 2910 O O . LYS B 1 172 ? -4.184 11.906 -11.789 1 94.62 172 LYS B O 1
ATOM 2915 N N . GLN B 1 173 ? -2.205 12.719 -11.281 1 95.12 173 GLN B N 1
ATOM 2916 C CA . GLN B 1 173 ? -2.018 11.797 -10.172 1 95.12 173 GLN B CA 1
ATOM 2917 C C . GLN B 1 173 ? -3.07 12.016 -9.086 1 95.12 173 GLN B C 1
ATOM 2919 O O . GLN B 1 173 ? -3.598 11.062 -8.516 1 95.12 173 GLN B O 1
ATOM 2924 N N . GLN B 1 174 ? -3.34 13.258 -8.805 1 97.25 174 GLN B N 1
ATOM 2925 C CA . GLN B 1 174 ? -4.363 13.547 -7.805 1 97.25 174 GLN B CA 1
ATOM 2926 C C . GLN B 1 174 ? -5.742 13.102 -8.289 1 97.25 174 GLN B C 1
ATOM 2928 O O . GLN B 1 174 ? -6.496 12.477 -7.539 1 97.25 174 GLN B O 1
ATOM 2933 N N . ASP B 1 175 ? -6.051 13.414 -9.578 1 96.44 175 ASP B N 1
ATOM 2934 C CA . ASP B 1 175 ? -7.332 13.023 -10.148 1 96.44 175 ASP B CA 1
ATOM 2935 C C . ASP B 1 175 ? -7.504 11.508 -10.133 1 96.44 175 ASP B C 1
ATOM 2937 O O . ASP B 1 175 ? -8.555 11 -9.742 1 96.44 175 ASP B O 1
ATOM 2941 N N . ASP B 1 176 ? -6.504 10.797 -10.523 1 94.38 176 ASP B N 1
ATOM 2942 C CA . ASP B 1 176 ? -6.543 9.336 -10.562 1 94.38 176 ASP B CA 1
ATOM 2943 C C . ASP B 1 176 ? -6.691 8.758 -9.156 1 94.38 176 ASP B C 1
ATOM 2945 O O . ASP B 1 176 ? -7.414 7.781 -8.953 1 94.38 176 ASP B O 1
ATOM 2949 N N . PHE B 1 177 ? -5.992 9.383 -8.211 1 97.31 177 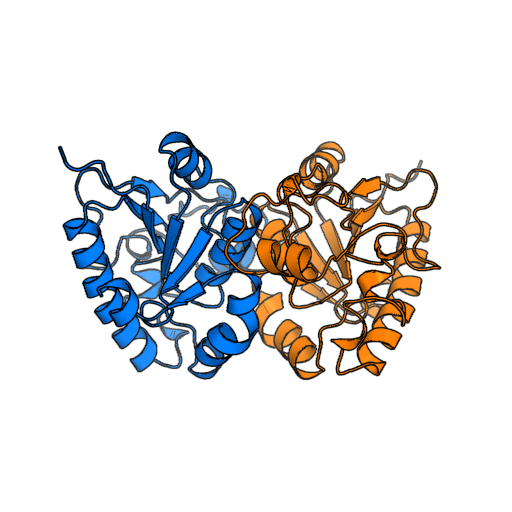PHE B N 1
ATOM 2950 C CA . PHE B 1 177 ? -6.098 8.938 -6.828 1 97.31 177 PHE B CA 1
ATOM 2951 C C . PHE B 1 177 ? -7.543 8.977 -6.355 1 97.31 177 PHE B C 1
ATOM 2953 O O . PHE B 1 177 ? -8.062 7.984 -5.84 1 97.31 177 PHE B O 1
ATOM 2960 N N . VAL B 1 178 ? -8.18 10.078 -6.594 1 98.25 178 VAL B N 1
ATOM 2961 C CA . VAL B 1 178 ? -9.531 10.281 -6.082 1 98.25 178 VAL B CA 1
ATOM 2962 C C . VAL B 1 178 ? -10.508 9.367 -6.816 1 98.25 178 VAL B C 1
ATOM 2964 O O . VAL B 1 178 ? -11.383 8.758 -6.199 1 98.25 178 VAL B O 1
ATOM 2967 N N . ALA B 1 179 ? -10.312 9.195 -8.062 1 96.31 179 ALA B N 1
ATOM 2968 C CA . ALA B 1 179 ? -11.297 8.508 -8.891 1 96.31 179 ALA B CA 1
ATOM 2969 C C . ALA B 1 179 ? -11.094 6.996 -8.844 1 96.31 179 ALA B C 1
ATOM 2971 O O . ALA B 1 179 ? -12.062 6.23 -8.922 1 96.31 179 ALA B O 1
ATOM 2972 N N . GLU B 1 180 ? -9.812 6.547 -8.633 1 94.75 180 GLU B N 1
ATOM 2973 C CA . GLU B 1 180 ? -9.555 5.152 -8.977 1 94.75 180 GLU B CA 1
ATOM 2974 C C . GLU B 1 180 ? -8.898 4.414 -7.809 1 94.75 180 GLU B C 1
ATOM 2976 O O . GLU B 1 180 ? -8.883 3.182 -7.777 1 94.75 180 GLU B O 1
ATOM 2981 N N . ILE B 1 181 ? -8.328 5.137 -6.898 1 97.25 181 ILE B N 1
ATOM 2982 C CA . ILE B 1 181 ? -7.559 4.469 -5.855 1 97.25 181 ILE B CA 1
ATOM 2983 C C . ILE B 1 181 ? -8.297 4.57 -4.523 1 97.25 181 ILE B C 1
ATOM 2985 O O . ILE B 1 181 ? -8.656 3.553 -3.926 1 97.25 181 ILE B O 1
ATOM 2989 N N . ALA B 1 182 ? -8.664 5.773 -4.164 1 98.44 182 ALA B N 1
ATOM 2990 C CA . ALA B 1 182 ? -9.227 6.055 -2.844 1 98.44 182 ALA B CA 1
ATOM 2991 C C . ALA B 1 182 ? -10.484 5.227 -2.6 1 98.44 182 ALA B C 1
ATOM 2993 O O . ALA B 1 182 ? -10.695 4.719 -1.496 1 98.44 182 ALA B O 1
ATOM 2994 N N . PRO B 1 183 ? -11.352 4.965 -3.598 1 97.62 183 PRO B N 1
ATOM 2995 C CA . PRO B 1 183 ? -12.617 4.27 -3.346 1 97.62 183 PRO B CA 1
ATOM 2996 C C . PRO B 1 183 ? -12.414 2.865 -2.781 1 97.62 183 PRO B C 1
ATOM 2998 O O . PRO B 1 183 ? -13.312 2.324 -2.125 1 97.62 183 PRO B O 1
ATOM 3001 N N . PHE B 1 184 ? -11.266 2.33 -2.898 1 97.44 184 PHE B N 1
ATOM 3002 C CA . PHE B 1 184 ? -11.047 0.956 -2.467 1 97.44 184 PHE B CA 1
ATOM 3003 C C . PHE B 1 184 ? -10.453 0.918 -1.064 1 97.44 184 PHE B C 1
ATOM 3005 O O . PHE B 1 184 ? -10.336 -0.151 -0.462 1 97.44 184 PHE B O 1
ATOM 3012 N N . TYR B 1 185 ? -10.148 2.129 -0.535 1 98.19 185 TYR B N 1
ATOM 3013 C CA . TYR B 1 185 ? -9.383 2.047 0.704 1 98.19 185 TYR B CA 1
ATOM 3014 C C . TYR B 1 185 ? -9.836 3.113 1.694 1 98.19 185 TYR B C 1
ATOM 3016 O O . TYR B 1 185 ? -9.57 3.006 2.895 1 98.19 185 TYR B O 1
ATOM 3024 N N . ALA B 1 186 ? -10.445 4.184 1.151 1 98.5 186 ALA B N 1
ATOM 3025 C CA . ALA B 1 186 ? -10.664 5.328 2.033 1 98.5 186 ALA B CA 1
ATOM 3026 C C . ALA B 1 186 ? -11.812 6.199 1.532 1 98.5 186 ALA B C 1
ATOM 3028 O O . ALA B 1 186 ? -12.297 6.016 0.413 1 98.5 186 ALA B O 1
ATOM 3029 N N . ASN B 1 187 ? -12.266 7.027 2.432 1 98.56 187 ASN B N 1
ATOM 3030 C CA . ASN B 1 187 ? -13.094 8.18 2.086 1 98.56 187 ASN B CA 1
ATOM 3031 C C . ASN B 1 187 ? -12.242 9.398 1.742 1 98.56 187 ASN B C 1
ATOM 3033 O O . ASN B 1 187 ? -11.555 9.945 2.607 1 98.56 187 ASN B O 1
ATOM 3037 N N . ALA B 1 188 ? -12.242 9.781 0.474 1 98.81 188 ALA B N 1
ATOM 3038 C CA . ALA B 1 188 ? -11.516 10.984 0.063 1 98.81 188 ALA B CA 1
ATOM 3039 C C . ALA B 1 188 ? -12.367 12.234 0.265 1 98.81 188 ALA B C 1
ATOM 3041 O O . ALA B 1 188 ? -13.477 12.336 -0.276 1 98.81 188 ALA B O 1
ATOM 3042 N N . ILE B 1 189 ? -11.828 13.18 1.034 1 98.81 189 ILE B N 1
ATOM 3043 C CA . ILE B 1 189 ? -12.594 14.383 1.345 1 98.81 189 ILE B CA 1
ATOM 3044 C C . ILE B 1 189 ? -11.734 15.625 1.082 1 98.81 189 ILE B C 1
ATOM 3046 O O . ILE B 1 189 ? -10.508 15.523 0.978 1 98.81 189 ILE B O 1
ATOM 3050 N N . THR B 1 190 ? -12.406 16.781 0.962 1 98.88 190 THR B N 1
ATOM 3051 C CA . THR B 1 190 ? -11.719 18.062 0.847 1 98.88 190 THR B CA 1
ATOM 3052 C C . THR B 1 190 ? -11.461 18.656 2.225 1 98.88 190 THR B C 1
ATOM 3054 O O . THR B 1 190 ? -12.062 18.234 3.215 1 98.88 190 THR B O 1
ATOM 3057 N N . THR B 1 191 ? -10.516 19.625 2.234 1 98.88 191 THR B N 1
ATOM 3058 C CA . THR B 1 191 ? -10.273 20.375 3.457 1 98.88 191 THR B CA 1
ATOM 3059 C C . THR B 1 191 ? -11.562 21.031 3.953 1 98.88 191 THR B C 1
ATOM 3061 O O . THR B 1 191 ? -11.836 21.031 5.152 1 98.88 191 THR B O 1
ATOM 3064 N N . GLN B 1 192 ? -12.344 21.516 3.055 1 98.69 192 GLN B N 1
ATOM 3065 C CA . GLN B 1 192 ? -13.617 22.141 3.414 1 98.69 192 GLN B CA 1
ATOM 3066 C C . GLN B 1 192 ? -14.547 21.141 4.094 1 98.69 192 GLN B C 1
ATOM 3068 O O . GLN B 1 192 ? -15.195 21.469 5.09 1 98.69 192 GLN B O 1
ATOM 3073 N N . GLU B 1 193 ? -14.672 19.922 3.584 1 98.62 193 GLU B N 1
ATOM 3074 C CA . GLU B 1 193 ? -15.492 18.891 4.195 1 98.62 193 GLU B CA 1
ATOM 3075 C C . GLU B 1 193 ? -14.969 18.5 5.574 1 98.62 193 GLU B C 1
ATOM 3077 O O . GLU B 1 193 ? -15.742 18.188 6.477 1 98.62 193 GLU B O 1
ATOM 3082 N N . PHE B 1 194 ? -13.695 18.516 5.734 1 98.5 194 PHE B N 1
ATOM 3083 C CA . PHE B 1 194 ? -13.078 18.188 7.012 1 98.5 194 PHE B CA 1
ATOM 3084 C C . PHE B 1 194 ? -13.422 19.234 8.07 1 98.5 194 PHE B C 1
ATOM 3086 O O . PHE B 1 194 ? -13.68 18.891 9.227 1 98.5 194 PHE B O 1
ATOM 3093 N N . VAL B 1 195 ? -13.383 20.547 7.68 1 97.62 195 VAL B N 1
ATOM 3094 C CA . VAL B 1 195 ? -13.555 21.609 8.656 1 97.62 195 VAL B CA 1
ATOM 3095 C C . VAL B 1 195 ? -15.039 21.875 8.891 1 97.62 195 VAL B C 1
ATOM 3097 O O . VAL B 1 195 ? -15.414 22.578 9.82 1 97.62 195 VAL B O 1
ATOM 3100 N N . ALA B 1 196 ? -15.93 21.359 8.039 1 91 196 ALA B N 1
ATOM 3101 C CA . ALA B 1 196 ? -17.375 21.594 8.18 1 91 196 ALA B CA 1
ATOM 3102 C C . ALA B 1 196 ? -17.938 20.828 9.367 1 91 196 ALA B C 1
ATOM 3104 O O . ALA B 1 196 ? -17.406 19.781 9.75 1 91 196 ALA B O 1
#

Radius of gyration: 20.59 Å; Cα contacts (8 Å, |Δi|>4): 864; chains: 2; bounding box: 47×58×53 Å

Foldseek 3Di:
DPPQPLEEEEEEAQFQLCQPPVHVCVVLAQCVVLNVQLQVLVLLLVVLCVVRNHQYEYFEAADDLVLVLLPPDDDDQSPVCNVSVHRYDRRVHHHPSPDDDPPHHYWHDDSRALARPHRTCVVVVSVVSNRQHYEYAYPACQGSVLNNQQVSQVSRHAYEYQLSNHHDSDPVSSVCCQPPPQVVGHHYDHSVVSND/DPLQDLEEEEEEAQFQLCQPPVHVCVVLAQCVVLNVQLQVLVLLLVVLCVVSRHQYEYFEAADDQVLVLLPPDDDDQSPVCNVSVHRYDRRVHHHPSPDDDPPHHYWHDDSRALASPHRTCVVVVSVVSNRQHYEYAYPACQGSVLNNQQVSQVSRHAYEYQLSNHHDSDPVSSVCCQPPPQVVGHHYDHSVVSND

Nearest PDB structures (foldseek):
  3kl2-assembly1_C  TM=9.343E-01  e=1.938E-18  Streptomyces avermitilis
  1nba-assembly1_B  TM=8.709E-01  e=1.809E-11  Arthrobacter sp.
  5gle-assembly1_A  TM=8.269E-01  e=1.160E-11  Vibrio anguillarum 775
  5gle-assembly1_B  TM=8.256E-01  e=1.495E-11  Vibrio anguillarum 775
  3o91-assembly1_D  TM=6.528E-01  e=1.268E-09  Streptococcus pneumoniae TIGR4

Sequence (392 aa):
MTDPSKSALILIEYVNDWLSPSGGIYPSFQDREQVDTAIANSKIALAEARRRGMHVIHASLKFEPQFKVLGEGKYGLRKMMRDYQSFLGEQADFFPGFEPADGEFVVRERGGGSSVFVGTTLDSYLRNNRIFDIYLAGFSLRQCVESSMRNAHDLGYNTNVIYDASAGYTRKQQDDFVAEIAPFYANAITTQEFVAMTDPSKSALILIEYVNDWLSPSGGIYPSFQDREQVDTAIANSKIALAEARRRGMHVIHASLKFEPQFKVLGEGKYGLRKMMRDYQSFLGEQADFFPGFEPADGEFVVRERGGGSSVFVGTTLDSYLRNNRIFDIYLAGFSLRQCVESSMRNAHDLGYNTNVIYDASAGYTRKQQDDFVAEIAPFYANAITTQEFVA

Solvent-accessible surface area (backbone atoms only — not comparable to full-atom values): 19725 Å² total; per-residue (Å²): 126,79,74,64,46,53,32,33,43,38,40,32,40,58,17,18,22,52,73,31,91,84,18,84,50,30,76,65,46,72,32,57,67,49,43,54,46,6,55,55,34,36,51,53,50,51,53,47,36,58,73,61,45,32,44,47,32,44,34,43,56,57,51,60,95,80,42,68,75,34,63,84,38,78,41,18,46,35,27,47,36,62,76,67,62,54,30,39,69,71,31,29,34,58,27,92,90,55,61,80,56,92,88,46,49,73,46,38,66,52,44,46,47,50,32,65,53,52,73,38,64,48,59,58,52,33,58,76,62,63,40,45,39,37,35,38,30,23,43,34,36,81,44,26,38,42,42,28,42,48,50,40,29,30,73,64,36,40,37,29,30,29,53,54,21,15,25,35,43,39,68,64,50,44,53,45,37,62,74,69,47,31,62,53,31,23,47,74,39,43,50,66,65,69,74,100,126,80,74,66,46,52,32,34,43,39,39,32,40,57,16,18,22,52,72,29,91,85,17,84,50,29,78,66,45,71,32,56,65,48,44,54,44,6,54,55,35,35,53,53,48,51,52,46,36,57,73,63,45,31,46,48,32,44,34,42,57,55,48,60,95,80,42,68,75,34,60,82,38,80,38,17,45,33,28,47,37,62,76,66,62,54,29,39,69,72,32,31,34,58,28,91,91,56,62,80,56,92,88,45,49,74,44,38,67,52,43,44,46,51,32,65,53,52,73,39,63,48,58,58,53,33,55,75,63,62,40,44,40,38,35,38,30,24,43,36,35,82,42,26,39,41,41,26,42,48,50,39,28,29,73,65,38,41,35,31,30,29,54,53,22,16,25,34,44,37,68,63,51,45,54,46,36,62,73,70,48,31,61,53,31,22,47,72,39,44,50,67,64,68,73,98

pLDDT: mean 95.38, std 8.19, range [32.28, 98.94]

InterPro domains:
  IPR000868 Isochorismatase-like domain [PF00857] (7-193)
  IPR036380 Isochorismatase-like superfamily [G3DSA:3.40.50.850] (1-196)
  IPR036380 Isochorismatase-like superfamily [SSF52499] (2-196)
  IPR050272 Isochorismatase-like hydrolase [PTHR43540] (3-195)